Protein AF-A0A6V6Y1Y0-F1 (afdb_monomer)

pLDDT: mean 88.55, std 11.87, range [29.45, 98.31]

Radius of gyration: 67.45 Å; Cα contacts (8 Å, |Δi|>4): 577; chains: 1; bounding box: 130×58×201 Å

Sequence (564 aa):
MKSIEALTDVQWQYICSKIPAYLAKDFFNKHPKDFQRLEKGFRAKSLSDRQVENILVRHRRDPFIRIFLIRFIEIEIEHITTTSGQQEEDYEIYIERLSDSIFSEKVDLFYQLIEEEPSKEYIQLMGAAIRREKHYTSQLKEMNKEKSREDREREDVIQSLENELLSGEQEEIKLRESFNELEARLKGYEEKGDQKDEVIVNLSSAVEELKEEWDHYKNKEGETVKRLEETLLYCEDLEEKFKKLRAHTLQLEESMGVLRKEYGQTVEDMQVLLESYRKDERSDQGANRLEVSLQWPHKEPVRPQEMEIFEEFFEYNLKSMGFKESDPTYDLFLQYIESVAFTGVPLLVKTFQGINLANCLANTLSGKSTAVSIHYSYEMSLIDFKSLLDNLSERVWCIHNVIGSAEELNLLTLLSHYRDKIIIVTYPAERTLFYVPPEVLNYAHYINFDGYDFMAKSQKLKEDPSALEEDIYEEDEKTVVAKKQSILLEIGKECGLSEEVVRSMITSLEDGDALDATLLFTLLPYTSKVLGISPYVESKRLDQYAGVNGKSLQKKSMLEWFGK

Solvent-accessible surface area (backbone atoms only — not comparable to full-atom values): 30888 Å² total; per-residue (Å²): 115,80,45,67,81,70,61,49,74,68,55,48,46,53,54,36,68,59,53,61,46,68,60,56,28,52,54,34,60,77,38,50,71,67,41,45,72,75,46,72,95,64,56,50,86,75,55,51,57,70,52,45,30,50,49,48,52,74,40,42,84,40,70,74,47,32,53,52,53,52,53,50,50,50,50,56,47,44,69,43,56,75,71,67,72,93,50,80,72,30,55,54,56,35,40,51,41,38,37,76,37,85,35,47,91,41,54,65,58,47,34,46,52,75,72,46,86,74,54,71,67,53,50,52,51,52,48,50,51,20,54,50,47,52,52,50,58,50,51,52,53,51,51,53,52,51,50,58,47,54,52,50,57,48,50,56,50,50,55,50,51,52,54,52,50,55,53,49,54,54,50,50,52,53,52,51,54,53,48,54,53,52,53,55,50,50,51,58,49,51,58,54,46,54,53,49,53,52,51,51,53,53,52,53,51,53,53,51,54,53,48,55,51,48,54,50,50,54,52,52,50,55,54,49,52,53,52,50,55,55,49,50,57,52,50,54,55,49,51,54,51,50,53,54,49,50,56,52,51,51,54,50,51,52,52,50,50,52,49,49,48,54,51,47,51,52,47,48,56,49,40,59,55,40,54,75,71,47,90,63,83,85,86,82,89,88,89,88,89,86,90,87,83,94,78,82,64,88,50,62,20,39,38,58,73,55,54,71,58,49,50,54,47,41,48,50,38,42,43,59,53,60,56,51,84,85,42,96,54,42,70,52,51,55,56,44,48,62,57,46,53,46,68,12,46,26,33,36,22,47,42,40,40,30,52,44,51,33,18,41,52,12,15,36,43,66,50,27,77,55,38,53,78,44,75,57,49,89,87,58,48,74,66,58,50,49,56,53,55,73,72,57,83,74,55,30,40,33,36,33,52,47,63,91,53,88,47,41,64,63,53,36,53,58,52,44,30,46,10,58,30,36,37,31,40,23,35,92,49,53,64,59,56,56,79,44,69,69,69,52,32,68,41,24,40,58,45,54,61,88,93,38,74,59,38,68,46,86,66,74,76,74,63,81,50,32,69,57,65,64,40,80,50,78,82,66,79,64,51,60,38,65,71,58,52,49,51,53,46,50,28,35,42,50,58,72,44,55,70,67,44,46,53,41,63,58,65,58,28,75,53,70,62,43,47,48,35,43,38,62,29,27,54,50,43,43,37,37,57,33,70,64,42,45,50,57,78,54,8,67,59,40,36,61,40,36,27,97,87,24,76,48,91,57,22,65,62,47,38,72,78,46,58,108

Foldseek 3Di:
DVLVVVDDLVRQLLLLLLDDLVLLLVLCQVVVVLNCVQPPPDRSVPDDSVRSSCSLSVCCVPPSSVVVSVVVLVVLLCQLPVDQDDDPVSVVSNLLSCLVGSCLQPVVVSCSVVVHDDDPVVSVVSNVSSVVNVVVVVVVVVVVVVVVVVVVVVVVVVVVVVVVVVVVVVVVVVVVVVVVVVVVVVVVVVVVVVVVVVVVVVVVVVVVVVVVVVVVVVVVVVVVVVVVVVVVVVVVVVVVVVVVVVVVVVVVVVVVVVVCVVVVVVVVVVVVVCVVVPPDDDDDDDDDDDDDDDDAAADFFKDFPDVVQLLVQLVLQVVQLPDDPPDLCRVLVSVLCVLAQRQLFEAEEADLLLQSVLQSNCLSAPQDNGFAEAEDDLVDDPVNVLVVVVPDPRQGYEYEDLQPSVCVQVVLVRSSNRSHHRHYYHDHFLQSCLPPPLCSLLSYAYWYDPVDPSSVHHDGGPDGGDHGDMDGDDPDPQQADVVLLVLQQQLLVLLPHDSSSSVSLPSHHNDLSSSVSSCLTGRQCNSCGNVVDQSVVRHPSCCCQLNPVHDRPCSVVCCVVRVD

Secondary structure (DSSP, 8-state):
--GGGG--HHHHHHHHHHS-HHHHHHHHHH-HHHHHHHSTT--GGG--HHHHHHHHHHTTTSHHHHHHHHHHHHHHHHHHHTT--SSHHHHHHHHHHHHHSTTTT-HHHHHHHTT----HHHHHHHHHHHHHHHHHHHHHHHHHHHHHHHHHHHHHHHHHHHHHHHHHHHHHHHHHHHHHHHHHHHHHHHHHHHHHHHHHHHHHHHHHHHHHHHHHHHHHHHHHHHHHHHHHHHHHHHHHHHHHHHHHHHHHHHHHHHHHHHHHHHHHHHHHHHHTT--S---------------------EEES-HHHHHHHHHHHHHHHT--TTSTTHHHHHHHHHHHHTSSPPEEEEHHHHHHHHHHHHHHHBS-SSPEEEE--TTS-HHHHHHHHHT---SEEEEES-TTSS-HHHHHHHHTT-TTSEEEEEES-HHHHTTS-GGGGGTSEEE--TT-GGGSSPPPP-SPP-B--EEE-------B-HHHHHHHHHHHHHTT--HHHHHHT-S-BSSHHHHHHHIIIIIHHIIIIIS---HHHH-HHHHHHHSTT---SSHHHHHHHH--

Organism: NCBI:txid2582829

Structure (mmCIF, N/CA/C/O backbone):
data_AF-A0A6V6Y1Y0-F1
#
_entry.id   AF-A0A6V6Y1Y0-F1
#
loop_
_atom_site.group_PDB
_atom_site.id
_atom_site.type_symbol
_atom_site.label_atom_id
_atom_site.label_alt_id
_atom_site.label_comp_id
_atom_site.label_asym_id
_atom_site.label_entity_id
_atom_site.label_seq_id
_atom_site.pdbx_PDB_ins_code
_atom_site.Cartn_x
_atom_site.Cartn_y
_atom_site.Cartn_z
_atom_site.occupancy
_atom_site.B_iso_or_equiv
_atom_site.auth_seq_id
_atom_site.auth_comp_id
_atom_site.auth_asym_id
_atom_site.auth_atom_id
_atom_site.pdbx_PDB_model_num
ATOM 1 N N . MET A 1 1 ? 56.248 11.133 -105.799 1.00 58.44 1 MET A N 1
ATOM 2 C CA . MET A 1 1 ? 57.060 9.904 -105.652 1.00 58.44 1 MET A CA 1
ATOM 3 C C . MET A 1 1 ? 57.198 9.248 -107.019 1.00 58.44 1 MET A C 1
ATOM 5 O O . MET A 1 1 ? 56.171 8.907 -107.602 1.00 58.44 1 MET A O 1
ATOM 9 N N . LYS A 1 2 ? 58.414 9.134 -107.573 1.00 55.91 2 LYS A N 1
ATOM 10 C CA . LYS A 1 2 ? 58.633 8.491 -108.887 1.00 55.91 2 LYS A CA 1
ATOM 11 C C . LYS A 1 2 ? 58.380 6.980 -108.803 1.00 55.91 2 LYS A C 1
ATOM 13 O O . LYS A 1 2 ? 57.934 6.384 -109.779 1.00 55.91 2 LYS A O 1
ATOM 18 N N . SER A 1 3 ? 58.567 6.387 -107.623 1.00 65.62 3 SER A N 1
ATOM 19 C CA . SER A 1 3 ? 58.382 4.949 -107.389 1.00 65.62 3 SER A CA 1
ATOM 20 C C . SER A 1 3 ? 56.932 4.437 -107.494 1.00 65.62 3 SER A C 1
ATOM 22 O O . SER A 1 3 ? 56.707 3.308 -107.931 1.00 65.62 3 SER A O 1
ATOM 24 N N . ILE A 1 4 ? 55.916 5.269 -107.207 1.00 76.00 4 ILE A N 1
ATOM 25 C CA . ILE A 1 4 ? 54.497 4.859 -107.322 1.00 76.00 4 ILE A CA 1
ATOM 26 C C . ILE A 1 4 ? 54.137 4.464 -108.767 1.00 76.00 4 ILE A C 1
ATOM 28 O O . ILE A 1 4 ? 53.293 3.595 -108.993 1.00 76.00 4 ILE A O 1
ATOM 32 N N . GLU A 1 5 ? 54.779 5.080 -109.765 1.00 75.62 5 GLU A N 1
ATOM 33 C CA . GLU A 1 5 ? 54.527 4.785 -111.181 1.00 75.62 5 GLU A CA 1
ATOM 34 C C . GLU A 1 5 ? 55.107 3.431 -111.624 1.00 75.62 5 GLU A C 1
ATOM 36 O O . GLU A 1 5 ? 54.673 2.890 -112.640 1.00 75.62 5 GLU A O 1
ATOM 41 N N . ALA A 1 6 ? 56.028 2.861 -110.839 1.00 79.81 6 ALA A N 1
ATOM 42 C CA . ALA A 1 6 ? 56.700 1.588 -111.099 1.00 79.81 6 ALA A CA 1
ATOM 43 C C . ALA A 1 6 ? 56.065 0.385 -110.368 1.00 79.81 6 ALA A C 1
ATOM 45 O O . ALA A 1 6 ? 56.569 -0.734 -110.472 1.00 79.81 6 ALA A O 1
ATOM 46 N N . LEU A 1 7 ? 54.964 0.586 -109.633 1.00 86.25 7 LEU A N 1
ATOM 47 C CA . LEU A 1 7 ? 54.280 -0.488 -108.912 1.00 86.25 7 LEU A CA 1
ATOM 48 C C . LEU A 1 7 ? 53.653 -1.524 -109.857 1.00 86.25 7 LEU A C 1
ATOM 50 O O . LEU A 1 7 ? 52.914 -1.191 -110.789 1.00 86.25 7 LEU A O 1
ATOM 54 N N . THR A 1 8 ? 53.890 -2.802 -109.560 1.00 88.25 8 THR A N 1
ATOM 55 C CA . THR A 1 8 ? 53.300 -3.935 -110.288 1.00 88.25 8 THR A CA 1
ATOM 56 C C . THR A 1 8 ? 51.808 -4.095 -109.986 1.00 88.25 8 THR A C 1
ATOM 58 O O . THR A 1 8 ? 51.307 -3.657 -108.949 1.00 88.25 8 THR A O 1
ATOM 61 N N . ASP A 1 9 ? 51.080 -4.794 -110.860 1.00 86.38 9 ASP A N 1
ATOM 62 C CA . ASP A 1 9 ? 49.653 -5.072 -110.647 1.00 86.38 9 ASP A CA 1
ATOM 63 C C . ASP A 1 9 ? 49.389 -5.865 -109.351 1.00 86.38 9 ASP A C 1
ATOM 65 O O . ASP A 1 9 ? 48.387 -5.625 -108.679 1.00 86.38 9 ASP A O 1
ATOM 69 N N . VAL A 1 10 ? 50.318 -6.743 -108.953 1.00 88.88 10 VAL A N 1
ATOM 70 C CA . VAL A 1 10 ? 50.244 -7.505 -107.694 1.00 88.88 10 VAL A CA 1
ATOM 71 C C . VAL A 1 10 ? 50.390 -6.588 -106.476 1.00 88.88 10 VAL A C 1
ATOM 73 O O . VAL A 1 10 ? 49.662 -6.740 -105.496 1.00 88.88 10 VAL A O 1
ATOM 76 N N . GLN A 1 11 ? 51.294 -5.608 -106.533 1.00 90.06 11 GLN A N 1
ATOM 77 C CA . GLN A 1 11 ? 51.477 -4.630 -105.455 1.00 90.06 11 GLN A CA 1
ATOM 78 C C . GLN A 1 11 ? 50.269 -3.699 -105.334 1.00 90.06 11 GLN A C 1
ATOM 80 O O . GLN A 1 11 ? 49.808 -3.434 -104.226 1.00 90.06 11 GLN A O 1
ATOM 85 N N . TRP A 1 12 ? 49.691 -3.273 -106.460 1.00 90.19 12 TRP A N 1
ATOM 86 C CA . TRP A 1 12 ? 48.445 -2.506 -106.451 1.00 90.19 12 TRP A CA 1
ATOM 87 C C . TRP A 1 12 ? 47.284 -3.283 -105.843 1.00 90.19 12 TRP A C 1
ATOM 89 O O . TRP A 1 12 ? 46.520 -2.715 -105.063 1.00 90.19 12 TRP A O 1
ATOM 99 N N . GLN A 1 13 ? 47.159 -4.570 -106.171 1.00 90.75 13 GLN A N 1
ATOM 100 C CA . GLN A 1 13 ? 46.143 -5.429 -105.575 1.00 90.75 13 GLN A CA 1
ATOM 101 C C . GLN A 1 13 ? 46.326 -5.539 -104.057 1.00 90.75 13 GLN A C 1
ATOM 103 O O . GLN A 1 13 ? 45.361 -5.360 -103.318 1.00 90.75 13 GLN A O 1
ATOM 108 N N . TYR A 1 14 ? 47.560 -5.748 -103.590 1.00 92.31 14 TYR A N 1
ATOM 109 C CA . TYR A 1 14 ? 47.872 -5.777 -102.162 1.00 92.31 14 TYR A CA 1
ATOM 110 C C . TYR A 1 14 ? 47.470 -4.473 -101.459 1.00 92.31 14 TYR A C 1
ATOM 112 O O . TYR A 1 14 ? 46.695 -4.520 -100.506 1.00 92.31 14 TYR A O 1
ATOM 120 N N . ILE A 1 15 ? 47.915 -3.313 -101.958 1.00 91.31 15 ILE A N 1
ATOM 121 C CA . ILE A 1 15 ? 47.596 -2.012 -101.345 1.00 91.31 15 ILE A CA 1
ATOM 122 C C . ILE A 1 15 ? 46.081 -1.808 -101.293 1.00 91.31 15 ILE A C 1
ATOM 124 O O . ILE A 1 15 ? 45.542 -1.500 -100.235 1.00 91.31 15 ILE A O 1
ATOM 128 N N . CYS A 1 16 ? 45.378 -2.034 -102.408 1.00 91.81 16 CYS A N 1
ATOM 129 C CA . CYS A 1 16 ? 43.927 -1.852 -102.458 1.00 91.81 16 CYS A CA 1
ATOM 130 C C . CYS A 1 16 ? 43.185 -2.763 -101.471 1.00 91.81 16 CYS A C 1
ATOM 132 O O . CYS A 1 16 ? 42.189 -2.329 -100.900 1.00 91.81 16 CYS A O 1
ATOM 134 N N . SER A 1 17 ? 43.675 -3.987 -101.237 1.00 91.12 17 SER A N 1
ATOM 135 C CA . SER A 1 17 ? 43.078 -4.922 -100.271 1.00 91.12 17 SER A CA 1
ATOM 136 C C . SER A 1 17 ? 43.264 -4.503 -98.808 1.00 91.12 17 SER A C 1
ATOM 138 O O . SER A 1 17 ? 42.499 -4.923 -97.942 1.00 91.12 17 SER A O 1
ATOM 140 N N . LYS A 1 18 ? 44.271 -3.668 -98.517 1.00 92.75 18 LYS A N 1
ATOM 141 C CA . LYS A 1 18 ? 44.557 -3.175 -97.163 1.00 92.75 18 LYS A CA 1
ATOM 142 C C . LYS A 1 18 ? 43.856 -1.855 -96.841 1.00 92.75 18 LYS A C 1
ATOM 144 O O . LYS A 1 18 ? 43.837 -1.468 -95.678 1.00 92.75 18 LYS A O 1
ATOM 149 N N . ILE A 1 19 ? 43.256 -1.178 -97.825 1.00 92.75 19 ILE A N 1
ATOM 150 C CA . ILE A 1 19 ? 42.514 0.069 -97.598 1.00 92.75 19 ILE A CA 1
ATOM 151 C C . ILE A 1 19 ? 41.205 -0.240 -96.858 1.00 92.75 19 ILE A C 1
ATOM 153 O O . ILE A 1 19 ? 40.356 -0.956 -97.397 1.00 92.75 19 ILE A O 1
ATOM 157 N N . PRO A 1 20 ? 40.963 0.354 -95.674 1.00 91.56 20 PRO A N 1
ATOM 158 C CA . PRO A 1 20 ? 39.677 0.237 -95.007 1.00 91.56 20 PRO A CA 1
ATOM 159 C C . PRO A 1 20 ? 38.541 0.750 -95.896 1.00 91.56 20 PRO A C 1
ATOM 161 O O . PRO A 1 20 ? 38.521 1.911 -96.318 1.00 91.56 20 PRO A O 1
ATOM 164 N N . ALA A 1 21 ? 37.548 -0.100 -96.156 1.00 91.44 21 ALA A N 1
ATOM 165 C CA . ALA A 1 21 ? 36.493 0.204 -97.118 1.00 91.44 21 ALA A CA 1
ATOM 166 C C . ALA A 1 21 ? 35.699 1.477 -96.776 1.00 91.44 21 ALA A C 1
ATOM 168 O O . ALA A 1 21 ? 35.205 2.153 -97.679 1.00 91.44 21 ALA A O 1
ATOM 169 N N . TYR A 1 22 ? 35.587 1.836 -95.492 1.00 92.44 22 TYR A N 1
ATOM 170 C CA . TYR A 1 22 ? 34.905 3.060 -95.069 1.00 92.44 22 TYR A CA 1
ATOM 171 C C . TYR A 1 22 ? 35.596 4.335 -95.585 1.00 92.44 22 TYR A C 1
ATOM 173 O O . TYR A 1 22 ? 34.892 5.275 -95.952 1.00 92.44 22 TYR A O 1
ATOM 181 N N . LEU A 1 23 ? 36.932 4.359 -95.689 1.00 92.75 23 LEU A N 1
ATOM 182 C CA . LEU A 1 23 ? 37.685 5.516 -96.192 1.00 92.75 23 LEU A CA 1
ATOM 183 C C . LEU A 1 23 ? 37.409 5.752 -97.677 1.00 92.75 23 LEU A C 1
ATOM 185 O O . LEU A 1 23 ? 37.105 6.870 -98.093 1.00 92.75 23 LEU A O 1
ATOM 189 N N . ALA A 1 24 ? 37.438 4.685 -98.475 1.00 91.75 24 ALA A N 1
ATOM 190 C CA . ALA A 1 24 ? 37.116 4.765 -99.896 1.00 91.75 24 ALA A CA 1
ATOM 191 C C . ALA A 1 24 ? 35.634 5.110 -100.127 1.00 91.75 24 ALA A C 1
ATOM 193 O O . ALA A 1 24 ? 35.321 5.949 -100.971 1.00 91.75 24 ALA A O 1
ATOM 194 N N . LYS A 1 25 ? 34.709 4.539 -99.337 1.00 93.12 25 LYS A N 1
ATOM 195 C CA . LYS A 1 25 ? 33.279 4.902 -99.382 1.00 93.12 25 LYS A CA 1
ATOM 196 C C . LYS A 1 25 ? 33.065 6.382 -99.065 1.00 93.12 25 LYS A C 1
ATOM 198 O O . LYS A 1 25 ? 32.264 7.030 -99.737 1.00 93.12 25 LYS A O 1
ATOM 203 N N . ASP A 1 26 ? 33.750 6.921 -98.059 1.00 93.50 26 ASP A N 1
ATOM 204 C CA . ASP A 1 26 ? 33.677 8.342 -97.710 1.00 93.50 26 ASP A CA 1
ATOM 205 C C . ASP A 1 26 ? 34.205 9.231 -98.847 1.00 93.50 26 ASP A C 1
ATOM 207 O O . ASP A 1 26 ? 33.528 10.173 -99.264 1.00 93.50 26 ASP A O 1
ATOM 211 N N . PHE A 1 27 ? 35.344 8.867 -99.445 1.00 93.88 27 PHE A N 1
ATOM 212 C CA . PHE A 1 27 ? 35.895 9.569 -100.605 1.00 93.88 27 PHE A CA 1
ATOM 213 C C . PHE A 1 27 ? 34.935 9.564 -101.809 1.00 93.88 27 PHE A C 1
ATOM 215 O O . PHE A 1 27 ? 34.640 10.616 -102.377 1.00 93.88 27 PHE A O 1
ATOM 222 N N . PHE A 1 28 ? 34.360 8.411 -102.162 1.00 94.19 28 PHE A N 1
ATOM 223 C CA . PHE A 1 28 ? 33.380 8.309 -103.250 1.00 94.19 28 PHE A CA 1
ATOM 224 C C . PHE A 1 28 ? 32.105 9.124 -102.979 1.00 94.19 28 PHE A C 1
ATOM 226 O O . PHE A 1 28 ? 31.536 9.703 -103.904 1.00 94.19 28 PHE A O 1
ATOM 233 N N . ASN A 1 29 ? 31.659 9.205 -101.720 1.00 91.19 29 ASN A N 1
ATOM 234 C CA . ASN A 1 29 ? 30.507 10.030 -101.339 1.00 91.19 29 ASN A CA 1
ATOM 235 C C . ASN A 1 29 ? 30.786 11.531 -101.466 1.00 91.19 29 ASN A C 1
ATOM 237 O O . ASN A 1 29 ? 29.879 12.278 -101.829 1.00 91.19 29 ASN A O 1
ATOM 241 N N . LYS A 1 30 ? 32.016 11.974 -101.179 1.00 92.81 30 LYS A N 1
ATOM 242 C CA . LYS A 1 30 ? 32.436 13.377 -101.343 1.00 92.81 30 LYS A CA 1
ATOM 243 C C . LYS A 1 30 ? 32.524 13.791 -102.816 1.00 92.81 30 LYS A C 1
ATOM 245 O O . LYS A 1 30 ? 32.341 14.965 -103.129 1.00 92.81 30 LYS A O 1
ATOM 250 N N . HIS A 1 31 ? 32.715 12.829 -103.720 1.00 90.88 31 HIS A N 1
ATOM 251 C CA . HIS A 1 31 ? 32.866 13.052 -105.161 1.00 90.88 31 HIS A CA 1
ATOM 252 C C . HIS A 1 31 ? 31.879 12.206 -105.997 1.00 90.88 31 HIS A C 1
ATOM 254 O O . HIS A 1 31 ? 32.280 11.356 -106.797 1.00 90.88 31 HIS A O 1
ATOM 260 N N . PRO A 1 32 ? 30.558 12.431 -105.859 1.00 89.19 32 PRO A N 1
ATOM 261 C CA . PRO A 1 32 ? 29.546 11.544 -106.430 1.00 89.19 32 PRO A CA 1
ATOM 262 C C . PRO A 1 32 ? 29.506 11.576 -107.962 1.00 89.19 32 PRO A C 1
ATOM 264 O O . PRO A 1 32 ? 29.178 10.567 -108.579 1.00 89.19 32 PRO A O 1
ATOM 267 N N . LYS A 1 33 ? 29.836 12.711 -108.594 1.00 89.12 33 LYS A N 1
ATOM 268 C CA . LYS A 1 33 ? 29.849 12.839 -110.063 1.00 89.12 33 LYS A CA 1
ATOM 269 C C . LYS A 1 33 ? 30.960 11.994 -110.689 1.00 89.12 33 LYS A C 1
ATOM 271 O O . LYS A 1 33 ? 30.705 11.276 -111.653 1.00 89.12 33 LYS A O 1
ATOM 276 N N . ASP A 1 34 ? 32.154 12.046 -110.106 1.00 90.69 34 ASP A N 1
ATOM 277 C CA . ASP A 1 34 ? 33.311 11.275 -110.561 1.00 90.69 34 ASP A CA 1
ATOM 278 C C . ASP A 1 34 ? 33.124 9.780 -110.283 1.00 90.69 34 ASP A C 1
ATOM 280 O O . ASP A 1 34 ? 33.404 8.950 -111.146 1.00 90.69 34 ASP A O 1
ATOM 284 N N . PHE A 1 35 ? 32.532 9.427 -109.137 1.00 91.50 35 PHE A N 1
ATOM 285 C CA . PHE A 1 35 ? 32.183 8.040 -108.831 1.00 91.50 35 PHE A CA 1
ATOM 286 C C . PHE A 1 35 ? 31.109 7.467 -109.781 1.00 91.50 35 PHE A C 1
ATOM 288 O O . PHE A 1 35 ? 31.295 6.378 -110.321 1.00 91.50 35 PHE A O 1
ATOM 295 N N . GLN A 1 36 ? 30.020 8.200 -110.061 1.00 89.75 36 GLN A N 1
ATOM 296 C CA . GLN A 1 36 ? 28.967 7.751 -110.996 1.00 89.75 36 GLN A CA 1
ATOM 297 C C . GLN A 1 36 ? 29.460 7.610 -112.443 1.00 89.75 36 GLN A C 1
ATOM 299 O O . GLN A 1 36 ? 28.872 6.860 -113.225 1.00 89.75 36 GLN A O 1
ATOM 304 N N . ARG A 1 37 ? 30.536 8.316 -112.819 1.00 90.06 37 ARG A N 1
ATOM 305 C CA . ARG A 1 37 ? 31.206 8.120 -114.112 1.00 90.06 37 ARG A CA 1
ATOM 306 C C . ARG A 1 37 ? 31.835 6.727 -114.212 1.00 90.06 37 ARG A C 1
ATOM 308 O O . ARG A 1 37 ? 31.807 6.148 -115.295 1.00 90.06 37 ARG A O 1
ATOM 315 N N . LEU A 1 38 ? 32.382 6.214 -113.110 1.00 87.00 38 LEU A N 1
ATOM 316 C CA . LEU A 1 38 ? 33.075 4.926 -113.052 1.00 87.00 38 LEU A CA 1
ATOM 317 C C . LEU A 1 38 ? 32.121 3.746 -112.859 1.00 87.00 38 LEU A C 1
ATOM 319 O O . LEU A 1 38 ? 32.221 2.760 -113.584 1.00 87.00 38 LEU A O 1
ATOM 323 N N . GLU A 1 39 ? 31.184 3.852 -111.916 1.00 86.56 39 GLU A N 1
ATOM 324 C CA . GLU A 1 39 ? 30.264 2.770 -111.547 1.00 86.56 39 GLU A CA 1
ATOM 325 C C . GLU A 1 39 ? 28.813 3.263 -111.573 1.00 86.56 39 GLU A C 1
ATOM 327 O O . GLU A 1 39 ? 28.269 3.773 -110.589 1.00 86.56 39 GLU A O 1
ATOM 332 N N . LYS A 1 40 ? 28.166 3.116 -112.735 1.00 83.06 40 LYS A N 1
ATOM 333 C CA . LYS A 1 40 ? 26.775 3.540 -112.937 1.00 83.06 40 LYS A CA 1
ATOM 334 C C . LYS A 1 40 ? 25.810 2.645 -112.162 1.00 83.06 40 LYS A C 1
ATOM 336 O O . LYS A 1 40 ? 25.892 1.423 -112.230 1.00 83.06 40 LYS A O 1
ATOM 341 N N . GLY A 1 41 ? 24.837 3.263 -111.494 1.00 80.12 41 GLY A N 1
ATOM 342 C CA . GLY A 1 41 ? 23.732 2.551 -110.837 1.00 80.12 41 GLY A CA 1
ATOM 343 C C . GLY A 1 41 ? 24.019 2.082 -109.407 1.00 80.12 41 GLY A C 1
ATOM 344 O O . GLY A 1 41 ? 23.103 1.604 -108.743 1.00 80.12 41 GLY A O 1
ATOM 345 N N . PHE A 1 42 ? 25.235 2.283 -108.890 1.00 85.19 42 PHE A N 1
ATOM 346 C CA . PHE A 1 42 ? 25.582 1.999 -107.495 1.00 85.19 42 PHE A CA 1
ATOM 347 C C . PHE A 1 42 ? 25.660 3.280 -106.661 1.00 85.19 42 PHE A C 1
ATOM 349 O O . PHE A 1 42 ? 26.057 4.338 -107.146 1.00 85.19 42 PHE A O 1
ATOM 356 N N . ARG A 1 43 ? 25.310 3.198 -105.371 1.00 85.44 43 ARG A N 1
ATOM 357 C CA . ARG A 1 43 ? 25.590 4.262 -104.391 1.00 85.44 43 ARG A CA 1
ATOM 358 C C . ARG A 1 43 ? 26.842 3.891 -103.602 1.00 85.44 43 ARG A C 1
ATOM 360 O O . ARG A 1 43 ? 26.937 2.763 -103.124 1.00 85.44 43 ARG A O 1
ATOM 367 N N . ALA A 1 44 ? 27.751 4.838 -103.378 1.00 85.94 44 ALA A N 1
ATOM 368 C CA . ALA A 1 44 ? 29.006 4.582 -102.665 1.00 85.94 44 ALA A CA 1
ATOM 369 C C . ALA A 1 44 ? 28.807 3.930 -101.278 1.00 85.94 44 ALA A C 1
ATOM 371 O O . ALA A 1 44 ? 29.487 2.962 -100.956 1.00 85.94 44 ALA A O 1
ATOM 372 N N . LYS A 1 45 ? 27.811 4.365 -100.487 1.00 86.38 45 LYS A N 1
ATOM 373 C CA . LYS A 1 45 ? 27.490 3.750 -99.176 1.00 86.38 45 LYS A CA 1
ATOM 374 C C . LYS A 1 45 ? 26.988 2.301 -99.247 1.00 86.38 45 LYS A C 1
ATOM 376 O O . LYS A 1 45 ? 27.076 1.597 -98.251 1.00 86.38 45 LYS A O 1
ATOM 381 N N . SER A 1 46 ? 26.443 1.870 -100.386 1.00 87.69 46 SER A N 1
ATOM 382 C CA . SER A 1 46 ? 25.867 0.524 -100.555 1.00 87.69 46 SER A CA 1
ATOM 383 C C . SER A 1 46 ? 26.879 -0.536 -100.993 1.00 87.69 46 SER A C 1
ATOM 385 O O . SER A 1 46 ? 26.522 -1.703 -101.112 1.00 87.69 46 SER A O 1
ATOM 387 N N . LEU A 1 47 ? 28.130 -0.146 -101.248 1.00 89.81 47 LEU A N 1
ATOM 388 C CA . LEU A 1 47 ? 29.176 -1.079 -101.649 1.00 89.81 47 LEU A CA 1
ATOM 389 C C . LEU A 1 47 ? 29.576 -1.971 -100.465 1.00 89.81 47 LEU A C 1
ATOM 391 O O . LEU A 1 47 ? 29.795 -1.485 -99.355 1.00 89.81 47 LEU A O 1
ATOM 395 N N . SER A 1 48 ? 29.720 -3.271 -100.700 1.00 91.25 48 SER A N 1
ATOM 396 C CA . SER A 1 48 ? 30.449 -4.174 -99.800 1.00 91.25 48 SER A CA 1
ATOM 397 C C . SER A 1 48 ? 31.954 -3.907 -99.869 1.00 91.25 48 SER A C 1
ATOM 399 O O . SER A 1 48 ? 32.448 -3.329 -100.838 1.00 91.25 48 SER A O 1
ATOM 401 N N . ASP A 1 49 ? 32.701 -4.351 -98.863 1.00 90.44 49 ASP A N 1
ATOM 402 C CA . ASP A 1 49 ? 34.145 -4.097 -98.779 1.00 90.44 49 ASP A CA 1
ATOM 403 C C . ASP A 1 49 ? 34.900 -4.719 -99.964 1.00 90.44 49 ASP A C 1
ATOM 405 O O . ASP A 1 49 ? 35.739 -4.069 -100.582 1.00 90.44 49 ASP A O 1
ATOM 409 N N . ARG A 1 50 ? 34.469 -5.907 -100.408 1.00 90.69 50 ARG A N 1
ATOM 410 C CA . ARG A 1 50 ? 34.983 -6.557 -101.621 1.00 90.69 50 ARG A CA 1
ATOM 411 C C . ARG A 1 50 ? 34.667 -5.779 -102.904 1.00 90.69 50 ARG A C 1
ATOM 413 O O . ARG A 1 50 ? 35.465 -5.771 -103.837 1.00 90.69 50 ARG A O 1
ATOM 420 N N . GLN A 1 51 ? 33.498 -5.138 -102.994 1.00 90.06 51 GLN A N 1
ATOM 421 C CA . GLN A 1 51 ? 33.172 -4.288 -104.146 1.00 90.06 51 GLN A CA 1
ATOM 422 C C . GLN A 1 51 ? 34.041 -3.032 -104.170 1.00 90.06 51 GLN A C 1
ATOM 424 O O . GLN A 1 51 ? 34.489 -2.639 -105.242 1.00 90.06 51 GLN A O 1
ATOM 429 N N . VAL A 1 52 ? 34.305 -2.432 -103.006 1.00 91.25 52 VAL A N 1
ATOM 430 C CA . VAL A 1 52 ? 35.218 -1.290 -102.885 1.00 91.25 52 VAL A CA 1
ATOM 431 C C . VAL A 1 52 ? 36.621 -1.669 -103.348 1.00 91.25 52 VAL A C 1
ATOM 433 O O . VAL A 1 52 ? 37.156 -0.998 -104.225 1.00 91.25 52 VAL A O 1
ATOM 436 N N . GLU A 1 53 ? 37.176 -2.767 -102.834 1.00 92.31 53 GLU A N 1
ATOM 437 C CA . GLU A 1 53 ? 38.489 -3.275 -103.248 1.00 92.31 53 GLU A CA 1
ATOM 438 C C . GLU A 1 53 ? 38.556 -3.477 -104.771 1.00 92.31 53 GLU A C 1
ATOM 440 O O . GLU A 1 53 ? 39.445 -2.946 -105.438 1.00 92.31 53 GLU A O 1
ATOM 445 N N . ASN A 1 54 ? 37.563 -4.163 -105.349 1.00 90.69 54 ASN A N 1
ATOM 446 C CA . ASN A 1 54 ? 37.501 -4.406 -106.791 1.00 90.69 54 ASN A CA 1
ATOM 447 C C . ASN A 1 54 ? 37.458 -3.110 -107.612 1.00 90.69 54 ASN A C 1
ATOM 449 O O . ASN A 1 54 ? 38.097 -3.033 -108.661 1.00 90.69 54 ASN A O 1
ATOM 453 N N . ILE A 1 55 ? 36.710 -2.099 -107.159 1.00 91.81 55 ILE A N 1
ATOM 454 C CA . ILE A 1 55 ? 36.620 -0.792 -107.827 1.00 91.81 55 ILE A CA 1
ATOM 455 C C . ILE A 1 55 ? 37.980 -0.096 -107.802 1.00 91.81 55 ILE A C 1
ATOM 457 O O . ILE A 1 55 ? 38.432 0.383 -108.845 1.00 91.81 55 ILE A O 1
ATOM 461 N N . LEU A 1 56 ? 38.646 -0.083 -106.643 1.00 93.38 56 LEU A N 1
ATOM 462 C CA . LEU A 1 56 ? 39.970 0.518 -106.483 1.00 93.38 56 LEU A CA 1
ATOM 463 C C . LEU A 1 56 ? 40.997 -0.156 -107.401 1.00 93.38 56 LEU A C 1
ATOM 465 O O . LEU A 1 56 ? 41.696 0.535 -108.138 1.00 93.38 56 LEU A O 1
ATOM 469 N N . VAL A 1 57 ? 41.028 -1.493 -107.444 1.00 91.50 57 VAL A N 1
ATOM 470 C CA . VAL A 1 57 ? 41.951 -2.248 -108.308 1.00 91.50 57 VAL A CA 1
ATOM 471 C C . VAL A 1 57 ? 41.640 -2.028 -109.789 1.00 91.50 57 VAL A C 1
ATOM 473 O O . VAL A 1 57 ? 42.545 -1.747 -110.582 1.00 91.50 57 VAL A O 1
ATOM 476 N N . ARG A 1 58 ? 40.367 -2.150 -110.189 1.00 90.81 58 ARG A N 1
ATOM 477 C CA . ARG A 1 58 ? 39.938 -2.079 -111.596 1.00 90.81 58 ARG A CA 1
ATOM 478 C C . ARG A 1 58 ? 40.184 -0.702 -112.199 1.00 90.81 58 ARG A C 1
ATOM 480 O O . ARG A 1 58 ? 40.685 -0.610 -113.317 1.00 90.81 58 ARG A O 1
ATOM 487 N N . HIS A 1 59 ? 39.856 0.349 -111.454 1.00 91.94 59 HIS A N 1
ATOM 488 C CA . HIS A 1 59 ? 39.913 1.733 -111.923 1.00 91.94 59 HIS A CA 1
ATOM 489 C C . HIS A 1 59 ? 41.153 2.485 -111.421 1.00 91.94 59 HIS A C 1
ATOM 491 O O . HIS A 1 59 ? 41.210 3.700 -111.550 1.00 91.94 59 HIS A O 1
ATOM 497 N N . ARG A 1 60 ? 42.185 1.789 -110.917 1.00 88.69 60 ARG A N 1
ATOM 498 C CA . ARG A 1 60 ? 43.425 2.385 -110.362 1.00 88.69 60 ARG A CA 1
ATOM 499 C C . ARG A 1 60 ? 44.135 3.399 -111.267 1.00 88.69 60 ARG A C 1
ATOM 501 O O . ARG A 1 60 ? 44.853 4.265 -110.781 1.00 88.69 60 ARG A O 1
ATOM 508 N N . ARG A 1 61 ? 43.968 3.273 -112.590 1.00 87.81 61 ARG A N 1
ATOM 509 C CA . ARG A 1 61 ? 44.564 4.178 -113.589 1.00 87.81 61 ARG A CA 1
ATOM 510 C C . ARG A 1 61 ? 43.690 5.397 -113.899 1.00 87.81 61 ARG A C 1
ATOM 512 O O . ARG A 1 61 ? 44.180 6.323 -114.539 1.00 87.81 61 ARG A O 1
ATOM 519 N N . ASP A 1 62 ? 42.426 5.411 -113.471 1.00 91.94 62 ASP A N 1
ATOM 520 C CA . ASP A 1 62 ? 41.566 6.585 -113.617 1.00 91.94 62 ASP A CA 1
ATOM 521 C C . ASP A 1 62 ? 42.065 7.708 -112.693 1.00 91.94 62 ASP A C 1
ATOM 523 O O . ASP A 1 62 ? 42.341 7.435 -111.521 1.00 91.94 62 ASP A O 1
ATOM 527 N N . PRO A 1 63 ? 42.169 8.966 -113.166 1.00 89.88 63 PRO A N 1
ATOM 528 C CA . PRO A 1 63 ? 42.685 10.073 -112.362 1.00 89.88 63 PRO A CA 1
ATOM 529 C C . PRO A 1 63 ? 41.989 10.243 -111.006 1.00 89.88 63 PRO A C 1
ATOM 531 O O . PRO A 1 63 ? 42.648 10.578 -110.026 1.00 89.88 63 PRO A O 1
ATOM 534 N N . PHE A 1 64 ? 40.681 9.976 -110.932 1.00 92.44 64 PHE A N 1
ATOM 535 C CA . PHE A 1 64 ? 39.903 10.114 -109.702 1.00 92.44 64 PHE A CA 1
ATOM 536 C C . PHE A 1 64 ? 40.343 9.114 -108.625 1.00 92.44 64 PHE A C 1
ATOM 538 O O . PHE A 1 64 ? 40.604 9.493 -107.484 1.00 92.44 64 PHE A O 1
ATOM 545 N N . ILE A 1 65 ? 40.477 7.839 -108.999 1.00 92.62 65 ILE A N 1
ATOM 546 C CA . ILE A 1 65 ? 40.923 6.776 -108.090 1.00 92.62 65 ILE A CA 1
ATOM 547 C C . ILE A 1 65 ? 42.418 6.901 -107.809 1.00 92.62 65 ILE A C 1
ATOM 549 O O . ILE A 1 65 ? 42.854 6.712 -106.676 1.00 92.62 65 ILE A O 1
ATOM 553 N N . ARG A 1 66 ? 43.209 7.275 -108.818 1.00 90.69 66 ARG A N 1
ATOM 554 C CA . ARG A 1 66 ? 44.660 7.415 -108.693 1.00 90.69 66 ARG A CA 1
ATOM 555 C C . ARG A 1 66 ? 45.046 8.462 -107.648 1.00 90.69 66 ARG A C 1
ATOM 557 O O . ARG A 1 66 ? 45.934 8.194 -106.848 1.00 90.69 66 ARG A O 1
ATOM 564 N N . ILE A 1 67 ? 44.367 9.612 -107.611 1.00 91.38 67 ILE A N 1
ATOM 565 C CA . ILE A 1 67 ? 44.615 10.655 -106.599 1.00 91.38 67 ILE A CA 1
ATOM 566 C C . ILE A 1 67 ? 44.332 10.133 -105.185 1.00 91.38 67 ILE A C 1
ATOM 568 O O . ILE A 1 67 ? 45.123 10.374 -104.278 1.00 91.38 67 ILE A O 1
ATOM 572 N N . PHE A 1 68 ? 43.231 9.402 -104.995 1.00 93.94 68 PHE A N 1
ATOM 573 C CA . PHE A 1 68 ? 42.899 8.802 -103.701 1.00 93.94 68 PHE A CA 1
ATOM 574 C C . PHE A 1 68 ? 43.954 7.796 -103.246 1.00 93.94 68 PHE A C 1
ATOM 576 O O . PHE A 1 68 ? 44.412 7.868 -102.110 1.00 93.94 68 PHE A O 1
ATOM 583 N N . LEU A 1 69 ? 44.361 6.891 -104.139 1.00 92.44 69 LEU A N 1
ATOM 584 C CA . LEU A 1 69 ? 45.356 5.869 -103.831 1.00 92.44 69 LEU A CA 1
ATOM 585 C C . LEU A 1 69 ? 46.719 6.481 -103.493 1.00 92.44 69 LEU A C 1
ATOM 587 O O . LEU A 1 69 ? 47.326 6.075 -102.509 1.00 92.44 69 LEU A O 1
ATOM 591 N N . ILE A 1 70 ? 47.176 7.474 -104.265 1.00 90.69 70 ILE A N 1
ATOM 592 C CA . ILE A 1 70 ? 48.429 8.190 -103.983 1.00 90.69 70 ILE A CA 1
ATOM 593 C C . ILE A 1 70 ? 48.355 8.844 -102.608 1.00 90.69 70 ILE A C 1
ATOM 595 O O . ILE A 1 70 ? 49.220 8.603 -101.776 1.00 90.69 70 ILE A O 1
ATOM 599 N N . ARG A 1 71 ? 47.286 9.600 -102.341 1.00 91.38 71 ARG A N 1
ATOM 600 C CA . ARG A 1 71 ? 47.125 10.300 -101.066 1.00 91.38 71 ARG A CA 1
ATOM 601 C C . ARG A 1 71 ? 47.052 9.341 -99.878 1.00 91.38 71 ARG A C 1
ATOM 603 O O . ARG A 1 71 ? 47.592 9.642 -98.824 1.00 91.38 71 ARG A O 1
ATOM 610 N N . PHE A 1 72 ? 46.376 8.204 -100.032 1.00 92.69 72 PHE A N 1
ATOM 611 C CA . PHE A 1 72 ? 46.316 7.180 -98.991 1.00 92.69 72 PHE A CA 1
ATOM 612 C C . PHE A 1 72 ? 47.708 6.614 -98.690 1.00 92.69 72 PHE A C 1
ATOM 614 O O . PHE A 1 72 ? 48.102 6.559 -97.533 1.00 92.69 72 PHE A O 1
ATOM 621 N N . ILE A 1 73 ? 48.471 6.259 -99.728 1.00 91.12 73 ILE A N 1
ATOM 622 C CA . ILE A 1 73 ? 49.845 5.763 -99.578 1.00 91.12 73 ILE A CA 1
ATOM 623 C C . ILE A 1 73 ? 50.741 6.820 -98.923 1.00 91.12 73 ILE A C 1
ATOM 625 O O . ILE A 1 73 ? 51.511 6.483 -98.033 1.00 91.12 73 ILE A O 1
ATOM 629 N N . GLU A 1 74 ? 50.637 8.085 -99.336 1.00 89.81 74 GLU A N 1
ATOM 630 C CA . GLU A 1 74 ? 51.407 9.189 -98.749 1.00 89.81 74 GLU A CA 1
ATOM 631 C C . GLU A 1 74 ? 51.127 9.334 -97.249 1.00 89.81 74 GLU A C 1
ATOM 633 O O . GLU A 1 74 ? 52.072 9.435 -96.477 1.00 89.81 74 GLU A O 1
ATOM 638 N N . ILE A 1 75 ? 49.858 9.261 -96.832 1.00 89.31 75 ILE A N 1
ATOM 639 C CA . ILE A 1 75 ? 49.467 9.317 -95.414 1.00 89.31 75 ILE A CA 1
ATOM 640 C C . ILE A 1 75 ? 50.021 8.117 -94.634 1.00 89.31 75 ILE A C 1
ATOM 642 O O . ILE A 1 75 ? 50.532 8.286 -93.529 1.00 89.31 75 ILE A O 1
ATOM 646 N N . GLU A 1 76 ? 49.936 6.907 -95.191 1.00 90.38 76 GLU A N 1
ATOM 647 C CA . GLU A 1 76 ? 50.462 5.696 -94.546 1.00 90.38 76 GLU A CA 1
ATOM 648 C C . GLU A 1 76 ? 51.985 5.750 -94.389 1.00 90.38 76 GLU A C 1
ATOM 650 O O . GLU A 1 76 ? 52.520 5.363 -93.352 1.00 90.38 76 GLU A O 1
ATOM 655 N N . ILE A 1 77 ? 52.694 6.266 -95.393 1.00 88.75 77 ILE A N 1
ATOM 656 C CA . ILE A 1 77 ? 54.144 6.468 -95.324 1.00 88.75 77 ILE A CA 1
ATOM 657 C C . ILE A 1 77 ? 54.478 7.544 -94.297 1.00 88.75 77 ILE A C 1
ATOM 659 O O . ILE A 1 77 ? 55.323 7.305 -93.439 1.00 88.75 77 ILE A O 1
ATOM 663 N N . GLU A 1 78 ? 53.787 8.685 -94.340 1.00 88.06 78 GLU A N 1
ATOM 664 C CA . GLU A 1 78 ? 53.964 9.776 -93.383 1.00 88.06 78 GLU A CA 1
ATOM 665 C C . GLU A 1 78 ? 53.803 9.258 -91.948 1.00 88.06 78 GLU A C 1
ATOM 667 O O . GLU A 1 78 ? 54.688 9.481 -91.121 1.00 88.06 78 GLU A O 1
ATOM 672 N N . HIS A 1 79 ? 52.753 8.483 -91.660 1.00 86.06 79 HIS A N 1
ATOM 673 C CA . HIS A 1 79 ? 52.510 7.894 -90.339 1.00 86.06 79 HIS A CA 1
ATOM 674 C C . HIS A 1 79 ? 53.706 7.078 -89.824 1.00 86.06 79 HIS A C 1
ATOM 676 O O . HIS A 1 79 ? 54.088 7.190 -88.657 1.00 86.06 79 HIS A O 1
ATOM 682 N N . ILE A 1 80 ? 54.342 6.305 -90.703 1.00 86.94 80 ILE A N 1
ATOM 683 C CA . ILE A 1 80 ? 55.508 5.482 -90.367 1.00 86.94 80 ILE A CA 1
ATOM 684 C C . ILE A 1 80 ? 56.755 6.357 -90.174 1.00 86.94 80 ILE A C 1
ATOM 686 O O . ILE A 1 80 ? 57.496 6.155 -89.216 1.00 86.94 80 ILE A O 1
ATOM 690 N N . THR A 1 81 ? 56.974 7.355 -91.036 1.00 80.88 81 THR A N 1
ATOM 691 C CA . THR A 1 81 ? 58.232 8.124 -91.096 1.00 80.88 81 THR A CA 1
ATOM 692 C C . THR A 1 81 ? 58.301 9.353 -90.178 1.00 80.88 81 THR A C 1
ATOM 694 O O . THR A 1 81 ? 59.384 9.894 -89.974 1.00 80.88 81 THR A O 1
ATOM 697 N N . THR A 1 82 ? 57.181 9.826 -89.616 1.00 74.44 82 THR A N 1
ATOM 698 C CA . THR A 1 82 ? 57.064 11.182 -89.018 1.00 74.44 82 THR A CA 1
ATOM 699 C C . THR A 1 82 ? 57.882 11.463 -87.741 1.00 74.44 82 THR A C 1
ATOM 701 O O . THR A 1 82 ? 57.867 12.584 -87.255 1.00 74.44 82 THR A O 1
ATOM 704 N N . THR A 1 83 ? 58.685 10.546 -87.204 1.00 61.97 83 THR A N 1
ATOM 705 C CA . THR A 1 83 ? 59.573 10.859 -86.053 1.00 61.97 83 THR A CA 1
ATOM 706 C C . THR A 1 83 ? 60.768 9.904 -85.958 1.00 61.97 83 THR A C 1
ATOM 708 O O . THR A 1 83 ? 61.219 9.590 -84.869 1.00 61.97 83 THR A O 1
ATOM 711 N N . SER A 1 84 ? 61.286 9.404 -87.081 1.00 59.69 84 SER A N 1
ATOM 712 C CA . SER A 1 84 ? 62.458 8.511 -87.076 1.00 59.69 84 SER A CA 1
ATOM 713 C C . SER A 1 84 ? 63.751 9.336 -87.157 1.00 59.69 84 SER A C 1
ATOM 715 O O . SER A 1 84 ? 64.250 9.605 -88.249 1.00 59.69 84 SER A O 1
ATOM 717 N N . GLY A 1 85 ? 64.255 9.810 -86.014 1.00 54.34 85 GLY A N 1
ATOM 718 C CA . GLY A 1 85 ? 65.344 10.788 -85.912 1.00 54.34 85 GLY A CA 1
ATOM 719 C C . GLY A 1 85 ? 66.551 10.332 -85.081 1.00 54.34 85 GLY A C 1
ATOM 720 O O . GLY A 1 85 ? 66.839 10.932 -84.058 1.00 54.34 85 GLY A O 1
ATOM 721 N N . GLN A 1 86 ? 67.310 9.341 -85.563 1.00 53.44 86 GLN A N 1
ATOM 722 C CA . GLN A 1 86 ? 68.652 8.954 -85.080 1.00 53.44 86 GLN A CA 1
ATOM 723 C C . GLN A 1 86 ? 68.853 8.697 -83.558 1.00 53.44 86 GLN A C 1
ATOM 725 O O . GLN A 1 86 ? 69.886 9.088 -83.009 1.00 53.44 86 GLN A O 1
ATOM 730 N N . GLN A 1 87 ? 67.962 7.957 -82.887 1.00 55.53 87 GLN A N 1
ATOM 731 C CA . GLN A 1 87 ? 68.221 7.282 -81.595 1.00 55.53 87 GLN A CA 1
ATOM 732 C C . GLN A 1 87 ? 67.748 5.810 -81.595 1.00 55.53 87 GLN A C 1
ATOM 734 O O . GLN A 1 87 ? 66.943 5.413 -82.430 1.00 55.53 87 GLN A O 1
ATOM 739 N N . GLU A 1 88 ? 68.261 4.960 -80.691 1.00 54.41 88 GLU A N 1
ATOM 740 C CA . GLU A 1 88 ? 67.872 3.532 -80.606 1.00 54.41 88 GLU A CA 1
ATOM 741 C C . GLU A 1 88 ? 66.365 3.337 -80.329 1.00 54.41 88 GLU A C 1
ATOM 743 O O . GLU A 1 88 ? 65.758 2.437 -80.910 1.00 54.41 88 GLU A O 1
ATOM 748 N N . GLU A 1 89 ? 65.743 4.234 -79.553 1.00 56.56 89 GLU A N 1
ATOM 749 C CA . GLU A 1 89 ? 64.289 4.278 -79.299 1.00 56.56 89 GLU A CA 1
ATOM 750 C C . GLU A 1 89 ? 63.463 4.547 -80.578 1.00 56.56 89 GLU A C 1
ATOM 752 O O . GLU A 1 89 ? 62.300 4.147 -80.669 1.00 56.56 89 GLU A O 1
ATOM 757 N N . ASP A 1 90 ? 64.064 5.133 -81.623 1.00 67.44 90 ASP A N 1
ATOM 758 C CA . ASP A 1 90 ? 63.367 5.386 -82.889 1.00 67.44 90 ASP A CA 1
ATOM 759 C C . ASP A 1 90 ? 63.128 4.112 -83.692 1.00 67.44 90 ASP A C 1
ATOM 761 O O . ASP A 1 90 ? 62.157 4.045 -84.445 1.00 67.44 90 ASP A O 1
ATOM 765 N N . TYR A 1 91 ? 63.991 3.098 -83.557 1.00 74.56 91 TYR A N 1
ATOM 766 C CA . TYR A 1 91 ? 63.822 1.841 -84.285 1.00 74.56 91 TYR A CA 1
ATOM 767 C C . TYR A 1 91 ? 62.661 1.019 -83.727 1.00 74.56 91 TYR A C 1
ATOM 769 O O . TYR A 1 91 ? 61.955 0.381 -84.505 1.00 74.56 91 TYR A O 1
ATOM 777 N N . GLU A 1 92 ? 62.428 1.057 -82.414 1.00 77.75 92 GLU A N 1
ATOM 778 C CA . GLU A 1 92 ? 61.296 0.372 -81.779 1.00 77.75 92 GLU A CA 1
ATOM 779 C C . GLU A 1 92 ? 59.966 1.008 -82.190 1.00 77.75 92 GLU A C 1
ATOM 781 O O . GLU A 1 92 ? 59.095 0.311 -82.707 1.00 77.75 92 GLU A O 1
ATOM 786 N N . ILE A 1 93 ? 59.851 2.338 -82.087 1.00 81.12 93 ILE A N 1
ATOM 787 C CA . ILE A 1 93 ? 58.663 3.093 -82.529 1.00 81.12 93 ILE A CA 1
ATOM 788 C C . ILE A 1 93 ? 58.421 2.892 -84.031 1.00 81.12 93 ILE A C 1
ATOM 790 O O . ILE A 1 93 ? 57.283 2.786 -84.496 1.00 81.12 93 ILE A O 1
ATOM 794 N N . TYR A 1 94 ? 59.493 2.834 -84.819 1.00 84.38 94 TYR A N 1
ATOM 795 C CA . TYR A 1 94 ? 59.411 2.583 -86.250 1.00 84.38 94 TYR A CA 1
ATOM 796 C C . TYR A 1 94 ? 58.927 1.161 -86.566 1.00 84.38 94 TYR A C 1
ATOM 798 O O . TYR A 1 94 ? 58.049 0.998 -87.413 1.00 84.38 94 TYR A O 1
ATOM 806 N N . ILE A 1 95 ? 59.436 0.140 -85.865 1.00 87.69 95 ILE A N 1
ATOM 807 C CA . ILE A 1 95 ? 58.956 -1.245 -85.978 1.00 87.69 95 ILE A CA 1
ATOM 808 C C . ILE A 1 95 ? 57.489 -1.334 -85.556 1.00 87.69 95 ILE A C 1
ATOM 810 O O . ILE A 1 95 ? 56.711 -1.958 -86.274 1.00 87.69 95 ILE A O 1
ATOM 814 N N . GLU A 1 96 ? 57.096 -0.690 -84.457 1.00 85.38 96 GLU A N 1
ATOM 815 C CA . GLU A 1 96 ? 55.716 -0.640 -83.966 1.00 85.38 96 GLU A CA 1
ATOM 816 C C . GLU A 1 96 ? 54.776 -0.066 -85.037 1.00 85.38 96 GLU A C 1
ATOM 818 O O . GLU A 1 96 ? 53.853 -0.746 -85.494 1.00 85.38 96 GLU A O 1
ATOM 823 N N . ARG A 1 97 ? 55.060 1.140 -85.539 1.00 87.56 97 ARG A N 1
ATOM 824 C CA . ARG A 1 97 ? 54.236 1.804 -86.564 1.00 87.56 97 ARG A CA 1
ATOM 825 C C . ARG A 1 97 ? 54.198 1.036 -87.876 1.00 87.56 97 ARG A C 1
ATOM 827 O O . ARG A 1 97 ? 53.141 0.917 -88.495 1.00 87.56 97 ARG A O 1
ATOM 834 N N . LEU A 1 98 ? 55.338 0.503 -88.312 1.00 88.44 98 LEU A N 1
ATOM 835 C CA . LEU A 1 98 ? 55.413 -0.314 -89.518 1.00 88.44 98 LEU A CA 1
ATOM 836 C C . LEU A 1 98 ? 54.652 -1.634 -89.327 1.00 88.44 98 LEU A C 1
ATOM 838 O O . LEU A 1 98 ? 54.025 -2.111 -90.277 1.00 88.44 98 LEU A O 1
ATOM 842 N N . SER A 1 99 ? 54.636 -2.188 -88.111 1.00 88.94 99 SER A N 1
ATOM 843 C CA . SER A 1 99 ? 53.846 -3.367 -87.765 1.00 88.94 99 SER A CA 1
ATOM 844 C C . SER A 1 99 ? 52.344 -3.101 -87.840 1.00 88.94 99 SER A C 1
ATOM 846 O O . SER A 1 99 ? 51.626 -3.922 -88.407 1.00 88.94 99 SER A O 1
ATOM 848 N N . ASP A 1 100 ? 51.872 -1.932 -87.419 1.00 85.94 100 ASP A N 1
ATOM 849 C CA . ASP A 1 100 ? 50.455 -1.561 -87.513 1.00 85.94 100 ASP A CA 1
ATOM 850 C C . ASP A 1 100 ? 50.043 -1.018 -88.894 1.00 85.94 100 ASP A C 1
ATOM 852 O O . ASP A 1 100 ? 48.854 -0.871 -89.181 1.00 85.94 100 ASP A O 1
ATOM 856 N N . SER A 1 101 ? 51.003 -0.780 -89.790 1.00 89.25 101 SER A N 1
ATOM 857 C CA . SER A 1 101 ? 50.740 -0.263 -91.135 1.00 89.25 101 SER A CA 1
ATOM 858 C C . SER A 1 101 ? 50.239 -1.310 -92.138 1.00 89.25 101 SER A C 1
ATOM 860 O O . SER A 1 101 ? 50.413 -2.534 -91.982 1.00 89.25 101 SER A O 1
ATOM 862 N N . ILE A 1 102 ? 49.744 -0.814 -93.280 1.00 89.56 102 ILE A N 1
ATOM 863 C CA . ILE A 1 102 ? 49.416 -1.649 -94.443 1.00 89.56 102 ILE A CA 1
ATOM 864 C C . ILE A 1 102 ? 50.622 -2.406 -95.013 1.00 89.56 102 ILE A C 1
ATOM 866 O O . ILE A 1 102 ? 50.425 -3.356 -95.763 1.00 89.56 102 ILE A O 1
ATOM 870 N N . PHE A 1 103 ? 51.861 -2.016 -94.706 1.00 90.69 103 PHE A N 1
ATOM 871 C CA . PHE A 1 103 ? 53.073 -2.621 -95.273 1.00 90.69 103 PHE A CA 1
ATOM 872 C C . PHE A 1 103 ? 53.648 -3.752 -94.420 1.00 90.69 103 PHE A C 1
ATOM 874 O O . PHE A 1 103 ? 54.612 -4.399 -94.815 1.00 90.69 103 PHE A O 1
ATOM 881 N N . SER A 1 104 ? 53.036 -4.044 -93.277 1.00 88.19 104 SER A N 1
ATOM 882 C CA . SER A 1 104 ? 53.517 -5.039 -92.314 1.00 88.19 104 SER A CA 1
ATOM 883 C C . SER A 1 104 ? 53.732 -6.459 -92.871 1.00 88.19 104 SER A C 1
ATOM 885 O O . SER A 1 104 ? 54.555 -7.205 -92.343 1.00 88.19 104 SER A O 1
ATOM 887 N N . GLU A 1 105 ? 53.035 -6.850 -93.946 1.00 87.50 105 GLU A N 1
ATOM 888 C CA . GLU A 1 105 ? 53.242 -8.136 -94.646 1.00 87.50 105 GLU A CA 1
ATOM 889 C C . GLU A 1 105 ? 54.134 -8.012 -95.900 1.00 87.50 105 GLU A C 1
ATOM 891 O O . GLU A 1 105 ? 54.549 -9.025 -96.470 1.00 87.50 105 GLU A O 1
ATOM 896 N N . LYS A 1 106 ? 54.427 -6.781 -96.335 1.00 88.62 106 LYS A N 1
ATOM 897 C CA . LYS A 1 106 ? 55.170 -6.415 -97.553 1.00 88.62 106 LYS A CA 1
ATOM 898 C C . LYS A 1 106 ? 56.103 -5.232 -97.277 1.00 88.62 106 LYS A C 1
ATOM 900 O O . LYS A 1 106 ? 55.912 -4.130 -97.781 1.00 88.62 106 LYS A O 1
ATOM 905 N N . VAL A 1 107 ? 57.108 -5.469 -96.439 1.00 88.81 107 VAL A N 1
ATOM 906 C CA . VAL A 1 107 ? 58.086 -4.453 -96.007 1.00 88.81 107 VAL A CA 1
ATOM 907 C C . VAL A 1 107 ? 58.947 -3.959 -97.174 1.00 88.81 107 VAL A C 1
ATOM 909 O O . VAL A 1 107 ? 59.293 -2.786 -97.254 1.00 88.81 107 VAL A O 1
ATOM 912 N N . ASP A 1 108 ? 59.240 -4.845 -98.122 1.00 88.75 108 ASP A N 1
ATOM 913 C CA . ASP A 1 108 ? 59.904 -4.531 -99.386 1.00 88.75 108 ASP A CA 1
ATOM 914 C C . ASP A 1 108 ? 59.162 -3.454 -100.191 1.00 88.75 108 ASP A C 1
ATOM 916 O O . ASP A 1 108 ? 59.785 -2.553 -100.747 1.00 88.75 108 ASP A O 1
ATOM 920 N N . LEU A 1 109 ? 57.827 -3.511 -100.204 1.00 89.25 109 LEU A N 1
ATOM 921 C CA . LEU A 1 109 ? 56.987 -2.518 -100.871 1.00 89.25 109 LEU A CA 1
ATOM 922 C C . LEU A 1 109 ? 57.075 -1.138 -100.203 1.00 89.25 109 LEU A C 1
ATOM 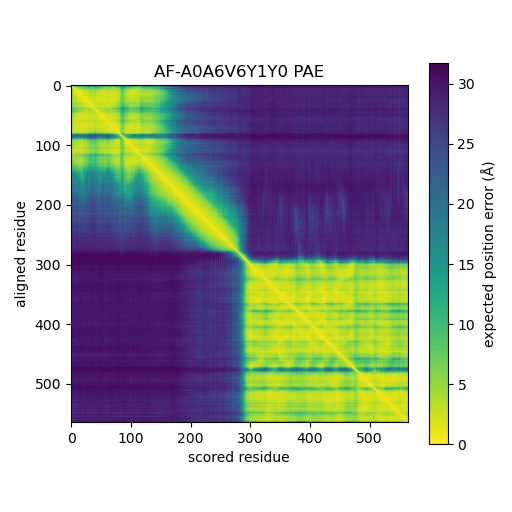924 O O . LEU A 1 109 ? 57.044 -0.131 -100.905 1.00 89.25 109 LEU A O 1
ATOM 928 N N . PHE A 1 110 ? 57.200 -1.082 -98.875 1.00 89.25 110 PHE A N 1
ATOM 929 C CA . PHE A 1 110 ? 57.395 0.181 -98.161 1.00 89.25 110 PHE A CA 1
ATOM 930 C C . PHE A 1 110 ? 58.709 0.856 -98.576 1.00 89.25 110 PHE A C 1
ATOM 932 O O . PHE A 1 110 ? 58.682 2.000 -99.027 1.00 89.25 110 PHE A O 1
ATOM 939 N N . TYR A 1 111 ? 59.833 0.131 -98.517 1.00 88.25 111 TYR A N 1
ATOM 940 C CA . TYR A 1 111 ? 61.144 0.675 -98.898 1.00 88.25 111 TYR A CA 1
ATOM 941 C C . TYR A 1 111 ? 61.205 1.070 -100.374 1.00 88.25 111 TYR A C 1
ATOM 943 O O . TYR A 1 111 ? 61.698 2.147 -100.708 1.00 88.25 111 TYR A O 1
ATOM 951 N N . GLN A 1 112 ? 60.583 0.268 -101.247 1.00 88.31 112 GLN A N 1
ATOM 952 C CA . GLN A 1 112 ? 60.412 0.634 -102.649 1.00 88.31 112 GLN A CA 1
ATOM 953 C C . GLN A 1 112 ? 59.709 1.990 -102.788 1.00 88.31 112 GLN A C 1
ATOM 955 O O . GLN A 1 112 ? 60.129 2.813 -103.601 1.00 88.31 112 GLN A O 1
ATOM 960 N N . LEU A 1 113 ? 58.638 2.237 -102.032 1.00 87.75 113 LEU A N 1
ATOM 961 C CA . LEU A 1 113 ? 57.846 3.460 -102.150 1.00 87.75 113 LEU A CA 1
ATOM 962 C C . LEU A 1 113 ? 58.587 4.704 -101.661 1.00 87.75 113 LEU A C 1
ATOM 964 O O . LEU A 1 113 ? 58.463 5.743 -102.308 1.00 87.75 113 LEU A O 1
ATOM 968 N N . ILE A 1 114 ? 59.376 4.598 -100.591 1.00 87.00 114 ILE A N 1
ATOM 969 C CA . ILE A 1 114 ? 60.208 5.705 -100.089 1.00 87.00 114 ILE A CA 1
ATOM 970 C C . ILE A 1 114 ? 61.523 5.889 -100.862 1.00 87.00 114 ILE A C 1
ATOM 972 O O . ILE A 1 114 ? 62.303 6.772 -100.524 1.00 87.00 114 ILE A O 1
ATOM 976 N N . GLU A 1 115 ? 61.733 5.115 -101.933 1.00 84.75 115 GLU A N 1
ATOM 977 C CA . GLU A 1 115 ? 62.924 5.175 -102.793 1.00 84.75 115 GLU A CA 1
ATOM 978 C C . GLU A 1 115 ? 64.225 4.811 -102.044 1.00 84.75 115 GLU A C 1
ATOM 980 O O . GLU A 1 115 ? 65.306 5.295 -102.376 1.00 84.75 115 GLU A O 1
ATOM 985 N N . GLU A 1 116 ? 64.125 3.906 -101.063 1.00 83.88 116 GLU A N 1
ATOM 986 C CA . GLU A 1 116 ? 65.263 3.314 -100.355 1.00 83.88 116 GLU A CA 1
ATOM 987 C C . GLU A 1 116 ? 65.522 1.875 -100.830 1.00 83.88 116 GLU A C 1
ATOM 989 O O . GLU A 1 116 ? 64.598 1.084 -101.027 1.00 83.88 116 GLU A O 1
ATOM 994 N N . GLU A 1 117 ? 66.799 1.507 -100.974 1.00 84.56 117 GLU A N 1
ATOM 995 C CA . GLU A 1 117 ? 67.230 0.172 -101.415 1.00 84.56 117 GLU A CA 1
ATOM 996 C C . GLU A 1 117 ? 68.017 -0.559 -100.310 1.00 84.56 117 GLU A C 1
ATOM 998 O O . GLU A 1 117 ? 69.238 -0.725 -100.408 1.00 84.56 117 GLU A O 1
ATOM 1003 N N . PRO A 1 118 ? 67.357 -0.991 -99.220 1.00 83.88 118 PRO A N 1
ATOM 1004 C CA . PRO A 1 118 ? 68.022 -1.767 -98.185 1.00 83.88 118 PRO A CA 1
ATOM 1005 C C . PRO A 1 118 ? 68.394 -3.172 -98.676 1.00 83.88 118 PRO A C 1
ATOM 1007 O O . PRO A 1 118 ? 67.809 -3.717 -99.617 1.00 83.88 118 PRO A O 1
ATOM 1010 N N . SER A 1 119 ? 69.351 -3.805 -97.992 1.00 89.19 119 SER A N 1
ATOM 1011 C CA . SER A 1 119 ? 69.749 -5.177 -98.309 1.00 89.19 119 SER A CA 1
ATOM 1012 C C . SER A 1 119 ? 68.605 -6.172 -98.080 1.00 89.19 119 SER A C 1
ATOM 1014 O O . SER A 1 119 ? 67.709 -5.973 -97.252 1.00 89.19 119 SER A O 1
ATOM 1016 N N . LYS A 1 120 ? 68.650 -7.302 -98.789 1.00 87.31 120 LYS A N 1
ATOM 1017 C CA . LYS A 1 120 ? 67.660 -8.376 -98.631 1.00 87.31 120 LYS A CA 1
ATOM 1018 C C . LYS A 1 120 ? 67.649 -8.920 -97.200 1.00 87.31 120 LYS A C 1
ATOM 1020 O O . LYS A 1 120 ? 66.588 -9.256 -96.676 1.00 87.31 120 LYS A O 1
ATOM 1025 N N . GLU A 1 121 ? 68.818 -8.981 -96.572 1.00 87.38 121 GLU A N 1
ATOM 1026 C CA . GLU A 1 121 ? 69.009 -9.383 -95.180 1.00 87.38 121 GLU A CA 1
ATOM 1027 C C . GLU A 1 121 ? 68.301 -8.41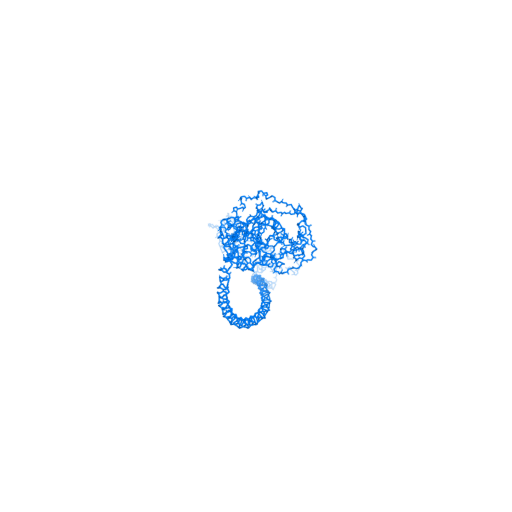4 -94.225 1.00 87.38 121 GLU A C 1
ATOM 1029 O O . GLU A 1 121 ? 67.627 -8.856 -93.295 1.00 87.38 121 GLU A O 1
ATOM 1034 N N . TYR A 1 122 ? 68.379 -7.105 -94.488 1.00 87.31 122 T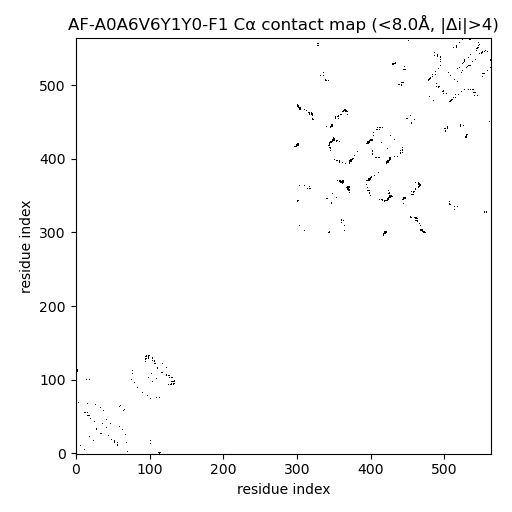YR A N 1
ATOM 1035 C CA . TYR A 1 122 ? 67.706 -6.087 -93.685 1.00 87.31 122 TYR A CA 1
ATOM 1036 C C . TYR A 1 122 ? 66.178 -6.188 -93.787 1.00 87.31 122 TYR A C 1
ATOM 1038 O O . TYR A 1 122 ? 65.497 -6.202 -92.764 1.00 87.31 122 TYR A O 1
ATOM 1046 N N . ILE A 1 123 ? 65.626 -6.365 -94.995 1.00 87.38 123 ILE A N 1
ATOM 1047 C CA . ILE A 1 123 ? 64.176 -6.568 -95.190 1.00 87.38 123 ILE A CA 1
ATOM 1048 C C . ILE A 1 123 ? 63.690 -7.824 -94.447 1.00 87.38 123 ILE A C 1
ATOM 1050 O O . ILE A 1 123 ? 62.622 -7.814 -93.831 1.00 87.38 123 ILE A O 1
ATOM 1054 N N . GLN A 1 124 ? 64.465 -8.914 -94.481 1.00 88.44 124 GLN A N 1
ATOM 1055 C CA . GLN A 1 124 ? 64.126 -10.145 -93.759 1.00 88.44 124 GLN A CA 1
ATOM 1056 C C . GLN A 1 124 ? 64.145 -9.952 -92.242 1.00 88.44 124 GLN A C 1
ATOM 1058 O O . GLN A 1 124 ? 63.222 -10.414 -91.564 1.00 88.44 124 GLN A O 1
ATOM 1063 N N . LEU A 1 125 ? 65.165 -9.262 -91.723 1.00 88.69 125 LEU A N 1
ATOM 1064 C CA . LEU A 1 125 ? 65.289 -8.935 -90.306 1.00 88.69 125 LEU A CA 1
ATOM 1065 C C . LEU A 1 125 ? 64.129 -8.047 -89.842 1.00 88.69 125 LEU A C 1
ATOM 1067 O O . LEU A 1 125 ? 63.458 -8.384 -88.869 1.00 88.69 125 LEU A O 1
ATOM 1071 N N . MET A 1 126 ? 63.832 -6.979 -90.584 1.00 86.56 126 MET A N 1
ATOM 1072 C CA . MET A 1 126 ? 62.730 -6.059 -90.293 1.00 86.56 126 MET A CA 1
ATOM 1073 C C . MET A 1 126 ? 61.375 -6.778 -90.336 1.00 86.56 126 MET A C 1
ATOM 1075 O O . MET A 1 126 ? 60.563 -6.661 -89.421 1.00 86.56 126 MET A O 1
ATOM 1079 N N . GLY A 1 127 ? 61.154 -7.627 -91.344 1.00 87.25 127 GLY A N 1
ATOM 1080 C CA . GLY A 1 127 ? 59.955 -8.460 -91.421 1.00 87.25 127 GLY A CA 1
ATOM 1081 C C . GLY A 1 127 ? 59.820 -9.447 -90.254 1.00 87.25 127 GLY A C 1
ATOM 1082 O O . GLY A 1 127 ? 58.703 -9.749 -89.834 1.00 87.25 127 GLY A O 1
ATOM 1083 N N . ALA A 1 128 ? 60.928 -9.965 -89.715 1.00 88.44 128 ALA A N 1
ATOM 1084 C CA . ALA A 1 128 ? 60.907 -10.802 -88.516 1.00 88.44 128 ALA A CA 1
ATOM 1085 C C . ALA A 1 128 ? 60.606 -9.988 -87.247 1.00 88.44 128 ALA A C 1
ATOM 1087 O O . ALA A 1 128 ? 59.803 -10.441 -86.429 1.00 88.44 128 ALA A O 1
ATOM 1088 N N . ALA A 1 129 ? 61.184 -8.790 -87.118 1.00 89.06 129 ALA A N 1
ATOM 1089 C CA . ALA A 1 129 ? 60.930 -7.872 -86.012 1.00 89.06 129 ALA A CA 1
ATOM 1090 C C . ALA A 1 129 ? 59.452 -7.452 -85.949 1.00 89.06 129 ALA A C 1
ATOM 1092 O O . ALA A 1 129 ? 58.815 -7.624 -84.917 1.00 89.06 129 ALA A O 1
ATOM 1093 N N . ILE A 1 130 ? 58.862 -7.054 -87.079 1.00 90.31 130 ILE A N 1
ATOM 1094 C CA . ILE A 1 130 ? 57.436 -6.700 -87.190 1.00 90.31 130 ILE A CA 1
ATOM 1095 C C . ILE A 1 130 ? 56.514 -7.854 -86.786 1.00 90.31 130 ILE A C 1
ATOM 1097 O O . ILE A 1 130 ? 55.532 -7.653 -86.073 1.00 90.31 130 ILE A O 1
ATOM 1101 N N . ARG A 1 131 ? 56.800 -9.084 -87.239 1.00 89.31 131 ARG A N 1
ATOM 1102 C CA . ARG A 1 131 ? 55.987 -10.254 -86.861 1.00 89.31 131 ARG A CA 1
ATOM 1103 C C . ARG A 1 131 ? 56.052 -10.524 -85.363 1.00 89.31 131 ARG A C 1
ATOM 1105 O O . ARG A 1 131 ? 55.036 -10.886 -84.773 1.00 89.31 131 ARG A O 1
ATOM 1112 N N . ARG A 1 132 ? 57.238 -10.371 -84.770 1.00 89.25 132 ARG A N 1
ATOM 1113 C CA . ARG A 1 132 ? 57.432 -10.510 -83.327 1.00 89.25 132 ARG A CA 1
ATOM 1114 C C . ARG A 1 132 ? 56.660 -9.433 -82.569 1.00 89.25 132 ARG A C 1
ATOM 1116 O O . ARG A 1 132 ? 55.978 -9.787 -81.614 1.00 89.25 132 ARG A O 1
ATOM 1123 N N . GLU A 1 133 ? 56.716 -8.186 -83.031 1.00 89.56 133 GLU A N 1
ATOM 1124 C CA . GLU A 1 133 ? 56.000 -7.068 -82.415 1.00 89.56 133 GLU A CA 1
ATOM 1125 C C . GLU A 1 133 ? 54.491 -7.308 -82.431 1.00 89.56 133 GLU A C 1
ATOM 1127 O O . GLU A 1 133 ? 53.883 -7.429 -81.373 1.00 89.56 133 GLU A O 1
ATOM 1132 N N . LYS A 1 134 ? 53.902 -7.590 -83.603 1.00 86.94 134 LYS A N 1
ATOM 1133 C CA . LYS A 1 134 ? 52.472 -7.936 -83.714 1.00 86.94 134 LYS A CA 1
ATOM 1134 C C . LYS A 1 134 ? 52.034 -9.040 -82.757 1.00 86.94 134 LYS A C 1
ATOM 1136 O O . LYS A 1 134 ? 50.944 -8.979 -82.180 1.00 86.94 134 LYS A O 1
ATOM 1141 N N . HIS A 1 135 ? 52.847 -10.088 -82.643 1.00 88.31 135 HIS A N 1
ATOM 1142 C CA . HIS A 1 135 ? 52.560 -11.207 -81.757 1.00 88.31 135 HIS A CA 1
ATOM 1143 C C . HIS A 1 135 ? 52.595 -10.770 -80.288 1.00 88.31 135 HIS A C 1
ATOM 1145 O O . HIS A 1 135 ? 51.676 -11.089 -79.537 1.00 88.31 135 HIS A O 1
ATOM 1151 N N . TYR A 1 136 ? 53.605 -9.994 -79.894 1.00 88.81 136 TYR A N 1
ATOM 1152 C CA . TYR A 1 136 ? 53.741 -9.456 -78.543 1.00 88.81 136 TYR A CA 1
ATOM 1153 C C . TYR A 1 136 ? 52.592 -8.506 -78.174 1.00 88.81 136 TYR A C 1
ATOM 1155 O O . TYR A 1 136 ? 51.940 -8.707 -77.149 1.00 88.81 136 TYR A O 1
ATOM 1163 N N . THR A 1 137 ? 52.250 -7.543 -79.036 1.00 87.38 137 THR A N 1
ATOM 1164 C CA . THR A 1 137 ? 51.126 -6.620 -78.812 1.00 87.38 137 THR A CA 1
ATOM 1165 C C . THR A 1 137 ? 49.792 -7.364 -78.686 1.00 87.38 137 THR A C 1
ATOM 1167 O O . THR A 1 137 ? 48.934 -6.989 -77.885 1.00 87.38 137 THR A O 1
ATOM 1170 N N . SER A 1 138 ? 49.601 -8.438 -79.461 1.00 87.81 138 SER A N 1
ATOM 1171 C CA . SER A 1 138 ? 48.396 -9.276 -79.380 1.00 87.81 138 SER A CA 1
ATOM 1172 C C . SER A 1 138 ? 48.317 -10.022 -78.045 1.00 87.81 138 SER A C 1
ATOM 1174 O O . SER A 1 138 ? 47.280 -9.971 -77.385 1.00 87.81 138 SER A O 1
ATOM 1176 N N . GLN A 1 139 ? 49.422 -10.632 -77.603 1.00 90.50 139 GLN A N 1
ATOM 1177 C CA . GLN A 1 139 ? 49.497 -11.297 -76.298 1.00 90.50 139 GLN A CA 1
ATOM 1178 C C . GLN A 1 139 ? 49.266 -10.326 -75.137 1.00 90.50 139 GLN A C 1
ATOM 1180 O O . GLN A 1 139 ? 48.515 -10.639 -74.218 1.00 90.50 139 GLN A O 1
ATOM 1185 N N . LEU A 1 140 ? 49.843 -9.122 -75.194 1.00 89.06 140 LEU A N 1
ATOM 1186 C CA . LEU A 1 140 ? 49.612 -8.079 -74.191 1.00 89.06 140 LEU A CA 1
ATOM 1187 C C . LEU A 1 140 ? 48.134 -7.684 -74.093 1.00 89.06 140 LEU A C 1
ATOM 1189 O O . LEU A 1 140 ? 47.611 -7.516 -72.991 1.00 89.06 140 LEU A O 1
ATOM 1193 N N . LYS A 1 141 ? 47.441 -7.547 -75.231 1.00 89.75 141 LYS A N 1
ATOM 1194 C CA . LYS A 1 141 ? 46.001 -7.244 -75.257 1.00 89.75 141 LYS A CA 1
ATOM 1195 C C . LYS A 1 141 ? 45.178 -8.362 -74.616 1.00 89.75 141 LYS A C 1
ATOM 1197 O O . LYS A 1 141 ? 44.255 -8.065 -73.859 1.00 89.75 141 LYS A O 1
ATOM 1202 N N . GLU A 1 142 ? 45.512 -9.622 -74.886 1.00 91.69 142 GLU A N 1
ATOM 1203 C CA . GLU A 1 142 ? 44.850 -10.775 -74.263 1.00 91.69 142 GLU A CA 1
ATOM 1204 C C . GLU A 1 142 ? 45.111 -10.836 -72.754 1.00 91.69 142 GLU A C 1
ATOM 1206 O O . GLU A 1 142 ? 44.158 -10.921 -71.981 1.00 91.69 142 GLU A O 1
ATOM 1211 N N . MET A 1 143 ? 46.367 -10.687 -72.323 1.00 91.69 143 MET A N 1
ATOM 1212 C CA . MET A 1 143 ? 46.734 -10.656 -70.904 1.00 91.69 143 MET A CA 1
ATOM 1213 C C . MET A 1 143 ? 46.033 -9.527 -70.145 1.00 91.69 143 MET A C 1
ATOM 1215 O O . MET A 1 143 ? 45.511 -9.748 -69.057 1.00 91.69 143 MET A O 1
ATOM 1219 N N . ASN A 1 144 ? 45.978 -8.319 -70.714 1.00 91.62 144 ASN A N 1
ATOM 1220 C CA . ASN A 1 144 ? 45.292 -7.189 -70.085 1.00 91.62 144 ASN A CA 1
ATOM 1221 C C . ASN A 1 144 ? 43.780 -7.408 -69.991 1.00 91.62 144 ASN A C 1
ATOM 1223 O O . ASN A 1 144 ? 43.155 -6.981 -69.018 1.00 91.62 144 ASN A O 1
ATOM 1227 N N . LYS A 1 145 ? 43.184 -8.074 -70.986 1.00 92.50 145 LYS A N 1
ATOM 1228 C CA . LYS A 1 145 ? 41.764 -8.428 -70.963 1.00 92.50 145 LYS A CA 1
ATOM 1229 C C . LYS A 1 145 ? 41.467 -9.462 -69.878 1.00 92.50 145 LYS A C 1
ATOM 1231 O O . LYS A 1 145 ? 40.481 -9.289 -69.167 1.00 92.50 145 LYS A O 1
ATOM 1236 N N . GLU A 1 146 ? 42.314 -10.481 -69.737 1.00 93.31 146 GLU A N 1
ATOM 1237 C CA . GLU A 1 146 ? 42.170 -11.498 -68.691 1.00 93.31 146 GLU A CA 1
ATOM 1238 C C . GLU A 1 146 ? 42.370 -10.888 -67.303 1.00 93.31 146 GLU A C 1
ATOM 1240 O O . GLU A 1 146 ? 41.510 -11.029 -66.442 1.00 93.31 146 GLU A O 1
ATOM 1245 N N . LYS A 1 147 ? 43.416 -10.076 -67.120 1.00 93.62 147 LYS A N 1
ATOM 1246 C CA . LYS A 1 147 ? 43.651 -9.352 -65.866 1.00 93.62 147 LYS A CA 1
ATOM 1247 C C . LYS A 1 147 ? 42.470 -8.453 -65.487 1.00 93.62 147 LYS A C 1
ATOM 1249 O O . LYS A 1 147 ? 42.015 -8.484 -64.354 1.00 93.62 147 LYS A O 1
ATOM 1254 N N . SER A 1 148 ? 41.916 -7.711 -66.448 1.00 92.19 148 SER A N 1
ATOM 1255 C CA . SER A 1 148 ? 40.734 -6.865 -66.208 1.00 92.19 148 SER A CA 1
ATOM 1256 C C . SER A 1 148 ? 39.489 -7.671 -65.829 1.00 92.19 148 SER A C 1
ATOM 1258 O O . SER A 1 148 ? 38.578 -7.134 -65.203 1.00 92.19 148 SER A O 1
ATOM 1260 N N . ARG A 1 149 ? 39.404 -8.934 -66.259 1.00 94.00 149 ARG A N 1
ATOM 1261 C CA . ARG A 1 149 ? 38.327 -9.844 -65.874 1.00 94.00 149 ARG A CA 1
ATOM 1262 C C . ARG A 1 149 ? 38.548 -10.371 -64.458 1.00 94.00 149 ARG A C 1
ATOM 1264 O O . ARG A 1 149 ? 37.624 -10.282 -63.660 1.00 94.00 149 ARG A O 1
ATOM 1271 N N . GLU A 1 150 ? 39.753 -10.845 -64.147 1.00 94.25 150 GLU A N 1
ATOM 1272 C CA . GLU A 1 150 ? 40.119 -11.298 -62.800 1.00 94.25 150 GLU A CA 1
ATOM 1273 C C . GLU A 1 150 ? 39.932 -10.192 -61.754 1.00 94.25 150 GLU A C 1
ATOM 1275 O O . GLU A 1 150 ? 39.396 -10.452 -60.682 1.00 94.25 150 GLU A O 1
ATOM 1280 N N . ASP A 1 151 ? 40.327 -8.954 -62.067 1.00 93.94 151 ASP A N 1
ATOM 1281 C CA . ASP A 1 151 ? 40.173 -7.814 -61.158 1.00 93.94 151 ASP A CA 1
ATOM 1282 C C . ASP A 1 151 ? 38.688 -7.536 -60.860 1.00 93.94 151 ASP A C 1
ATOM 1284 O O . ASP A 1 151 ? 38.334 -7.301 -59.709 1.00 93.94 151 ASP A O 1
ATOM 1288 N N . ARG A 1 152 ? 37.795 -7.656 -61.855 1.00 94.31 152 ARG A N 1
ATOM 1289 C CA . ARG A 1 152 ? 36.340 -7.532 -61.635 1.00 94.31 152 ARG A CA 1
ATOM 1290 C C . ARG A 1 152 ? 35.782 -8.668 -60.788 1.00 94.31 152 ARG A C 1
ATOM 1292 O O . ARG A 1 152 ? 35.011 -8.411 -59.875 1.00 94.31 152 ARG A O 1
ATOM 1299 N N . GLU A 1 153 ? 36.181 -9.905 -61.076 1.00 95.06 153 GLU A N 1
ATOM 1300 C CA . GLU A 1 153 ? 35.740 -11.069 -60.298 1.00 95.06 153 GLU A CA 1
ATOM 1301 C C . GLU A 1 153 ? 36.201 -10.957 -58.832 1.00 95.06 153 GLU A C 1
ATOM 1303 O O . GLU A 1 153 ? 35.451 -11.304 -57.921 1.00 95.06 153 GLU A O 1
ATOM 1308 N N . ARG A 1 154 ? 37.401 -10.416 -58.579 1.00 95.56 154 ARG A N 1
ATOM 1309 C CA . ARG A 1 154 ? 37.882 -10.125 -57.218 1.00 95.56 154 ARG A CA 1
ATOM 1310 C C . ARG A 1 154 ? 37.091 -9.011 -56.544 1.00 95.56 154 ARG A C 1
ATOM 1312 O O . ARG A 1 154 ? 36.754 -9.171 -55.376 1.00 95.56 154 ARG A O 1
ATOM 1319 N N . GLU A 1 155 ? 36.798 -7.923 -57.251 1.00 95.62 155 GLU A N 1
ATOM 1320 C CA . GLU A 1 155 ? 35.998 -6.811 -56.723 1.00 95.62 155 GLU A CA 1
ATOM 1321 C C . GLU A 1 155 ? 34.602 -7.291 -56.296 1.00 95.62 155 GLU A C 1
ATOM 1323 O O . GLU A 1 155 ? 34.155 -6.996 -55.190 1.00 95.62 155 GLU A O 1
ATOM 1328 N N . ASP A 1 156 ? 33.955 -8.119 -57.124 1.00 95.94 156 ASP A N 1
ATOM 1329 C CA . ASP A 1 156 ? 32.644 -8.701 -56.820 1.00 95.94 156 ASP A CA 1
ATOM 1330 C C . ASP A 1 156 ? 32.696 -9.588 -55.559 1.00 95.94 156 ASP A C 1
ATOM 1332 O O . ASP A 1 156 ? 31.803 -9.529 -54.708 1.00 95.94 156 ASP A O 1
ATOM 1336 N N . VAL A 1 157 ? 33.759 -10.389 -55.399 1.00 96.62 157 VAL A N 1
ATOM 1337 C CA . VAL A 1 157 ? 33.968 -11.219 -54.199 1.00 96.62 157 VAL A CA 1
ATOM 1338 C C . VAL A 1 157 ? 34.222 -10.360 -52.961 1.00 96.62 157 VAL A C 1
ATOM 1340 O O . VAL A 1 157 ? 33.642 -10.639 -51.913 1.00 96.62 157 VAL A O 1
ATOM 1343 N N . ILE A 1 158 ? 35.051 -9.318 -53.064 1.00 96.25 158 ILE A N 1
ATOM 1344 C CA . ILE A 1 158 ? 35.317 -8.386 -51.957 1.00 96.25 158 ILE A CA 1
ATOM 1345 C C . ILE A 1 158 ? 34.011 -7.732 -51.512 1.00 96.25 158 ILE A C 1
ATOM 1347 O O . ILE A 1 158 ? 33.685 -7.779 -50.330 1.00 96.25 158 ILE A O 1
ATOM 1351 N N . GLN A 1 159 ? 33.217 -7.221 -52.453 1.00 96.06 159 GLN A N 1
ATOM 1352 C CA . GLN A 1 159 ? 31.944 -6.582 -52.139 1.00 96.06 159 GLN A CA 1
ATOM 1353 C C . GLN A 1 159 ? 30.962 -7.550 -51.462 1.00 96.06 159 GLN A C 1
ATOM 1355 O O . GLN A 1 159 ? 30.230 -7.155 -50.552 1.00 96.06 159 GLN A O 1
ATOM 1360 N N . SER A 1 160 ? 30.941 -8.819 -51.884 1.00 96.69 160 SER A N 1
ATOM 1361 C CA . SER A 1 160 ? 30.135 -9.859 -51.235 1.00 96.69 160 SER A CA 1
ATOM 1362 C C . SER A 1 160 ? 30.592 -10.110 -49.797 1.00 96.69 160 SER A C 1
ATOM 1364 O O . SER A 1 160 ? 29.760 -10.135 -48.892 1.00 96.69 160 SER A O 1
ATOM 1366 N N . LEU A 1 161 ? 31.902 -10.249 -49.573 1.00 96.25 161 LEU A N 1
ATOM 1367 C CA . LEU A 1 161 ? 32.474 -10.482 -48.245 1.00 96.25 161 LEU A CA 1
ATOM 1368 C C . LEU A 1 161 ? 32.263 -9.291 -47.303 1.00 96.25 161 LEU A C 1
ATOM 1370 O O . LEU A 1 161 ? 31.969 -9.493 -46.129 1.00 96.25 161 LEU A O 1
ATOM 1374 N N . GLU A 1 162 ? 32.366 -8.058 -47.799 1.00 95.81 162 GLU A N 1
ATOM 1375 C CA . GLU A 1 162 ? 32.080 -6.852 -47.014 1.00 95.81 162 GLU A CA 1
ATOM 1376 C C . GLU A 1 162 ? 30.618 -6.804 -46.559 1.00 95.81 162 GLU A C 1
ATOM 1378 O O . GLU A 1 162 ? 30.337 -6.491 -45.402 1.00 95.81 162 GLU A O 1
ATOM 1383 N N . ASN A 1 163 ? 29.682 -7.163 -47.443 1.00 95.75 163 ASN A N 1
ATOM 1384 C CA . ASN A 1 163 ? 28.262 -7.224 -47.099 1.00 95.75 163 ASN A CA 1
ATOM 1385 C C . ASN A 1 163 ? 27.968 -8.322 -46.063 1.00 95.75 163 ASN A C 1
ATOM 1387 O O . ASN A 1 163 ? 27.185 -8.097 -45.139 1.00 95.75 163 ASN A O 1
ATOM 1391 N N . GLU A 1 164 ? 28.595 -9.495 -46.195 1.00 96.69 164 GLU A N 1
ATOM 1392 C CA . GLU A 1 164 ? 28.487 -10.574 -45.206 1.00 96.69 164 GLU A CA 1
ATOM 1393 C C . GLU A 1 164 ? 29.064 -10.157 -43.848 1.00 96.69 164 GLU A C 1
ATOM 1395 O O . GLU A 1 164 ? 28.430 -10.393 -42.819 1.00 96.69 164 GLU A O 1
ATOM 1400 N N . LEU A 1 165 ? 30.216 -9.477 -43.839 1.00 96.44 165 LEU A N 1
ATOM 1401 C CA . LEU A 1 165 ? 30.840 -8.958 -42.622 1.00 96.44 165 LEU A CA 1
ATOM 1402 C C . LEU A 1 165 ? 29.930 -7.945 -41.916 1.00 96.44 165 LEU A C 1
ATOM 1404 O O . LEU A 1 165 ? 29.658 -8.096 -40.728 1.00 96.44 165 LEU A O 1
ATOM 1408 N N . LEU A 1 166 ? 29.389 -6.972 -42.656 1.00 96.38 166 LEU A N 1
ATOM 1409 C CA . LEU A 1 166 ? 28.435 -5.982 -42.140 1.00 96.38 166 LEU A CA 1
ATOM 1410 C C . LEU A 1 166 ? 27.182 -6.637 -41.545 1.00 96.38 166 LEU A C 1
ATOM 1412 O O . LEU A 1 166 ? 26.700 -6.220 -40.490 1.00 96.38 166 LEU A O 1
ATOM 1416 N N . SER A 1 167 ? 26.641 -7.662 -42.209 1.00 96.00 167 SER A N 1
ATOM 1417 C CA . SER A 1 167 ? 25.495 -8.414 -41.690 1.00 96.00 167 SER A CA 1
ATOM 1418 C C . SER A 1 167 ? 25.852 -9.160 -40.401 1.00 96.00 167 SER A C 1
ATOM 1420 O O . SER A 1 167 ? 25.073 -9.134 -39.448 1.00 96.00 167 SER A O 1
ATOM 1422 N N . GLY A 1 168 ? 27.032 -9.783 -40.349 1.00 96.75 168 GLY A N 1
ATOM 1423 C CA . GLY A 1 168 ? 27.532 -10.477 -39.162 1.00 96.75 168 GLY A CA 1
ATOM 1424 C C . GLY A 1 168 ? 27.724 -9.543 -37.965 1.00 96.75 168 GLY A C 1
ATOM 1425 O O . GLY A 1 168 ? 27.266 -9.854 -36.868 1.00 96.75 168 GLY A O 1
ATOM 1426 N N . GLU A 1 169 ? 28.310 -8.361 -38.175 1.00 96.19 169 GLU A N 1
ATOM 1427 C CA . GLU A 1 169 ? 28.482 -7.344 -37.126 1.00 96.19 169 GLU A CA 1
ATOM 1428 C C . GLU A 1 169 ? 27.132 -6.869 -36.559 1.00 96.19 169 GLU A C 1
ATOM 1430 O O . GLU A 1 169 ? 26.973 -6.706 -35.348 1.00 96.19 169 GLU A O 1
ATOM 1435 N N . GLN A 1 170 ? 26.119 -6.687 -37.415 1.00 95.94 170 GLN A N 1
ATOM 1436 C CA . GLN A 1 170 ? 24.772 -6.322 -36.964 1.00 95.94 170 GLN A CA 1
ATOM 1437 C C . GLN A 1 170 ? 24.101 -7.430 -36.147 1.00 95.94 170 GLN A C 1
ATOM 1439 O O . GLN A 1 170 ? 23.374 -7.136 -35.194 1.00 95.94 170 GLN A O 1
ATOM 1444 N N . GLU A 1 171 ? 24.301 -8.695 -36.517 1.00 96.81 171 GLU A N 1
ATOM 1445 C CA . GLU A 1 171 ? 23.807 -9.832 -35.738 1.00 96.81 171 GLU A CA 1
ATOM 1446 C C . GLU A 1 171 ? 24.512 -9.938 -34.385 1.00 96.81 171 GLU A C 1
ATOM 1448 O O . GLU A 1 171 ? 23.838 -10.144 -33.375 1.00 96.81 171 GLU A O 1
ATOM 1453 N N . GLU A 1 172 ? 25.828 -9.716 -34.333 1.00 97.19 172 GLU A N 1
ATOM 1454 C CA . GLU A 1 172 ? 26.599 -9.703 -33.087 1.00 97.19 172 GLU A CA 1
ATOM 1455 C C . GLU A 1 172 ? 26.094 -8.624 -32.119 1.00 97.19 172 GLU A C 1
ATOM 1457 O O . GLU A 1 172 ? 25.867 -8.909 -30.939 1.00 97.19 172 GLU A O 1
ATOM 1462 N N . ILE A 1 173 ? 25.844 -7.404 -32.613 1.00 97.25 173 ILE A N 1
ATOM 1463 C CA . ILE A 1 173 ? 25.286 -6.308 -31.805 1.00 97.25 173 ILE A CA 1
ATOM 1464 C C . ILE A 1 173 ? 23.933 -6.714 -31.207 1.00 97.25 173 ILE A C 1
ATOM 1466 O O . ILE A 1 173 ? 23.741 -6.591 -29.996 1.00 97.25 173 ILE A O 1
ATOM 1470 N N . LYS A 1 174 ? 23.022 -7.267 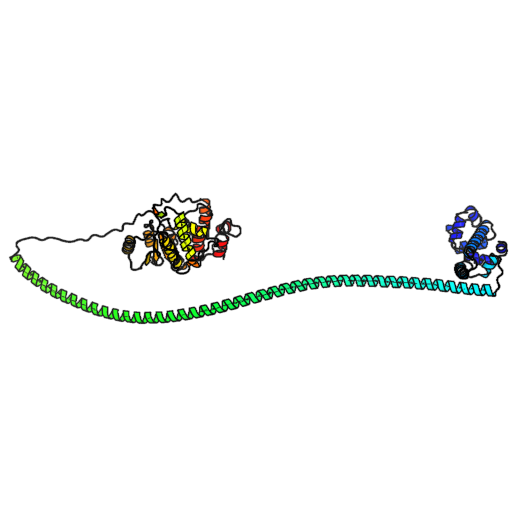-32.021 1.00 96.44 174 LYS A N 1
ATOM 1471 C CA . LYS A 1 174 ? 21.701 -7.729 -31.551 1.00 96.44 174 LYS A CA 1
ATOM 1472 C C . LYS A 1 174 ? 21.818 -8.837 -30.506 1.00 96.44 174 LYS A C 1
ATOM 1474 O O . LYS A 1 174 ? 21.091 -8.830 -29.512 1.00 96.44 174 LYS A O 1
ATOM 1479 N N . LEU A 1 175 ? 22.730 -9.789 -30.713 1.00 97.31 175 LEU A N 1
ATOM 1480 C CA . LEU A 1 175 ? 22.968 -10.874 -29.762 1.00 97.31 175 LEU A CA 1
ATOM 1481 C C . LEU A 1 175 ? 23.481 -10.334 -28.427 1.00 97.31 175 LEU A C 1
ATOM 1483 O O . LEU A 1 175 ? 23.041 -10.781 -27.369 1.00 97.31 175 LEU A O 1
ATOM 1487 N N . ARG A 1 176 ? 24.377 -9.346 -28.470 1.00 97.50 176 ARG A N 1
ATOM 1488 C CA . ARG A 1 176 ? 24.944 -8.716 -27.278 1.00 97.50 176 ARG A CA 1
ATOM 1489 C C . ARG A 1 176 ? 23.906 -7.917 -26.493 1.00 97.50 176 ARG A C 1
ATOM 1491 O O . ARG A 1 176 ? 23.879 -8.000 -25.268 1.00 97.50 176 ARG A O 1
ATOM 1498 N N . GLU A 1 177 ? 23.034 -7.183 -27.178 1.00 96.56 177 GLU A N 1
ATOM 1499 C CA . GLU A 1 177 ? 21.905 -6.488 -26.548 1.00 96.56 177 GLU A CA 1
ATOM 1500 C C . GLU A 1 177 ? 20.954 -7.477 -25.865 1.00 96.56 177 GLU A C 1
ATOM 1502 O O . GLU A 1 177 ? 20.631 -7.308 -24.688 1.00 96.56 177 GLU A O 1
ATOM 1507 N N . SER A 1 178 ? 20.584 -8.561 -26.559 1.00 97.19 178 SER A N 1
ATOM 1508 C CA . SER A 1 178 ? 19.744 -9.616 -25.984 1.00 97.19 178 SER A CA 1
ATOM 1509 C C . SER A 1 178 ? 20.407 -10.310 -24.790 1.00 97.19 178 SER A C 1
ATOM 1511 O O . SER A 1 178 ? 19.718 -10.644 -23.826 1.00 97.19 178 SER A O 1
ATOM 1513 N N . PHE A 1 179 ? 21.723 -10.530 -24.832 1.00 97.19 179 PHE A N 1
ATOM 1514 C CA . PHE A 1 179 ? 22.473 -11.113 -23.721 1.00 97.19 179 PHE A CA 1
ATOM 1515 C C . PHE A 1 179 ? 22.427 -10.212 -22.483 1.00 97.19 179 PHE A C 1
ATOM 1517 O O . PHE A 1 179 ? 22.081 -10.681 -21.401 1.00 97.19 179 PHE A O 1
ATOM 1524 N N . ASN A 1 180 ? 22.688 -8.913 -22.652 1.00 97.06 180 ASN A N 1
ATOM 1525 C CA . ASN A 1 180 ? 22.645 -7.945 -21.555 1.00 97.06 180 ASN A CA 1
ATOM 1526 C C . ASN A 1 180 ? 21.240 -7.847 -20.931 1.00 97.06 180 ASN A C 1
ATOM 1528 O O . ASN A 1 180 ? 21.104 -7.721 -19.714 1.00 97.06 180 ASN A O 1
ATOM 1532 N N . GLU A 1 181 ? 20.181 -7.926 -21.745 1.00 97.12 181 GLU A N 1
ATOM 1533 C CA . GLU A 1 181 ? 18.802 -7.935 -21.246 1.00 97.12 181 GLU A CA 1
ATOM 1534 C C . GLU A 1 181 ? 18.502 -9.194 -20.417 1.00 97.12 181 GLU A C 1
ATOM 1536 O O . GLU A 1 181 ? 17.891 -9.114 -19.346 1.00 97.12 181 GLU A O 1
ATOM 1541 N N . LEU A 1 182 ? 18.952 -10.363 -20.883 1.00 96.75 182 LEU A N 1
ATOM 1542 C CA . LEU A 1 182 ? 18.805 -11.617 -20.145 1.00 96.75 182 LEU A CA 1
ATOM 1543 C C . LEU A 1 182 ? 19.593 -11.604 -18.831 1.00 96.75 182 LEU A C 1
ATOM 1545 O O . LEU A 1 182 ? 19.066 -12.055 -17.815 1.00 96.75 182 LEU A O 1
ATOM 1549 N N . GLU A 1 183 ? 20.804 -11.049 -18.825 1.00 97.75 183 GLU A N 1
ATOM 1550 C CA . GLU A 1 183 ? 21.631 -10.902 -17.623 1.00 97.75 183 GLU A CA 1
ATOM 1551 C C . GLU A 1 183 ? 20.961 -9.983 -16.587 1.00 97.75 183 GLU A C 1
ATOM 1553 O O . GLU A 1 183 ? 20.847 -10.340 -15.413 1.00 97.75 183 GLU A O 1
ATOM 1558 N N . ALA A 1 184 ? 20.403 -8.848 -17.025 1.00 96.12 184 ALA A N 1
ATOM 1559 C CA . ALA A 1 184 ? 19.642 -7.953 -16.155 1.00 96.12 184 ALA A CA 1
ATOM 1560 C C . ALA A 1 184 ? 18.384 -8.628 -15.577 1.00 96.12 184 ALA A C 1
ATOM 1562 O O . ALA A 1 184 ? 18.071 -8.465 -14.394 1.00 96.12 184 ALA A O 1
ATOM 1563 N N . ARG A 1 185 ? 17.668 -9.422 -16.387 1.00 97.44 185 ARG A N 1
ATOM 1564 C CA . ARG A 1 185 ? 16.510 -10.201 -15.918 1.00 97.44 185 ARG A CA 1
ATOM 1565 C C . ARG A 1 185 ? 16.906 -11.267 -14.904 1.00 97.44 185 ARG A C 1
ATOM 1567 O O . ARG A 1 185 ? 16.177 -11.447 -13.932 1.00 97.44 185 ARG A O 1
ATOM 1574 N N . LEU A 1 186 ? 18.020 -11.965 -15.125 1.00 97.25 186 LEU A N 1
ATOM 1575 C CA . LEU A 1 186 ? 18.523 -12.996 -14.218 1.00 97.25 186 LEU A CA 1
ATOM 1576 C C . LEU A 1 186 ? 18.860 -12.398 -12.850 1.00 97.25 186 LEU A C 1
ATOM 1578 O O . LEU A 1 186 ? 18.332 -12.869 -11.846 1.00 97.25 186 LEU A O 1
ATOM 1582 N N . LYS A 1 187 ? 19.592 -11.281 -12.829 1.00 96.75 187 LYS A N 1
ATOM 1583 C CA . LYS A 1 187 ? 19.881 -10.536 -11.599 1.00 96.75 187 LYS A CA 1
ATOM 1584 C C . LYS A 1 187 ? 18.605 -10.111 -10.860 1.00 96.75 187 LYS A C 1
ATOM 1586 O O . LYS A 1 187 ? 18.493 -10.278 -9.651 1.00 96.75 187 LYS A O 1
ATOM 1591 N N . GLY A 1 188 ? 17.594 -9.635 -11.591 1.00 96.56 188 GLY A N 1
ATOM 1592 C CA . GLY A 1 188 ? 16.298 -9.287 -11.001 1.00 96.56 188 GLY A CA 1
ATOM 1593 C C . GLY A 1 188 ? 15.520 -10.484 -10.429 1.00 96.56 188 GLY A C 1
ATOM 1594 O O . GLY A 1 188 ? 14.677 -10.298 -9.551 1.00 96.56 188 GLY A O 1
ATOM 1595 N N . TYR A 1 189 ? 15.758 -11.709 -10.910 1.00 95.69 189 TYR A N 1
ATOM 1596 C CA . TYR A 1 189 ? 15.197 -12.921 -10.303 1.00 95.69 189 TYR A CA 1
ATOM 1597 C C . TYR A 1 189 ? 15.968 -13.357 -9.057 1.00 95.69 189 TYR A C 1
ATOM 1599 O O . TYR A 1 189 ? 15.323 -13.798 -8.110 1.00 95.69 189 TYR A O 1
ATOM 1607 N N . GLU A 1 190 ? 17.293 -13.207 -9.044 1.00 96.12 190 GLU A N 1
ATOM 1608 C CA . GLU A 1 190 ? 18.137 -13.483 -7.873 1.00 96.12 190 GLU A CA 1
ATOM 1609 C C . GLU A 1 190 ? 17.763 -12.566 -6.703 1.00 96.12 190 GLU A C 1
ATOM 1611 O O . GLU A 1 190 ? 17.414 -13.062 -5.637 1.00 96.12 190 GLU A O 1
ATOM 1616 N N . GLU A 1 191 ? 17.659 -11.252 -6.932 1.00 96.06 191 GLU A N 1
ATOM 1617 C CA . GLU A 1 191 ? 17.247 -10.283 -5.901 1.00 96.06 191 GLU A CA 1
ATOM 1618 C C . GLU A 1 191 ? 15.847 -10.592 -5.333 1.00 96.06 191 GLU A C 1
ATOM 1620 O O . GLU A 1 191 ? 15.595 -10.459 -4.136 1.00 96.06 191 GLU A O 1
ATOM 1625 N N . LYS A 1 192 ? 14.913 -11.047 -6.182 1.00 95.56 192 LYS A N 1
ATOM 1626 C CA . LYS A 1 192 ? 13.585 -11.505 -5.735 1.00 95.56 192 LYS A CA 1
ATOM 1627 C C . LYS A 1 192 ? 13.638 -12.830 -4.976 1.00 95.56 192 LYS A C 1
ATOM 1629 O O . LYS A 1 192 ? 12.727 -13.095 -4.192 1.00 95.56 192 LYS A O 1
ATOM 1634 N N . GLY A 1 193 ? 14.618 -13.682 -5.265 1.00 96.12 193 GLY A N 1
ATOM 1635 C CA . GLY A 1 193 ? 14.894 -14.906 -4.519 1.00 96.12 193 GLY A CA 1
ATOM 1636 C C . GLY A 1 193 ? 15.345 -14.569 -3.104 1.00 96.12 193 GLY A C 1
ATOM 1637 O O . GLY A 1 193 ? 14.678 -14.970 -2.155 1.00 96.12 193 GLY A O 1
ATOM 1638 N N . ASP A 1 194 ? 16.358 -13.714 -2.983 1.00 95.62 194 ASP A N 1
ATOM 1639 C CA . ASP A 1 194 ? 16.906 -13.273 -1.697 1.00 95.62 194 ASP A CA 1
ATOM 1640 C C . ASP A 1 194 ? 15.836 -12.611 -0.813 1.00 95.62 194 ASP A C 1
ATOM 1642 O O . ASP A 1 194 ? 15.696 -12.944 0.363 1.00 95.62 194 ASP A O 1
ATOM 1646 N N . GLN A 1 195 ? 15.003 -11.737 -1.394 1.00 95.06 195 GLN A N 1
ATOM 1647 C CA . GLN A 1 195 ? 13.877 -11.122 -0.677 1.00 95.06 195 GLN A CA 1
ATOM 1648 C C . GLN A 1 195 ? 12.872 -12.157 -0.161 1.00 95.06 195 GLN A C 1
ATOM 1650 O O . GLN A 1 195 ? 12.324 -12.011 0.931 1.00 95.06 195 GLN A O 1
ATOM 1655 N N . LYS A 1 196 ? 12.586 -13.203 -0.946 1.00 95.69 196 LYS A N 1
ATOM 1656 C CA . LYS A 1 196 ? 11.677 -14.270 -0.512 1.00 95.69 196 LYS A CA 1
ATOM 1657 C C . LYS A 1 196 ? 12.294 -15.105 0.598 1.00 95.69 196 LYS A C 1
ATOM 1659 O O . LYS A 1 196 ? 11.572 -15.457 1.526 1.00 95.69 196 LYS A O 1
ATOM 1664 N N . ASP A 1 197 ? 13.585 -15.394 0.521 1.00 96.31 197 ASP A N 1
ATOM 1665 C CA . ASP A 1 197 ? 14.290 -16.151 1.551 1.00 96.31 197 ASP A CA 1
ATOM 1666 C C . ASP A 1 197 ? 14.328 -15.378 2.877 1.00 96.31 197 ASP A C 1
ATOM 1668 O O . ASP A 1 197 ? 14.052 -15.956 3.929 1.00 96.31 197 ASP A O 1
ATOM 1672 N N . GLU A 1 198 ? 14.532 -14.058 2.841 1.00 96.19 198 GLU A N 1
ATOM 1673 C CA . GLU A 1 198 ? 14.427 -13.195 4.025 1.00 96.19 198 GLU A CA 1
ATOM 1674 C C . GLU A 1 198 ? 13.018 -13.239 4.643 1.00 96.19 198 GLU A C 1
ATOM 1676 O O . GLU A 1 198 ? 12.859 -13.430 5.853 1.00 96.19 198 GLU A O 1
ATOM 1681 N N . VAL A 1 199 ? 11.972 -13.145 3.814 1.00 96.00 199 VAL A N 1
ATOM 1682 C CA . VAL A 1 199 ? 10.579 -13.269 4.276 1.00 96.00 199 VAL A CA 1
ATOM 1683 C C . VAL A 1 199 ? 10.311 -14.649 4.881 1.00 96.00 199 VAL A C 1
ATOM 1685 O O . VAL A 1 199 ? 9.640 -14.739 5.909 1.00 96.00 199 VAL A O 1
ATOM 1688 N N . ILE A 1 200 ? 10.841 -15.725 4.292 1.00 97.12 200 ILE A N 1
ATOM 1689 C CA . ILE A 1 200 ? 10.702 -17.089 4.822 1.00 97.12 200 ILE A CA 1
ATOM 1690 C C . ILE A 1 200 ? 11.351 -17.204 6.204 1.00 97.12 200 ILE A C 1
ATOM 1692 O O . ILE A 1 200 ? 10.749 -17.797 7.103 1.00 97.12 200 ILE A O 1
ATOM 1696 N N . VAL A 1 201 ? 12.539 -16.628 6.401 1.00 97.44 201 VAL A N 1
ATOM 1697 C CA . VAL A 1 201 ? 13.224 -16.621 7.704 1.00 97.44 201 VAL A CA 1
ATOM 1698 C C . VAL A 1 201 ? 12.391 -15.874 8.748 1.00 97.44 201 VAL A C 1
ATOM 1700 O O . VAL A 1 201 ? 12.132 -16.418 9.823 1.00 97.44 201 VAL A O 1
ATOM 1703 N N . ASN A 1 202 ? 11.893 -14.683 8.412 1.00 95.94 202 ASN A N 1
ATOM 1704 C CA . ASN A 1 202 ? 11.078 -13.875 9.324 1.00 95.94 202 ASN A CA 1
ATOM 1705 C C . ASN A 1 202 ? 9.763 -14.575 9.700 1.00 95.94 202 ASN A C 1
ATOM 1707 O O . ASN A 1 202 ? 9.408 -14.642 10.877 1.00 95.94 202 ASN A O 1
ATOM 1711 N N . LEU A 1 203 ? 9.062 -15.155 8.719 1.00 95.62 203 LEU A N 1
ATOM 1712 C CA . LEU A 1 203 ? 7.843 -15.927 8.971 1.00 95.62 203 LEU A CA 1
ATOM 1713 C C . LEU A 1 203 ? 8.119 -17.172 9.817 1.00 95.62 203 LEU A C 1
ATOM 1715 O O . LEU A 1 203 ? 7.311 -17.510 10.677 1.00 95.62 203 LEU A O 1
ATOM 1719 N N . SER A 1 204 ? 9.253 -17.841 9.606 1.00 96.69 204 SER A N 1
ATOM 1720 C CA . SER A 1 204 ? 9.636 -19.009 10.405 1.00 96.69 204 SER A CA 1
ATOM 1721 C C . SER A 1 204 ? 9.884 -18.636 11.869 1.00 96.69 204 SER A C 1
ATOM 1723 O O . SER A 1 204 ? 9.443 -19.367 12.751 1.00 96.69 204 SER A O 1
ATOM 1725 N N . SER A 1 205 ? 10.515 -17.484 12.130 1.00 96.44 205 SER A N 1
ATOM 1726 C CA . SER A 1 205 ? 10.691 -16.953 13.491 1.00 96.44 205 SER A CA 1
ATOM 1727 C C . SER A 1 205 ? 9.347 -16.646 14.152 1.00 96.44 205 SER A C 1
ATOM 1729 O O . SER A 1 205 ? 9.081 -17.117 15.252 1.00 96.44 205 SER A O 1
ATOM 1731 N N . ALA A 1 206 ? 8.459 -15.934 13.450 1.00 95.44 206 ALA A N 1
ATOM 1732 C CA . ALA A 1 206 ? 7.137 -15.585 13.971 1.00 95.44 206 ALA A CA 1
ATOM 1733 C C . ALA A 1 206 ? 6.272 -16.824 14.265 1.00 95.44 206 ALA A C 1
ATOM 1735 O O . ALA A 1 206 ? 5.529 -16.858 15.242 1.00 95.44 206 ALA A O 1
ATOM 1736 N N . VAL A 1 207 ? 6.370 -17.867 13.432 1.00 96.81 207 VAL A N 1
ATOM 1737 C CA . VAL A 1 207 ? 5.686 -19.144 13.679 1.00 96.81 207 VAL A CA 1
ATOM 1738 C C . VAL A 1 207 ? 6.196 -19.808 14.956 1.00 96.81 207 VAL A C 1
ATOM 1740 O O . VAL A 1 207 ? 5.397 -20.406 15.673 1.00 96.81 207 VAL A O 1
ATOM 1743 N N . GLU A 1 208 ? 7.493 -19.726 15.247 1.00 97.12 208 GLU A N 1
ATOM 1744 C CA . GLU A 1 208 ? 8.050 -20.310 16.466 1.00 97.12 208 GLU A CA 1
ATOM 1745 C C . GLU A 1 208 ? 7.623 -19.527 17.715 1.00 97.12 208 GLU A C 1
ATOM 1747 O O . GLU A 1 208 ? 7.135 -20.135 18.665 1.00 97.12 208 GLU A O 1
ATOM 1752 N N . GLU A 1 209 ? 7.658 -18.192 17.668 1.00 96.50 209 GLU A N 1
ATOM 1753 C CA . GLU A 1 209 ? 7.144 -17.328 18.744 1.00 96.50 209 GLU A CA 1
ATOM 1754 C C . GLU A 1 209 ? 5.663 -17.612 19.048 1.00 96.50 209 GLU A C 1
ATOM 1756 O O . GLU A 1 209 ? 5.275 -17.797 20.202 1.00 96.50 209 GLU A O 1
ATOM 1761 N N . LEU A 1 210 ? 4.828 -17.737 18.011 1.00 95.81 210 LEU A N 1
ATOM 1762 C CA . LEU A 1 210 ? 3.407 -18.052 18.181 1.00 95.81 210 LEU A CA 1
ATOM 1763 C C . LEU A 1 210 ? 3.168 -19.450 18.765 1.00 95.81 210 LEU A C 1
ATOM 1765 O O . LEU A 1 210 ? 2.190 -19.648 19.488 1.00 95.81 210 LEU A O 1
ATOM 1769 N N . LYS A 1 211 ? 4.029 -20.433 18.469 1.00 97.31 211 LYS A N 1
ATOM 1770 C CA . LYS A 1 211 ? 3.943 -21.755 19.109 1.00 97.31 211 LYS A CA 1
ATOM 1771 C C . LYS A 1 211 ? 4.282 -21.672 20.591 1.00 97.31 211 LYS A C 1
ATOM 1773 O O . LYS A 1 211 ? 3.568 -22.274 21.391 1.00 97.31 211 LYS A O 1
ATOM 1778 N N . GLU A 1 212 ? 5.323 -20.925 20.954 1.00 97.00 212 GLU A N 1
ATOM 1779 C CA . GLU A 1 212 ? 5.698 -20.717 22.356 1.00 97.00 212 GLU A CA 1
ATOM 1780 C C . GLU A 1 212 ? 4.570 -20.026 23.137 1.00 97.00 212 GLU A C 1
ATOM 1782 O O . GLU A 1 212 ? 4.209 -20.466 24.233 1.00 97.00 212 GLU A O 1
ATOM 1787 N N . GLU A 1 213 ? 3.945 -18.997 22.555 1.00 96.38 213 GLU A N 1
ATOM 1788 C CA . GLU A 1 213 ? 2.769 -18.351 23.145 1.00 96.38 213 GLU A CA 1
ATOM 1789 C C . GLU A 1 213 ? 1.591 -19.321 23.285 1.00 96.38 213 GLU A C 1
ATOM 1791 O O . GLU A 1 213 ? 0.940 -19.365 24.333 1.00 96.38 213 GLU A O 1
ATOM 1796 N N . TRP A 1 214 ? 1.312 -20.125 22.257 1.00 95.50 214 TRP A N 1
ATOM 1797 C CA . TRP A 1 214 ? 0.227 -21.103 22.301 1.00 95.50 214 TRP A CA 1
ATOM 1798 C C . TRP A 1 214 ? 0.434 -22.142 23.406 1.00 95.50 214 TRP A C 1
ATOM 1800 O O . TRP A 1 214 ? -0.493 -22.416 24.173 1.00 95.50 214 TRP A O 1
ATOM 1810 N N . ASP A 1 215 ? 1.650 -22.674 23.544 1.00 97.00 215 ASP A N 1
ATOM 1811 C CA . ASP A 1 215 ? 1.995 -23.604 24.619 1.00 97.00 215 ASP A CA 1
ATOM 1812 C C . ASP A 1 215 ? 1.860 -22.942 25.999 1.00 97.00 215 ASP A C 1
ATOM 1814 O O . ASP A 1 215 ? 1.345 -23.559 26.940 1.00 97.00 215 ASP A O 1
ATOM 1818 N N . HIS A 1 216 ? 2.242 -21.667 26.129 1.00 95.38 216 HIS A N 1
ATOM 1819 C CA . HIS A 1 216 ? 2.032 -20.898 27.355 1.00 95.38 216 HIS A CA 1
ATOM 1820 C C . HIS A 1 216 ? 0.542 -20.782 27.717 1.00 95.38 216 HIS A C 1
ATOM 1822 O O . HIS A 1 216 ? 0.151 -21.102 28.846 1.00 95.38 216 HIS A O 1
ATOM 1828 N N . TYR A 1 217 ? -0.306 -20.369 26.770 1.00 94.50 217 TYR A N 1
ATOM 1829 C CA . TYR A 1 217 ? -1.745 -20.221 27.004 1.00 94.50 217 TYR A CA 1
ATOM 1830 C C . TYR A 1 217 ? -2.423 -21.548 27.324 1.00 94.50 217 TYR A C 1
ATOM 1832 O O . TYR A 1 217 ? -3.224 -21.612 28.256 1.00 94.50 217 TYR A O 1
ATOM 1840 N N . LYS A 1 218 ? -2.059 -22.615 26.616 1.00 96.75 218 LYS A N 1
ATOM 1841 C CA . LYS A 1 218 ? -2.581 -23.961 26.856 1.00 96.75 218 LYS A CA 1
ATOM 1842 C C . LYS A 1 218 ? -2.253 -24.465 28.262 1.00 96.75 218 LYS A C 1
ATOM 1844 O O . LYS A 1 218 ? -3.106 -25.048 28.932 1.00 96.75 218 LYS A O 1
ATOM 1849 N N . ASN A 1 219 ? -1.034 -24.216 28.740 1.00 96.12 219 ASN A N 1
ATOM 1850 C CA . ASN A 1 219 ? -0.649 -24.567 30.108 1.00 96.12 219 ASN A CA 1
ATOM 1851 C C . ASN A 1 219 ? -1.443 -23.755 31.140 1.00 96.12 219 ASN A C 1
ATOM 1853 O O . ASN A 1 219 ? -1.967 -24.319 32.103 1.00 96.12 219 ASN A O 1
ATOM 1857 N N . LYS A 1 220 ? -1.594 -22.445 30.913 1.00 94.94 220 LYS A N 1
ATOM 1858 C CA . LYS A 1 220 ? -2.369 -21.555 31.787 1.00 94.94 220 LYS A CA 1
ATOM 1859 C C . LYS A 1 220 ? -3.853 -21.930 31.841 1.00 94.94 220 LYS A C 1
ATOM 1861 O O . LYS A 1 220 ? -4.453 -21.890 32.915 1.00 94.94 220 LYS A O 1
ATOM 1866 N N . GLU A 1 221 ? -4.446 -22.319 30.716 1.00 95.00 221 GLU A N 1
ATOM 1867 C CA . GLU A 1 221 ? -5.809 -22.853 30.655 1.00 95.00 221 GLU A CA 1
ATOM 1868 C C . GLU A 1 221 ? -5.932 -24.108 31.528 1.00 95.00 221 GLU A C 1
ATOM 1870 O O . GLU A 1 221 ? -6.795 -24.161 32.403 1.00 95.00 221 GLU A O 1
ATOM 1875 N N . GLY A 1 222 ? -5.006 -25.063 31.386 1.00 95.25 222 GLY A N 1
ATOM 1876 C CA . GLY A 1 222 ? -4.977 -26.275 32.208 1.00 95.25 222 GLY A CA 1
ATOM 1877 C C . GLY A 1 222 ? -4.864 -25.999 33.713 1.00 95.25 222 GLY A C 1
ATOM 1878 O O . GLY A 1 222 ? -5.539 -26.646 34.514 1.00 95.25 222 GLY A O 1
ATOM 1879 N N . GLU A 1 223 ? -4.055 -25.019 34.124 1.00 95.94 223 GLU A N 1
ATOM 1880 C CA . GLU A 1 223 ? -3.991 -24.584 35.527 1.00 95.94 223 GLU A CA 1
ATOM 1881 C C . GLU A 1 223 ? -5.293 -23.940 36.009 1.00 95.94 223 GLU A C 1
ATOM 1883 O O . GLU A 1 223 ? -5.710 -24.154 37.149 1.00 95.94 223 GLU A O 1
ATOM 1888 N N . THR A 1 224 ? -5.931 -23.140 35.156 1.00 93.94 224 THR A N 1
ATOM 1889 C CA . THR A 1 224 ? -7.171 -22.435 35.495 1.00 93.94 224 THR A CA 1
ATOM 1890 C C . THR A 1 224 ? -8.321 -23.422 35.666 1.00 93.94 224 THR A C 1
ATOM 1892 O O . THR A 1 224 ? -9.063 -23.321 36.640 1.00 93.94 224 THR A O 1
ATOM 1895 N N . VAL A 1 225 ? -8.417 -24.423 34.785 1.00 96.25 225 VAL A N 1
ATOM 1896 C CA . VAL A 1 225 ? -9.391 -25.519 34.896 1.00 96.25 225 VAL A CA 1
ATOM 1897 C C . VAL A 1 225 ? -9.217 -26.265 36.218 1.00 96.25 225 VAL A C 1
ATOM 1899 O O . VAL A 1 225 ? -10.192 -26.421 36.946 1.00 96.25 225 VAL A O 1
ATOM 1902 N N . LYS A 1 226 ? -7.984 -26.629 36.599 1.00 96.19 226 LYS A N 1
ATOM 1903 C CA . LYS A 1 226 ? -7.728 -27.289 37.894 1.00 96.19 226 LYS A CA 1
ATOM 1904 C C . LYS A 1 226 ? -8.191 -26.452 39.089 1.00 96.19 226 LYS A C 1
ATOM 1906 O O . LYS A 1 226 ? -8.837 -26.977 39.988 1.00 96.19 226 LYS A O 1
ATOM 1911 N N . ARG A 1 227 ? -7.907 -25.143 39.099 1.00 95.75 227 ARG A N 1
ATOM 1912 C CA . ARG A 1 227 ? -8.368 -24.251 40.183 1.00 95.75 227 ARG A CA 1
ATOM 1913 C C . ARG A 1 227 ? -9.891 -24.137 40.230 1.00 95.75 227 ARG A C 1
ATOM 1915 O O . ARG A 1 227 ? -10.457 -24.046 41.318 1.00 95.75 227 ARG A O 1
ATOM 1922 N N . LEU A 1 228 ? -10.557 -24.126 39.074 1.00 94.38 228 LEU A N 1
ATOM 1923 C CA . LEU A 1 228 ? -12.019 -24.116 39.001 1.00 94.38 228 LEU A CA 1
ATOM 1924 C C . LEU A 1 228 ? -12.612 -25.414 39.555 1.00 94.38 228 LEU A C 1
ATOM 1926 O O . LEU A 1 228 ? -13.558 -25.343 40.332 1.00 94.38 228 LEU A O 1
ATOM 1930 N N . GLU A 1 229 ? -12.033 -26.571 39.227 1.00 96.25 229 GLU A N 1
ATOM 1931 C CA . GLU A 1 229 ? -12.442 -27.867 39.787 1.00 96.25 229 GLU A CA 1
ATOM 1932 C C . GLU A 1 229 ? -12.288 -27.900 41.317 1.00 96.25 229 GLU A C 1
ATOM 1934 O O . GLU A 1 229 ? -13.210 -28.306 42.025 1.00 96.25 229 GLU A O 1
ATOM 1939 N N . GLU A 1 230 ? -11.162 -27.410 41.848 1.00 95.94 230 GLU A N 1
ATOM 1940 C CA . GLU A 1 230 ? -10.936 -27.296 43.297 1.00 95.94 230 GLU A CA 1
ATOM 1941 C C . GLU A 1 230 ? -11.949 -26.356 43.972 1.00 95.94 230 GLU A C 1
ATOM 1943 O O . GLU A 1 230 ? -12.475 -26.659 45.046 1.00 95.94 230 GLU A O 1
ATOM 1948 N N . THR A 1 231 ? -12.250 -25.222 43.335 1.00 93.88 231 THR A N 1
ATOM 1949 C CA . THR A 1 231 ? -13.212 -24.238 43.853 1.00 93.88 231 THR A CA 1
ATOM 1950 C C . THR A 1 231 ? -14.636 -24.789 43.831 1.00 93.88 231 THR A C 1
ATOM 1952 O O . THR A 1 231 ? -15.374 -24.602 44.796 1.00 93.88 231 THR A O 1
ATOM 1955 N N . LEU A 1 232 ? -15.013 -25.508 42.771 1.00 95.69 232 LEU A N 1
ATOM 1956 C CA . LEU A 1 232 ? -16.316 -26.160 42.659 1.00 95.69 232 LEU A CA 1
ATOM 1957 C C . LEU A 1 232 ? -16.524 -27.163 43.799 1.00 95.69 232 LEU A C 1
ATOM 1959 O O . LEU A 1 232 ? -17.544 -27.105 44.481 1.00 95.69 232 LEU A O 1
ATOM 1963 N N . LEU A 1 233 ? -15.525 -28.009 44.065 1.00 96.12 233 LEU A N 1
ATOM 1964 C CA . LEU A 1 233 ? -15.573 -28.978 45.162 1.00 96.12 233 LEU A CA 1
ATOM 1965 C C . LEU A 1 233 ? -15.751 -28.288 46.528 1.00 96.12 233 LEU A C 1
ATOM 1967 O O . LEU A 1 233 ? -16.484 -28.764 47.395 1.00 96.12 233 LEU A O 1
ATOM 1971 N N . TYR A 1 234 ? -15.096 -27.140 46.723 1.00 95.38 234 TYR A N 1
ATOM 1972 C CA . TYR A 1 234 ? -15.252 -26.338 47.935 1.00 95.38 234 TYR A CA 1
ATOM 1973 C C . TYR A 1 234 ? -16.655 -25.716 48.058 1.00 95.38 234 TYR A C 1
ATOM 1975 O O . TYR A 1 234 ? -17.227 -25.695 49.151 1.00 95.38 234 TYR A O 1
ATOM 1983 N N . CYS A 1 235 ? -17.233 -25.238 46.953 1.00 92.06 235 CYS A N 1
ATOM 1984 C CA . CYS A 1 235 ? -18.606 -24.734 46.917 1.00 92.06 235 CYS A CA 1
ATOM 1985 C C . CYS A 1 235 ? -19.626 -25.827 47.261 1.00 92.06 235 CYS A C 1
ATOM 1987 O O . CYS A 1 235 ? -20.523 -25.569 48.061 1.00 92.06 235 CYS A O 1
ATOM 1989 N N . GLU A 1 236 ? -19.461 -27.046 46.739 1.00 95.25 236 GLU A N 1
ATOM 1990 C CA . GLU A 1 236 ? -20.330 -28.187 47.064 1.00 95.25 236 GLU A CA 1
ATOM 1991 C C . GLU A 1 236 ? -20.310 -28.517 48.571 1.00 95.25 236 GLU A C 1
ATOM 1993 O O . GLU A 1 236 ? -21.364 -28.697 49.190 1.00 95.25 236 GLU A O 1
ATOM 1998 N N . ASP A 1 237 ? -19.129 -28.517 49.205 1.00 95.94 237 ASP A N 1
ATOM 1999 C CA . ASP A 1 237 ? -19.000 -28.709 50.661 1.00 95.94 237 ASP A CA 1
ATOM 2000 C C . ASP A 1 237 ? -19.686 -27.582 51.460 1.00 95.94 237 ASP A C 1
ATOM 2002 O O . ASP A 1 237 ? -20.360 -27.827 52.471 1.00 95.94 237 ASP A O 1
ATOM 2006 N N . LEU A 1 238 ? -19.564 -26.331 51.003 1.00 93.19 238 LEU A N 1
ATOM 2007 C CA . LEU A 1 238 ? -20.256 -25.193 51.613 1.00 93.19 238 LEU A CA 1
ATOM 2008 C C . LEU A 1 238 ? -21.777 -25.288 51.469 1.00 93.19 238 LEU A C 1
ATOM 2010 O O . LEU A 1 238 ? -22.490 -25.020 52.440 1.00 93.19 238 LEU A O 1
ATOM 2014 N N . GLU A 1 239 ? -22.291 -25.686 50.306 1.00 94.94 239 GLU A N 1
ATOM 2015 C CA . GLU A 1 239 ? -23.725 -25.891 50.091 1.00 94.94 239 GLU A CA 1
ATOM 2016 C C . GLU A 1 239 ? -24.289 -26.952 51.041 1.00 94.94 239 GLU A C 1
ATOM 2018 O O . GLU A 1 239 ? -25.348 -26.750 51.651 1.00 94.94 239 GLU A O 1
ATOM 2023 N N . GLU A 1 240 ? -23.565 -28.056 51.249 1.00 95.31 240 GLU A N 1
ATOM 2024 C CA . GLU A 1 240 ? -23.986 -29.091 52.191 1.00 95.31 240 GLU A CA 1
ATOM 2025 C C . GLU A 1 240 ? -24.018 -28.564 53.637 1.00 95.31 240 GLU A C 1
ATOM 2027 O O . GLU A 1 240 ? -24.969 -28.828 54.388 1.00 95.31 240 GLU A O 1
ATOM 2032 N N . LYS A 1 241 ? -23.022 -27.759 54.030 1.00 94.69 241 LYS A N 1
ATOM 2033 C CA . LYS A 1 241 ? -23.001 -27.076 55.335 1.00 94.69 241 LYS A CA 1
ATOM 2034 C C . LYS A 1 241 ? -24.169 -26.102 55.490 1.00 94.69 241 LYS A C 1
ATOM 2036 O O . LYS A 1 241 ? -24.837 -26.128 56.526 1.00 94.69 241 LYS A O 1
ATOM 2041 N N . PHE A 1 242 ? -24.472 -25.295 54.474 1.00 92.19 242 PHE A N 1
ATOM 2042 C CA . PHE A 1 242 ? -25.619 -24.381 54.485 1.00 92.19 242 PHE A CA 1
ATOM 2043 C C . PHE A 1 242 ? -26.949 -25.123 54.607 1.00 92.19 242 PHE A C 1
ATOM 2045 O O . PHE A 1 242 ? -27.830 -24.691 55.353 1.00 92.19 242 PHE A O 1
ATOM 2052 N N . LYS A 1 243 ? -27.095 -26.264 53.927 1.00 95.25 243 LYS A N 1
ATOM 2053 C CA . LYS A 1 243 ? -28.291 -27.108 54.019 1.00 95.25 243 LYS A CA 1
ATOM 2054 C C . LYS A 1 243 ? -28.498 -27.641 55.438 1.00 95.25 243 LYS A C 1
ATOM 2056 O O . LYS A 1 243 ? -29.619 -27.589 55.948 1.00 95.25 243 LYS A O 1
ATOM 2061 N N . LYS A 1 244 ? -27.421 -28.087 56.099 1.00 95.12 244 LYS A N 1
ATOM 2062 C CA . LYS A 1 244 ? -27.442 -28.504 57.515 1.00 95.12 244 LYS A CA 1
ATOM 2063 C C . LYS A 1 244 ? -27.817 -27.341 58.436 1.00 95.12 244 LYS A C 1
ATOM 2065 O O . LYS A 1 244 ? -28.681 -27.512 59.295 1.00 95.12 244 LYS A O 1
ATOM 2070 N N . LEU A 1 245 ? -27.229 -26.159 58.229 1.00 93.56 245 LEU A N 1
ATOM 2071 C CA . LEU A 1 245 ? -27.561 -24.961 59.007 1.00 93.56 245 LEU A CA 1
ATOM 2072 C C . LEU A 1 245 ? -29.039 -24.580 58.859 1.00 93.56 245 LEU A C 1
ATOM 2074 O O . LEU A 1 245 ? -29.711 -24.396 59.868 1.00 93.56 245 LEU A O 1
ATOM 2078 N N . ARG A 1 246 ? -29.567 -24.529 57.627 1.00 93.94 246 ARG A N 1
ATOM 2079 C CA . ARG A 1 246 ? -30.985 -24.220 57.365 1.00 93.94 246 ARG A CA 1
ATOM 2080 C C . ARG A 1 246 ? -31.930 -25.166 58.096 1.00 93.94 246 ARG A C 1
ATOM 2082 O O . ARG A 1 246 ? -32.906 -24.705 58.677 1.00 93.94 246 ARG A O 1
ATOM 2089 N N . ALA A 1 247 ? -31.645 -26.469 58.081 1.00 93.56 247 ALA A N 1
ATOM 2090 C CA . ALA A 1 247 ? -32.461 -27.450 58.794 1.00 93.56 247 ALA A CA 1
ATOM 2091 C C . ALA A 1 247 ? -32.481 -27.179 60.309 1.00 93.56 247 ALA A C 1
ATOM 2093 O O . ALA A 1 247 ? -33.539 -27.236 60.935 1.00 93.56 247 ALA A O 1
ATOM 2094 N N . HIS A 1 248 ? -31.330 -26.821 60.886 1.00 93.62 248 HIS A N 1
ATOM 2095 C CA . HIS A 1 248 ? -31.235 -26.450 62.296 1.00 93.62 248 HIS A CA 1
ATOM 2096 C C . HIS A 1 248 ? -31.968 -25.132 62.603 1.00 93.62 248 HIS A C 1
ATOM 2098 O O . HIS A 1 248 ? -32.615 -25.016 63.644 1.00 93.62 248 HIS A O 1
ATOM 2104 N N . THR A 1 249 ? -31.892 -24.130 61.721 1.00 91.31 249 THR A N 1
ATOM 2105 C CA . THR A 1 249 ? -32.643 -22.875 61.874 1.00 91.31 249 THR A CA 1
ATOM 2106 C C . THR A 1 249 ? -34.148 -23.133 61.873 1.00 91.31 249 THR A C 1
ATOM 2108 O O . THR A 1 249 ? -34.840 -22.608 62.738 1.00 91.31 249 THR A O 1
ATOM 2111 N N . LEU A 1 250 ? -34.641 -24.008 60.990 1.00 93.19 250 LEU A N 1
ATOM 2112 C CA . LEU A 1 250 ? -36.059 -24.375 60.932 1.00 93.19 250 LEU A CA 1
ATOM 2113 C C . LEU A 1 250 ? -36.537 -25.027 62.244 1.00 93.19 250 LEU A C 1
ATOM 2115 O O . LEU A 1 250 ? -37.577 -24.655 62.781 1.00 93.19 250 LEU A O 1
ATOM 2119 N N . GLN A 1 251 ? -35.744 -25.944 62.814 1.00 93.56 251 GLN A N 1
ATOM 2120 C CA . GLN A 1 251 ? -36.039 -26.545 64.125 1.00 93.56 251 GLN A CA 1
ATOM 2121 C C . GLN A 1 251 ? -36.055 -25.513 65.262 1.00 93.56 251 GLN A C 1
ATOM 2123 O O . GLN A 1 251 ? -36.888 -25.590 66.172 1.00 93.56 251 GLN A O 1
ATOM 2128 N N . LEU A 1 252 ? -35.136 -24.542 65.236 1.00 90.38 252 LEU A N 1
ATOM 2129 C CA . LEU A 1 252 ? -35.123 -23.439 66.199 1.00 90.38 252 LEU A CA 1
ATOM 2130 C C . LEU A 1 252 ? -36.363 -22.548 66.054 1.00 90.38 252 LEU A C 1
ATOM 2132 O O . LEU A 1 252 ? -36.952 -22.155 67.056 1.00 90.38 252 LEU A O 1
ATOM 2136 N N . GLU A 1 253 ? -36.796 -22.250 64.831 1.00 91.62 253 GLU A N 1
ATOM 2137 C CA . GLU A 1 253 ? -38.012 -21.472 64.578 1.00 91.62 253 GLU A CA 1
ATOM 2138 C C . GLU A 1 253 ? -39.273 -22.194 65.062 1.00 91.62 253 GLU A C 1
ATOM 2140 O O . GLU A 1 253 ? -40.113 -21.572 65.715 1.00 91.62 253 GLU A O 1
ATOM 2145 N N . GLU A 1 254 ? -39.388 -23.504 64.824 1.00 91.69 254 GLU A N 1
ATOM 2146 C CA . GLU A 1 254 ? -40.496 -24.317 65.339 1.00 91.69 254 GLU A CA 1
ATOM 2147 C C . GLU A 1 254 ? -40.543 -24.299 66.872 1.00 91.69 254 GLU A C 1
ATOM 2149 O O . GLU A 1 254 ? -41.592 -24.033 67.464 1.00 91.69 254 GLU A O 1
ATOM 2154 N N . SER A 1 255 ? -39.400 -24.516 67.526 1.00 89.81 255 SER A N 1
ATOM 2155 C CA . SER A 1 255 ? -39.304 -24.495 68.991 1.00 89.81 255 SER A CA 1
ATOM 2156 C C . SER A 1 255 ? -39.569 -23.102 69.579 1.00 89.81 255 SER A C 1
ATOM 2158 O O . SER A 1 255 ? -40.305 -22.988 70.561 1.00 89.81 255 SER A O 1
ATOM 2160 N N . MET A 1 256 ? -39.088 -22.027 68.944 1.00 87.44 256 MET A N 1
ATOM 2161 C CA . MET A 1 256 ? -39.484 -20.657 69.293 1.00 87.44 256 MET A CA 1
ATOM 2162 C C . MET A 1 256 ? -40.983 -20.410 69.088 1.00 87.44 256 MET A C 1
ATOM 2164 O O . MET A 1 256 ? -41.578 -19.657 69.854 1.00 87.44 256 MET A O 1
ATOM 2168 N N . GLY A 1 257 ? -41.604 -21.010 68.071 1.00 89.75 257 GLY A N 1
ATOM 2169 C CA . GLY A 1 257 ? -43.042 -20.920 67.822 1.00 89.75 257 GLY A CA 1
ATOM 2170 C C . GLY A 1 257 ? -43.870 -21.555 68.940 1.00 89.75 257 GLY A C 1
ATOM 2171 O O . GLY A 1 257 ? -44.854 -20.962 69.386 1.00 89.75 257 GLY A O 1
ATOM 2172 N N . VAL A 1 258 ? -43.439 -22.718 69.439 1.00 89.56 258 VAL A N 1
ATOM 2173 C CA . VAL A 1 258 ? -44.032 -23.365 70.623 1.00 89.56 258 VAL A CA 1
ATOM 2174 C C . VAL A 1 258 ? -43.884 -22.466 71.849 1.00 89.56 258 VAL A C 1
ATOM 2176 O O . VAL A 1 258 ? -44.886 -22.127 72.475 1.00 89.56 258 VAL A O 1
ATOM 2179 N N . LEU A 1 259 ? -42.667 -21.989 72.127 1.00 86.25 259 LEU A N 1
ATOM 2180 C CA . LEU A 1 259 ? -42.396 -21.069 73.234 1.00 86.25 259 LEU A CA 1
ATOM 2181 C C . LEU A 1 259 ? -43.218 -19.781 73.135 1.00 86.25 259 LEU A C 1
ATOM 2183 O O . LEU A 1 259 ? -43.760 -19.333 74.136 1.00 86.25 259 LEU A O 1
ATOM 2187 N N . ARG A 1 260 ? -43.365 -19.186 71.945 1.00 87.75 260 ARG A N 1
ATOM 2188 C CA . ARG A 1 260 ? -44.217 -18.002 71.735 1.00 87.75 260 ARG A CA 1
ATOM 2189 C C . ARG A 1 260 ? -45.686 -18.291 72.000 1.00 87.75 260 ARG A C 1
ATOM 2191 O O . ARG A 1 260 ? -46.356 -17.406 72.515 1.00 87.75 260 ARG A O 1
ATOM 2198 N N . LYS A 1 261 ? -46.190 -19.481 71.655 1.00 86.31 261 LYS A N 1
ATOM 2199 C CA . LYS A 1 261 ? -47.555 -19.889 72.017 1.00 86.31 261 LYS A CA 1
ATOM 2200 C C . LYS A 1 261 ? -47.705 -20.001 73.525 1.00 86.31 261 LYS A C 1
ATOM 2202 O O . LYS A 1 261 ? -48.632 -19.415 74.056 1.00 86.31 261 LYS A O 1
ATOM 2207 N N . GLU A 1 262 ? -46.783 -20.676 74.206 1.00 87.12 262 GLU A N 1
ATOM 2208 C CA . GLU A 1 262 ? -46.799 -20.797 75.670 1.00 87.12 262 GLU A CA 1
ATOM 2209 C C . GLU A 1 262 ? -46.711 -19.425 76.354 1.00 87.12 262 GLU A C 1
ATOM 2211 O O . GLU A 1 262 ? -47.503 -19.115 77.244 1.00 87.12 262 GLU A O 1
ATOM 2216 N N . TYR A 1 263 ? -45.800 -18.562 75.898 1.00 82.19 263 TYR A N 1
ATOM 2217 C CA . TYR A 1 263 ? -45.664 -17.197 76.404 1.00 82.19 263 TYR A CA 1
ATOM 2218 C C . TYR A 1 263 ? -46.893 -16.348 76.079 1.00 82.19 263 TYR A C 1
ATOM 2220 O O . TYR A 1 263 ? -47.335 -15.586 76.926 1.00 82.19 263 TYR A O 1
ATOM 2228 N N . GLY A 1 264 ? -47.464 -16.494 74.882 1.00 82.19 264 GLY A N 1
ATOM 2229 C CA . GLY A 1 264 ? -48.703 -15.843 74.464 1.00 82.19 264 GLY A CA 1
ATOM 2230 C C . GLY A 1 264 ? -49.885 -16.265 75.328 1.00 82.19 264 GLY A C 1
ATOM 2231 O O . GLY A 1 264 ? -50.608 -15.397 75.788 1.00 82.19 264 GLY A O 1
ATOM 2232 N N . GLN A 1 265 ? -50.007 -17.557 75.639 1.00 82.31 265 GLN A N 1
ATOM 2233 C CA . GLN A 1 265 ? -50.998 -18.091 76.576 1.00 82.31 265 GLN A CA 1
ATOM 2234 C C . GLN A 1 265 ? -50.808 -17.492 77.974 1.00 82.31 265 GLN A C 1
ATOM 2236 O O . GLN A 1 265 ? -51.755 -17.030 78.589 1.00 82.31 265 GLN A O 1
ATOM 2241 N N . THR A 1 266 ? -49.561 -17.431 78.449 1.00 80.88 266 THR A N 1
ATOM 2242 C CA . THR A 1 266 ? -49.229 -16.856 79.762 1.00 80.88 266 THR A CA 1
ATOM 2243 C C . THR A 1 266 ? -49.510 -15.350 79.801 1.00 80.88 266 THR A C 1
ATOM 2245 O O . THR A 1 266 ? -49.957 -14.820 80.815 1.00 80.88 266 THR A O 1
ATOM 2248 N N . VAL A 1 267 ? -49.244 -14.642 78.701 1.00 77.81 267 VAL A N 1
ATOM 2249 C CA . VAL A 1 267 ? -49.578 -13.226 78.528 1.00 77.81 267 VAL A CA 1
ATOM 2250 C C . VAL A 1 267 ? -51.084 -13.039 78.434 1.00 77.81 267 VAL A C 1
ATOM 2252 O O . VAL A 1 267 ? -51.552 -12.098 79.046 1.00 77.81 267 VAL A O 1
ATOM 2255 N N . GLU A 1 268 ? -51.834 -13.910 77.756 1.00 79.19 268 GLU A N 1
ATOM 2256 C CA . GLU A 1 268 ? -53.303 -13.915 77.734 1.00 79.19 268 GLU A CA 1
ATOM 2257 C C . GLU A 1 268 ? -53.868 -14.153 79.134 1.00 79.19 268 GLU A C 1
ATOM 2259 O O . GLU A 1 268 ? -54.734 -13.409 79.572 1.00 79.19 268 GLU A O 1
ATOM 2264 N N . ASP A 1 269 ? -53.333 -15.114 79.884 1.00 80.00 269 ASP A N 1
ATOM 2265 C CA . ASP A 1 269 ? -53.724 -15.374 81.271 1.00 80.00 269 ASP A CA 1
ATOM 2266 C C . ASP A 1 269 ? -53.418 -14.158 82.162 1.00 80.00 269 ASP A C 1
ATOM 2268 O O . ASP A 1 269 ? -54.249 -13.732 82.968 1.00 80.00 269 ASP A O 1
ATOM 2272 N N . MET A 1 270 ? -52.244 -13.538 81.982 1.00 74.44 270 MET A N 1
ATOM 2273 C CA . MET A 1 270 ? -51.883 -12.279 82.637 1.00 74.44 270 MET A CA 1
ATOM 2274 C C . MET A 1 270 ? -52.675 -11.081 82.110 1.00 74.44 270 MET A C 1
ATOM 2276 O O . MET A 1 270 ? -52.821 -10.121 82.855 1.00 74.44 270 MET A O 1
ATOM 2280 N N . GLN A 1 271 ? -53.173 -11.102 80.873 1.00 67.94 271 GLN A N 1
ATOM 2281 C CA . GLN A 1 271 ? -54.023 -10.081 80.264 1.00 67.94 271 GLN A CA 1
ATOM 2282 C C . GLN A 1 271 ? -55.435 -10.210 80.788 1.00 67.94 271 GLN A C 1
ATOM 2284 O O . GLN A 1 271 ? -55.939 -9.208 81.231 1.00 67.94 271 GLN A O 1
ATOM 2289 N N . VAL A 1 272 ? -56.015 -11.401 80.924 1.00 73.25 272 VAL A N 1
ATOM 2290 C CA . VAL A 1 272 ? -57.273 -11.627 81.652 1.00 73.25 272 VAL A CA 1
ATOM 2291 C C . VAL A 1 272 ? -57.138 -11.152 83.102 1.00 73.25 272 VAL A C 1
ATOM 2293 O O . VAL A 1 272 ? -58.030 -10.483 83.633 1.00 73.25 272 VAL A O 1
ATOM 2296 N N . LEU A 1 273 ? -55.988 -11.422 83.733 1.00 69.56 273 LEU A N 1
ATOM 2297 C CA . LEU A 1 273 ? -55.651 -10.872 85.043 1.00 69.56 273 LEU A CA 1
ATOM 2298 C C . LEU A 1 273 ? -55.541 -9.337 84.984 1.00 69.56 273 LEU A C 1
ATOM 2300 O O . LEU A 1 273 ? -56.120 -8.656 85.819 1.00 69.56 273 LEU A O 1
ATOM 2304 N N . LEU A 1 274 ? -54.864 -8.765 83.989 1.00 56.09 274 LEU A N 1
ATOM 2305 C CA . LEU A 1 274 ? -54.679 -7.325 83.807 1.00 56.09 274 LEU A CA 1
ATOM 2306 C C . LEU A 1 274 ? -55.933 -6.603 83.314 1.00 56.09 274 LEU A C 1
ATOM 2308 O O . LEU A 1 274 ? -56.060 -5.450 83.657 1.00 56.09 274 LEU A O 1
ATOM 2312 N N . GLU A 1 275 ? -56.866 -7.211 82.588 1.00 53.91 275 GLU A N 1
ATOM 2313 C CA . GLU A 1 275 ? -58.171 -6.692 82.154 1.00 53.91 275 GLU A CA 1
ATOM 2314 C C . GLU A 1 275 ? -59.092 -6.591 83.367 1.00 53.91 275 GLU A C 1
ATOM 2316 O O . GLU A 1 275 ? -59.910 -5.674 83.457 1.00 53.91 275 GLU A O 1
ATOM 2321 N N . SER A 1 276 ? -58.901 -7.473 84.357 1.00 54.50 276 SER A N 1
ATOM 2322 C CA . SER A 1 276 ? -59.471 -7.271 85.687 1.00 54.50 276 SER A CA 1
ATOM 2323 C C . SER A 1 276 ? -58.889 -6.030 86.397 1.00 54.50 276 SER A C 1
ATOM 2325 O O . SER A 1 276 ? -59.561 -5.455 87.251 1.00 54.50 276 SER A O 1
ATOM 2327 N N . TYR A 1 277 ? -57.706 -5.552 85.979 1.00 44.22 277 TYR A N 1
ATOM 2328 C CA . TYR A 1 277 ? -57.024 -4.342 86.474 1.00 44.22 277 TYR A CA 1
ATOM 2329 C C . TYR A 1 277 ? -57.060 -3.116 85.523 1.00 44.22 277 TYR A C 1
ATOM 2331 O O . TYR A 1 277 ? -56.828 -2.002 85.981 1.00 44.22 277 TYR A O 1
ATOM 2339 N N 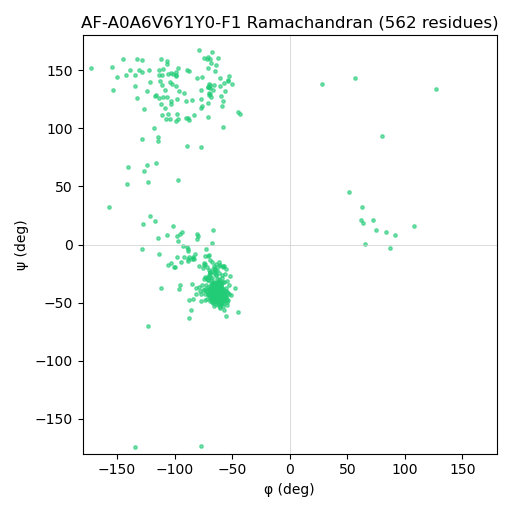. ARG A 1 278 ? -57.358 -3.270 84.225 1.00 43.97 278 ARG A N 1
ATOM 2340 C CA . ARG A 1 278 ? -57.207 -2.277 83.139 1.00 43.97 278 ARG A CA 1
ATOM 2341 C C . ARG A 1 278 ? -58.533 -2.031 82.426 1.00 43.97 278 ARG A C 1
ATOM 2343 O O . ARG A 1 278 ? -58.638 -1.999 81.205 1.00 43.97 278 ARG A O 1
ATOM 2350 N N . LYS A 1 279 ? -59.536 -1.696 83.232 1.00 44.41 279 LYS A N 1
ATOM 2351 C CA . LYS A 1 279 ? -60.633 -0.809 82.821 1.00 44.41 279 LYS A CA 1
ATOM 2352 C C . LYS A 1 279 ? -60.170 0.638 82.557 1.00 44.41 279 LYS A C 1
ATOM 2354 O O . LYS A 1 279 ? -61.021 1.504 82.399 1.00 44.41 279 LYS A O 1
ATOM 2359 N N . ASP A 1 280 ? -58.861 0.872 82.471 1.00 37.72 280 ASP A N 1
ATOM 2360 C CA . ASP A 1 280 ? -58.230 2.153 82.198 1.00 37.72 280 ASP A CA 1
ATOM 2361 C C . ASP A 1 280 ? -57.258 2.030 81.006 1.00 37.72 280 ASP A C 1
ATOM 2363 O O . ASP A 1 280 ? -56.257 1.316 81.053 1.00 37.72 280 ASP A O 1
ATOM 2367 N N . GLU A 1 281 ? -57.616 2.780 79.959 1.00 33.25 281 GLU A N 1
ATOM 2368 C CA . GLU A 1 281 ? -56.756 3.424 78.951 1.00 33.25 281 GLU A CA 1
ATOM 2369 C C . GLU A 1 281 ? -56.165 2.619 77.765 1.00 33.25 281 GLU A C 1
ATOM 2371 O O . GLU A 1 281 ? -55.086 2.040 77.804 1.00 33.25 281 GLU A O 1
ATOM 2376 N N . ARG A 1 282 ? -56.943 2.699 76.670 1.00 35.09 282 ARG A N 1
ATOM 2377 C CA . ARG A 1 282 ? -56.666 2.971 75.234 1.00 35.09 282 ARG A CA 1
ATOM 2378 C C . ARG A 1 282 ? -55.315 2.637 74.560 1.00 35.09 282 ARG A C 1
ATOM 2380 O O . ARG A 1 282 ? -54.229 2.987 75.001 1.00 35.09 282 ARG A O 1
ATOM 2387 N N . SER A 1 283 ? -55.510 2.105 73.348 1.00 33.25 283 SER A N 1
ATOM 2388 C CA . SER A 1 283 ? -54.626 1.879 72.196 1.00 33.25 283 SER A CA 1
ATOM 2389 C C . SER A 1 283 ? -54.024 3.146 71.567 1.00 33.25 283 SER A C 1
ATOM 2391 O O . SER A 1 283 ? -54.669 4.188 71.644 1.00 33.25 283 SER A O 1
ATOM 2393 N N . ASP A 1 284 ? -52.930 3.020 70.792 1.00 36.62 284 ASP A N 1
ATOM 2394 C CA . ASP A 1 284 ? -53.001 3.184 69.319 1.00 36.62 284 ASP A CA 1
ATOM 2395 C C . ASP A 1 284 ? -51.716 2.853 68.512 1.00 36.62 284 ASP A C 1
ATOM 2397 O O . ASP A 1 284 ? -50.614 3.055 69.008 1.00 36.62 284 ASP A O 1
ATOM 2401 N N . GLN A 1 285 ? -51.951 2.439 67.247 1.00 41.31 285 GLN A N 1
ATOM 2402 C CA . GLN A 1 285 ? -51.190 2.605 65.972 1.00 41.31 285 GLN A CA 1
ATOM 2403 C C . GLN A 1 285 ? -49.713 2.135 65.859 1.00 41.31 285 GLN A C 1
ATOM 2405 O O . GLN A 1 285 ? -48.925 2.273 66.777 1.00 41.31 285 GLN A O 1
ATOM 2410 N N . GLY A 1 286 ? -49.191 1.579 64.752 1.00 40.22 286 GLY A N 1
ATOM 2411 C CA . GLY A 1 286 ? -49.557 1.573 63.323 1.00 40.22 286 GLY A CA 1
ATOM 2412 C C . GLY A 1 286 ? -48.330 2.020 62.488 1.00 40.22 286 GLY A C 1
ATOM 2413 O O . GLY A 1 286 ? -47.691 2.996 62.866 1.00 40.22 286 GLY A O 1
ATOM 2414 N N . ALA A 1 287 ? -47.962 1.347 61.382 1.00 29.45 287 ALA A N 1
ATOM 2415 C CA . ALA A 1 287 ? -46.895 1.815 60.472 1.00 29.45 287 ALA A CA 1
ATOM 2416 C C . ALA A 1 287 ? -47.052 1.305 59.020 1.00 29.45 287 ALA A C 1
ATOM 2418 O O . ALA A 1 287 ? -47.239 0.112 58.801 1.00 29.45 287 ALA A O 1
ATOM 2419 N N . ASN A 1 288 ? -46.908 2.218 58.048 1.00 35.94 288 ASN A N 1
ATOM 2420 C CA . ASN A 1 288 ? -46.822 1.991 56.594 1.00 35.94 288 ASN A CA 1
ATOM 2421 C C . ASN A 1 288 ? -45.492 2.573 56.052 1.00 35.94 288 ASN A C 1
ATOM 2423 O O . ASN A 1 288 ? -45.002 3.568 56.587 1.00 35.94 288 ASN A O 1
ATOM 2427 N N . ARG A 1 289 ? -44.930 1.981 54.982 1.00 33.91 289 ARG A N 1
ATOM 2428 C CA . ARG A 1 289 ? -43.712 2.408 54.243 1.00 33.91 289 ARG A CA 1
ATOM 2429 C C . ARG A 1 289 ? -44.062 2.932 52.835 1.00 33.91 289 ARG A C 1
ATOM 2431 O O . ARG A 1 289 ? -45.033 2.470 52.248 1.00 33.91 289 ARG A O 1
ATOM 2438 N N . LEU A 1 290 ? -43.246 3.859 52.319 1.00 38.88 290 LEU A N 1
ATOM 2439 C CA . LEU A 1 290 ? -43.327 4.523 51.001 1.00 38.88 290 LEU A CA 1
ATOM 2440 C C . LEU A 1 290 ? -42.254 3.994 50.020 1.00 38.88 290 LEU A C 1
ATOM 2442 O O . LEU A 1 290 ? -41.139 3.697 50.447 1.00 38.88 290 LEU A O 1
ATOM 2446 N N . GLU A 1 291 ? -42.588 3.938 48.725 1.00 37.78 291 GLU A N 1
ATOM 2447 C CA . GLU A 1 291 ? -41.703 3.665 47.570 1.00 37.78 291 GLU A CA 1
ATOM 2448 C C . GLU A 1 291 ? -41.087 4.968 47.002 1.00 37.78 291 GLU A C 1
ATOM 2450 O O . GLU A 1 291 ? -41.707 6.030 47.082 1.00 37.78 291 GLU A O 1
ATOM 2455 N N . VAL A 1 292 ? -39.878 4.902 46.419 1.00 45.41 292 VAL A N 1
ATOM 2456 C CA . VAL A 1 292 ? -39.115 6.047 45.860 1.00 45.41 292 VAL A CA 1
ATOM 2457 C C . VAL A 1 292 ? -38.996 5.934 44.329 1.00 45.41 292 VAL A C 1
ATOM 2459 O O . VAL A 1 292 ? -38.789 4.845 43.804 1.00 45.41 292 VAL A O 1
ATOM 2462 N N . SER A 1 293 ? -39.107 7.070 43.625 1.00 45.88 293 SER A N 1
ATOM 2463 C CA . SER A 1 293 ? -39.036 7.230 42.157 1.00 45.88 293 SER A CA 1
ATOM 2464 C C . SER A 1 293 ? -37.647 7.707 41.676 1.00 45.88 293 SER A C 1
ATOM 2466 O O . SER A 1 293 ? -37.001 8.497 42.364 1.00 45.88 293 SER A O 1
ATOM 2468 N N . LEU A 1 294 ? -37.202 7.260 40.490 1.00 57.75 294 LEU A N 1
ATOM 2469 C CA . LEU A 1 294 ? -35.951 7.658 39.815 1.00 57.75 294 LEU A CA 1
ATOM 2470 C C . LEU A 1 294 ? -36.070 9.061 39.176 1.00 57.75 294 LEU A C 1
ATOM 2472 O O . LEU A 1 294 ? -36.875 9.264 38.271 1.00 57.75 294 LEU A O 1
ATOM 2476 N N . GLN A 1 295 ? -35.237 10.019 39.600 1.00 72.44 295 GLN A N 1
ATOM 2477 C CA . GLN A 1 295 ? -35.091 11.346 38.972 1.00 72.44 295 GLN A CA 1
ATOM 2478 C C . GLN A 1 295 ? -33.766 11.437 38.202 1.00 72.44 295 GLN A C 1
ATOM 2480 O O . GLN A 1 295 ? -32.714 11.177 38.785 1.00 72.44 295 GLN A O 1
ATOM 2485 N N . TRP A 1 296 ? -33.805 11.819 36.921 1.00 74.50 296 TRP A N 1
ATOM 2486 C CA . TRP A 1 296 ? -32.623 11.950 36.057 1.00 74.50 296 TRP A CA 1
ATOM 2487 C C . TRP A 1 296 ? -31.873 13.274 36.292 1.00 74.50 296 TRP A C 1
ATOM 2489 O O . TRP A 1 296 ? -32.518 14.298 36.529 1.00 74.50 296 TRP A O 1
ATOM 2499 N N . PRO A 1 297 ? -30.530 13.288 36.223 1.00 73.88 297 PRO A N 1
ATOM 2500 C CA . PRO A 1 297 ? -29.763 14.526 36.270 1.00 73.88 297 PRO A CA 1
ATOM 2501 C C . PRO A 1 297 ? -29.962 15.325 34.969 1.00 73.88 297 PRO A C 1
ATOM 2503 O O . PRO A 1 297 ? -29.981 14.766 33.879 1.00 73.88 297 PRO A O 1
ATOM 2506 N N . HIS A 1 298 ? -30.123 16.643 35.074 1.00 72.25 298 HIS A N 1
ATOM 2507 C CA . HIS A 1 298 ? -30.179 17.547 33.921 1.00 72.25 298 HIS A CA 1
ATOM 2508 C C . HIS A 1 298 ? -28.964 18.465 33.976 1.00 72.25 298 HIS A C 1
ATOM 2510 O O . HIS A 1 298 ? -29.006 19.509 34.623 1.00 72.25 298 HIS A O 1
ATOM 2516 N N . LYS A 1 299 ? -27.865 18.027 33.361 1.00 87.31 299 LYS A N 1
ATOM 2517 C CA . LYS A 1 299 ? -26.606 18.771 33.322 1.00 87.31 299 LYS A CA 1
ATOM 2518 C C . LYS A 1 299 ? -26.284 19.224 31.901 1.00 87.31 299 LYS A C 1
ATOM 2520 O O . LYS A 1 299 ? -26.679 18.564 30.941 1.00 87.31 299 LYS A O 1
ATOM 2525 N N . GLU A 1 300 ? -25.582 20.345 31.791 1.00 89.44 300 GLU A N 1
ATOM 2526 C CA . GLU A 1 300 ? -25.176 20.957 30.523 1.00 89.44 300 GLU A CA 1
ATOM 2527 C C . GLU A 1 300 ? -23.718 20.598 30.197 1.00 89.44 300 GLU A C 1
ATOM 2529 O O . GLU A 1 300 ? -22.930 20.377 31.124 1.00 89.44 300 GLU A O 1
ATOM 2534 N N . PRO A 1 301 ? -23.354 20.484 28.907 1.00 91.50 301 PRO A N 1
ATOM 2535 C CA . PRO A 1 301 ? -21.972 20.250 28.517 1.00 91.50 301 PRO A CA 1
ATOM 2536 C C . PRO A 1 301 ? -21.078 21.435 28.889 1.00 91.50 301 PRO A C 1
ATOM 2538 O O . PRO A 1 301 ? -21.514 22.583 28.928 1.00 91.50 301 PRO A O 1
ATOM 2541 N N . VAL A 1 302 ? -19.812 21.137 29.178 1.00 93.06 302 VAL A N 1
ATOM 2542 C CA . VAL A 1 302 ? -18.782 22.121 29.541 1.00 93.06 302 VAL A CA 1
ATOM 2543 C C . VAL A 1 302 ? -17.521 21.876 28.715 1.00 93.06 302 VAL A C 1
ATOM 2545 O O . VAL A 1 302 ? -17.245 20.728 28.343 1.00 93.06 302 VAL A O 1
ATOM 2548 N N . ARG A 1 303 ? -16.764 22.940 28.436 1.00 92.62 303 ARG A N 1
ATOM 2549 C CA . ARG A 1 303 ? -15.497 22.894 27.687 1.00 92.62 303 ARG A CA 1
ATOM 2550 C C . ARG A 1 303 ? -14.487 23.924 28.219 1.00 92.62 303 ARG A C 1
ATOM 2552 O O . ARG A 1 303 ? -14.922 24.898 28.834 1.00 92.62 303 ARG A O 1
ATOM 2559 N N . PRO A 1 304 ? -13.177 23.764 27.954 1.00 94.56 304 PRO A N 1
ATOM 2560 C CA . PRO A 1 304 ? -12.156 24.753 28.302 1.00 94.56 304 PRO A CA 1
ATOM 2561 C C . PRO A 1 304 ? -12.465 26.156 27.769 1.00 94.56 304 PRO A C 1
ATOM 2563 O O . PRO A 1 304 ? -12.926 26.304 26.637 1.00 94.56 304 PRO A O 1
ATOM 2566 N N . GLN A 1 305 ? -12.174 27.185 28.569 1.00 92.69 305 GLN A N 1
ATOM 2567 C CA . GLN A 1 305 ? -12.288 28.588 28.145 1.00 92.69 305 GLN A CA 1
ATOM 2568 C C . GLN A 1 305 ? -11.327 28.918 26.994 1.00 92.69 305 GLN A C 1
ATOM 2570 O O . GLN A 1 305 ? -11.698 29.600 26.040 1.00 92.69 305 GLN A O 1
ATOM 2575 N N . GLU A 1 306 ? -10.103 28.395 27.077 1.00 92.31 306 GLU A N 1
ATOM 2576 C CA . GLU A 1 306 ? -9.041 28.580 26.089 1.00 92.31 306 GLU A CA 1
ATOM 2577 C C . GLU A 1 306 ? -8.719 27.233 25.428 1.00 92.31 306 GLU A C 1
ATOM 2579 O O . GLU A 1 306 ? -7.907 26.452 25.928 1.00 92.31 306 GLU A O 1
ATOM 2584 N N . MET A 1 307 ? -9.383 26.945 24.304 1.00 92.44 307 MET A N 1
ATOM 2585 C CA . MET A 1 307 ? -9.186 25.690 23.560 1.00 92.44 307 MET A CA 1
ATOM 2586 C C . MET A 1 307 ? -7.756 25.530 23.031 1.00 92.44 307 MET A C 1
ATOM 2588 O O . MET A 1 307 ? -7.231 24.426 23.066 1.00 92.44 307 MET A O 1
ATOM 2592 N N . GLU A 1 308 ? -7.087 26.629 22.677 1.00 93.94 308 GLU A N 1
ATOM 2593 C CA . GLU A 1 308 ? -5.682 26.620 22.240 1.00 93.94 308 GLU A CA 1
ATOM 2594 C C . GLU A 1 308 ? -4.742 26.067 23.335 1.00 93.94 308 GLU A C 1
ATOM 2596 O O . GLU A 1 308 ? -3.798 25.334 23.048 1.00 93.94 308 GLU A O 1
ATOM 2601 N N . ILE A 1 309 ? -5.025 26.361 24.612 1.00 93.75 309 ILE A N 1
ATOM 2602 C CA . ILE A 1 309 ? -4.254 25.821 25.746 1.00 93.75 309 ILE A CA 1
ATOM 2603 C C . ILE A 1 309 ? -4.581 24.339 25.960 1.00 93.75 309 ILE A C 1
ATOM 2605 O O . ILE A 1 309 ? -3.695 23.536 26.270 1.00 93.75 309 ILE A O 1
ATOM 2609 N N . PHE A 1 310 ? -5.854 23.962 25.806 1.00 95.19 310 PHE A N 1
ATOM 2610 C CA . PHE A 1 310 ? -6.247 22.556 25.848 1.00 95.19 310 PHE A CA 1
ATOM 2611 C C . PHE A 1 310 ? -5.501 21.743 24.787 1.00 95.19 310 PHE A C 1
ATOM 2613 O O . PHE A 1 310 ? -4.924 20.711 25.130 1.00 95.19 310 PHE A O 1
ATOM 2620 N N . GLU A 1 311 ? -5.485 22.226 23.545 1.00 94.19 311 GLU A N 1
ATOM 2621 C CA . GLU A 1 311 ? -4.771 21.633 22.414 1.00 94.19 311 GLU A CA 1
ATOM 2622 C C . GLU A 1 311 ? -3.293 21.432 22.742 1.00 94.19 311 GLU A C 1
ATOM 2624 O O . GLU A 1 311 ? -2.801 20.307 22.675 1.00 94.19 311 GLU A O 1
ATOM 2629 N N . GLU A 1 312 ? -2.610 22.478 23.213 1.00 94.38 312 GLU A N 1
ATOM 2630 C CA . GLU A 1 312 ? -1.188 22.421 23.556 1.00 94.38 312 GLU A CA 1
ATOM 2631 C C . GLU A 1 312 ? -0.882 21.329 24.603 1.00 94.38 312 GLU A C 1
ATOM 2633 O O . GLU A 1 312 ? -0.007 20.476 24.413 1.00 94.38 312 GLU A O 1
ATOM 2638 N N . PHE A 1 313 ? -1.626 21.302 25.712 1.00 95.00 313 PHE A N 1
ATOM 2639 C CA . PHE A 1 313 ? -1.410 20.313 26.772 1.00 95.00 313 PHE A CA 1
ATOM 2640 C C . PHE A 1 313 ? -1.828 18.900 26.363 1.00 95.00 313 PHE A C 1
ATOM 2642 O O . PHE A 1 313 ? -1.183 17.915 26.739 1.00 95.00 313 PHE A O 1
ATOM 2649 N N . PHE A 1 314 ? -2.908 18.773 25.595 1.00 95.38 314 PHE A N 1
ATOM 2650 C CA . PHE A 1 314 ? -3.340 17.492 25.054 1.00 95.38 314 PHE A CA 1
ATOM 2651 C C . PHE A 1 314 ? -2.307 16.930 24.068 1.00 95.38 314 PHE A C 1
ATOM 2653 O O . PHE A 1 314 ? -1.950 15.752 24.155 1.00 95.38 314 PHE A O 1
ATOM 2660 N N . GLU A 1 315 ? -1.737 17.775 23.211 1.00 94.31 315 GLU A N 1
ATOM 2661 C CA . GLU A 1 315 ? -0.642 17.419 22.316 1.00 94.31 315 GLU A CA 1
ATOM 2662 C C . GLU A 1 315 ? 0.588 16.917 23.069 1.00 94.31 315 GLU A C 1
ATOM 2664 O O . GLU A 1 315 ? 1.141 15.880 22.691 1.00 94.31 315 GLU A O 1
ATOM 2669 N N . TYR A 1 316 ? 1.023 17.600 24.135 1.00 94.25 316 TYR A N 1
ATOM 2670 C CA . TYR A 1 316 ? 2.158 17.139 24.942 1.00 94.25 316 TYR A CA 1
ATOM 2671 C C . TYR A 1 316 ? 1.907 15.741 25.512 1.00 94.25 316 TYR A C 1
ATOM 2673 O O . TYR A 1 316 ? 2.762 14.856 25.394 1.00 94.25 316 TYR A O 1
ATOM 2681 N N . ASN A 1 317 ? 0.701 15.498 26.033 1.00 93.94 317 ASN A N 1
ATOM 2682 C CA . ASN A 1 317 ? 0.299 14.181 26.517 1.00 93.94 317 ASN A CA 1
ATOM 2683 C C . ASN A 1 317 ? 0.403 13.110 25.418 1.00 93.94 317 ASN A C 1
ATOM 2685 O O . ASN A 1 317 ? 1.028 12.066 25.637 1.00 93.94 317 ASN A O 1
ATOM 2689 N N . LEU A 1 318 ? -0.120 13.374 24.218 1.00 93.56 318 LEU A N 1
ATOM 2690 C CA . LEU A 1 318 ? -0.048 12.445 23.085 1.00 93.56 318 LEU A CA 1
ATOM 2691 C C . LEU A 1 318 ? 1.392 12.217 22.593 1.00 93.56 318 LEU A C 1
ATOM 2693 O O . LEU A 1 318 ? 1.795 11.070 22.366 1.00 93.56 318 LEU A O 1
ATOM 2697 N N . LYS A 1 319 ? 2.200 13.278 22.481 1.00 92.69 319 LYS A N 1
ATOM 2698 C CA . LYS A 1 319 ? 3.623 13.202 22.101 1.00 92.69 319 LYS A CA 1
ATOM 2699 C C . LYS A 1 319 ? 4.411 12.357 23.103 1.00 92.69 319 LYS A C 1
ATOM 2701 O O . LYS A 1 319 ? 5.227 11.529 22.696 1.00 92.69 319 LYS A O 1
ATOM 2706 N N . SER A 1 320 ? 4.109 12.468 24.400 1.00 91.06 320 SER A N 1
ATOM 2707 C CA . SER A 1 320 ? 4.753 11.670 25.455 1.00 91.06 320 SER A CA 1
ATOM 2708 C C . SER A 1 320 ? 4.497 10.159 25.323 1.00 91.06 320 SER A C 1
ATOM 2710 O O . SER A 1 320 ? 5.361 9.349 25.688 1.00 91.06 320 SER A O 1
ATOM 2712 N N . MET A 1 321 ? 3.347 9.784 24.749 1.00 90.69 321 MET A N 1
ATOM 2713 C CA . MET A 1 321 ? 2.976 8.400 24.430 1.00 90.69 321 MET A CA 1
ATOM 2714 C C . MET A 1 321 ? 3.535 7.920 23.084 1.00 90.69 321 MET A C 1
ATOM 2716 O O . MET A 1 321 ? 3.526 6.719 22.817 1.00 90.69 321 MET A O 1
ATOM 2720 N N . GLY A 1 322 ? 4.061 8.828 22.259 1.00 89.88 322 GLY A N 1
ATOM 2721 C CA . GLY A 1 322 ? 4.690 8.519 20.977 1.00 89.88 322 GLY A CA 1
ATOM 2722 C C . GLY A 1 322 ? 3.885 8.920 19.742 1.00 89.88 322 GLY A C 1
ATOM 2723 O O . GLY A 1 322 ? 4.220 8.444 18.656 1.00 89.88 322 GLY A O 1
ATOM 2724 N N . PHE A 1 323 ? 2.863 9.776 19.870 1.00 92.81 323 PHE A N 1
ATOM 2725 C CA . PHE A 1 323 ? 2.191 10.346 18.702 1.00 92.81 323 PHE A CA 1
ATOM 2726 C C . PHE A 1 323 ? 3.111 11.347 17.995 1.00 92.81 323 PHE A C 1
ATOM 2728 O O . PHE A 1 323 ? 3.693 12.224 18.634 1.00 92.81 323 PHE A O 1
ATOM 2735 N N . LYS A 1 324 ? 3.296 11.189 16.682 1.00 91.12 324 LYS A N 1
ATOM 2736 C CA . LYS A 1 324 ? 4.277 11.956 15.906 1.00 91.12 324 LYS A CA 1
ATOM 2737 C C . LYS A 1 324 ? 3.568 12.952 15.002 1.00 91.12 324 LYS A C 1
ATOM 2739 O O . LYS A 1 324 ? 2.722 12.543 14.219 1.00 91.12 324 LYS A O 1
ATOM 2744 N N . GLU A 1 325 ? 4.036 14.196 14.995 1.00 89.00 325 GLU A N 1
ATOM 2745 C CA . GLU A 1 325 ? 3.579 15.249 14.067 1.00 89.00 325 GLU A CA 1
ATOM 2746 C C . GLU A 1 325 ? 3.770 14.876 12.585 1.00 89.00 325 GLU A C 1
ATOM 2748 O O . GLU A 1 325 ? 3.137 15.434 11.700 1.00 89.00 325 GLU A O 1
ATOM 2753 N N . SER A 1 326 ? 4.645 13.908 12.287 1.00 88.75 326 SER A N 1
ATOM 2754 C CA . SER A 1 326 ? 4.830 13.390 10.928 1.00 88.75 326 SER A CA 1
ATOM 2755 C C . SER A 1 326 ? 3.682 12.500 10.434 1.00 88.75 326 SER A C 1
ATOM 2757 O O . SER A 1 326 ? 3.714 12.083 9.276 1.00 88.75 326 SER A O 1
ATOM 2759 N N . ASP A 1 327 ? 2.744 12.110 11.303 1.00 88.81 327 ASP A N 1
ATOM 2760 C CA . ASP A 1 327 ? 1.597 11.289 10.918 1.00 88.81 327 ASP A CA 1
ATOM 2761 C C . ASP A 1 327 ? 0.647 12.099 10.009 1.00 88.81 327 ASP A C 1
ATOM 2763 O O . ASP A 1 327 ? 0.230 13.191 10.395 1.00 88.81 327 ASP A O 1
ATOM 2767 N N . PRO A 1 328 ? 0.264 11.602 8.815 1.00 88.06 328 PRO A N 1
ATOM 2768 C CA . PRO A 1 328 ? -0.634 12.318 7.898 1.00 88.06 328 PRO A CA 1
ATOM 2769 C C . PRO A 1 328 ? -2.001 12.692 8.489 1.00 88.06 328 PRO A C 1
ATOM 2771 O O . PRO A 1 328 ? -2.712 13.528 7.930 1.00 88.06 328 PRO A O 1
ATOM 2774 N N . THR A 1 329 ? -2.385 12.030 9.579 1.00 91.75 329 THR A N 1
ATOM 2775 C CA . THR A 1 329 ? -3.670 12.194 10.260 1.00 91.75 329 THR A CA 1
ATOM 2776 C C . THR A 1 329 ? -3.544 12.956 11.583 1.00 91.75 329 THR A C 1
ATOM 2778 O O . THR A 1 329 ? -4.523 13.030 12.318 1.00 91.75 329 THR A O 1
ATOM 2781 N N . TYR A 1 330 ? -2.367 13.526 11.885 1.00 91.75 330 TYR A N 1
ATOM 2782 C CA . TYR A 1 330 ? -2.064 14.183 13.161 1.00 91.75 330 TYR A CA 1
ATOM 2783 C C . TYR A 1 330 ? -3.051 15.303 13.514 1.00 91.75 330 TYR A C 1
ATOM 2785 O O . TYR A 1 330 ? -3.788 15.181 14.490 1.00 91.75 330 TYR A O 1
ATOM 2793 N N . ASP A 1 331 ? -3.131 16.338 12.675 1.00 91.56 331 ASP A N 1
ATOM 2794 C CA . ASP A 1 331 ? -4.021 17.486 12.901 1.00 91.56 331 ASP A CA 1
ATOM 2795 C C . ASP A 1 331 ? -5.495 17.055 12.923 1.00 91.56 331 ASP A C 1
ATOM 2797 O O . ASP A 1 331 ? -6.288 17.501 13.749 1.00 91.56 331 ASP A O 1
ATOM 2801 N N . LEU A 1 332 ? -5.846 16.112 12.042 1.00 92.50 332 LEU A N 1
ATOM 2802 C CA . LEU A 1 332 ? -7.199 15.577 11.930 1.00 92.50 332 LEU A CA 1
ATOM 2803 C C . LEU A 1 332 ? -7.637 14.850 13.207 1.00 92.50 332 LEU A C 1
ATOM 2805 O O . LEU A 1 332 ? -8.801 14.926 13.591 1.00 92.50 332 LEU A O 1
ATOM 2809 N N . PHE A 1 333 ? -6.722 14.122 13.851 1.00 93.81 333 PHE A N 1
ATOM 2810 C CA . PHE A 1 333 ? -6.985 13.427 15.105 1.00 93.81 333 PHE A CA 1
ATOM 2811 C C . PHE A 1 333 ? -7.316 14.419 16.222 1.00 93.81 333 PHE A C 1
ATOM 2813 O O . PHE A 1 333 ? -8.306 14.221 16.923 1.00 93.81 333 PHE A O 1
ATOM 2820 N N . LEU A 1 334 ? -6.518 15.481 16.375 1.00 93.06 334 LEU A N 1
ATOM 2821 C CA . LEU A 1 334 ? -6.707 16.496 17.419 1.00 93.06 334 LEU A CA 1
ATOM 2822 C C . LEU A 1 334 ? -8.069 17.183 17.273 1.00 93.06 334 LEU A C 1
ATOM 2824 O O . LEU A 1 334 ? -8.918 17.066 18.162 1.00 93.06 334 LEU A O 1
ATOM 2828 N N . GLN A 1 335 ? -8.327 17.726 16.080 1.00 90.25 335 GLN A N 1
ATOM 2829 C CA . GLN A 1 335 ? -9.594 18.372 15.728 1.00 90.25 335 GLN A CA 1
ATOM 2830 C C . GLN A 1 335 ? -10.793 17.443 15.947 1.00 90.25 335 GLN A C 1
ATOM 2832 O O . GLN A 1 335 ? -11.853 17.852 16.426 1.00 90.25 335 GLN A O 1
ATOM 2837 N N . TYR A 1 336 ? -10.641 16.159 15.612 1.00 92.94 336 TYR A N 1
ATOM 2838 C CA . TYR A 1 336 ? -11.707 15.191 15.814 1.00 92.94 336 TYR A CA 1
ATOM 2839 C C . TYR A 1 336 ? -12.018 14.977 17.298 1.00 92.94 336 TYR A C 1
ATOM 2841 O O . TYR A 1 336 ? -13.193 15.012 17.668 1.00 92.94 336 TYR A O 1
ATOM 2849 N N . ILE A 1 337 ? -11.005 14.793 18.154 1.00 93.88 337 ILE A N 1
ATOM 2850 C CA . ILE A 1 337 ? -11.213 14.609 19.599 1.00 93.88 337 ILE A CA 1
ATOM 2851 C C . ILE A 1 337 ? -11.911 15.822 20.212 1.00 93.88 337 ILE A C 1
ATOM 2853 O O . ILE A 1 337 ? -12.863 15.646 20.973 1.00 93.88 337 ILE A O 1
ATOM 2857 N N . GLU A 1 338 ? -11.496 17.035 19.857 1.00 90.19 338 GLU A N 1
ATOM 2858 C CA . GLU A 1 338 ? -12.155 18.267 20.306 1.00 90.19 338 GLU A CA 1
ATOM 2859 C C . GLU A 1 338 ? -13.632 18.295 19.913 1.00 90.19 338 GLU A C 1
ATOM 2861 O O . GLU A 1 338 ? -14.494 18.608 20.738 1.00 90.19 338 GLU A O 1
ATOM 2866 N N . SER A 1 339 ? -13.939 17.887 18.677 1.00 88.62 339 SER A N 1
ATOM 2867 C CA . SER A 1 339 ? -15.306 17.894 18.151 1.00 88.62 339 SER A CA 1
ATOM 2868 C C . SER A 1 339 ? -16.251 16.907 18.846 1.00 88.62 339 SER A C 1
ATOM 2870 O O . SER A 1 339 ? -17.469 17.066 18.754 1.00 88.62 339 SER A O 1
ATOM 2872 N N . VAL A 1 340 ? -15.722 15.875 19.517 1.00 91.88 340 VAL A N 1
ATOM 2873 C CA . VAL A 1 340 ? -16.533 14.806 20.125 1.00 91.88 340 VAL A CA 1
ATOM 2874 C C . VAL A 1 340 ? -16.498 14.819 21.652 1.00 91.88 340 VAL A C 1
ATOM 2876 O O . VAL A 1 340 ? -17.533 14.583 22.276 1.00 91.88 340 VAL A O 1
ATOM 2879 N N . ALA A 1 341 ? -15.354 15.121 22.275 1.00 93.62 341 ALA A N 1
ATOM 2880 C CA . ALA A 1 341 ? -15.158 14.966 23.718 1.00 93.62 341 ALA A CA 1
ATOM 2881 C C . ALA A 1 341 ? -16.040 15.909 24.550 1.00 93.62 341 ALA A C 1
ATOM 2883 O O . ALA A 1 341 ? -16.522 15.526 25.615 1.00 93.62 341 ALA A O 1
ATOM 2884 N N . PHE A 1 342 ? -16.301 17.120 24.054 1.00 92.38 342 PHE A N 1
ATOM 2885 C CA . PHE A 1 342 ? -17.015 18.166 24.796 1.00 92.38 342 PHE A CA 1
ATOM 2886 C C . PHE A 1 342 ? -18.511 18.275 24.457 1.00 92.38 342 PHE A C 1
ATOM 2888 O O . PHE A 1 342 ? -19.197 19.167 24.945 1.00 92.38 342 PHE A O 1
ATOM 2895 N N . THR A 1 343 ? -19.051 17.345 23.664 1.00 89.12 343 THR A N 1
ATOM 2896 C CA . THR A 1 343 ? -20.475 17.328 23.256 1.00 89.12 343 THR A CA 1
ATOM 2897 C C . THR A 1 343 ? -21.433 16.892 24.378 1.00 89.12 343 THR A C 1
ATOM 2899 O O . THR A 1 343 ? -22.654 17.079 24.303 1.00 89.12 343 THR A O 1
ATOM 2902 N N . GLY A 1 344 ? -20.885 16.281 25.434 1.00 89.75 344 GLY A N 1
ATOM 2903 C CA . GLY A 1 344 ? -21.650 15.639 26.503 1.00 89.75 344 GLY A CA 1
ATOM 2904 C C . GLY A 1 344 ? -22.267 14.296 26.097 1.00 89.75 344 GLY A C 1
ATOM 2905 O O . GLY A 1 344 ? -23.119 13.779 26.818 1.00 89.75 344 GLY A O 1
ATOM 2906 N N . VAL A 1 345 ? -21.861 13.736 24.953 1.00 92.06 345 VAL A N 1
ATOM 2907 C CA . VAL A 1 345 ? -22.241 12.393 24.506 1.00 92.06 345 VAL A CA 1
ATOM 2908 C C . VAL A 1 345 ? -21.133 11.403 24.892 1.00 92.06 345 VAL A C 1
ATOM 2910 O O . VAL A 1 345 ? -19.960 11.672 24.626 1.00 92.06 345 VAL A O 1
ATOM 2913 N N . PRO A 1 346 ? -21.463 10.250 25.503 1.00 96.25 346 PRO A N 1
ATOM 2914 C CA . PRO A 1 346 ? -20.484 9.211 25.802 1.00 96.25 346 PRO A CA 1
ATOM 2915 C C . PRO A 1 346 ? -19.679 8.765 24.574 1.00 96.25 346 PRO A C 1
ATOM 2917 O O . PRO A 1 346 ? -20.222 8.594 23.486 1.00 96.25 346 PRO A O 1
ATOM 2920 N N . LEU A 1 347 ? -18.387 8.510 24.756 1.00 97.06 347 LEU A N 1
ATOM 2921 C CA . LEU A 1 347 ? -17.492 7.985 23.730 1.00 97.06 347 LEU A CA 1
ATOM 2922 C C . LEU A 1 347 ? -17.348 6.476 23.909 1.00 97.06 347 LEU A C 1
ATOM 2924 O O . LEU A 1 347 ? -16.965 6.001 24.976 1.00 97.06 347 LEU A O 1
ATOM 2928 N N . LEU A 1 348 ? -17.627 5.716 22.861 1.00 96.62 348 LEU A N 1
ATOM 2929 C CA . LEU A 1 348 ? -17.520 4.267 22.837 1.00 96.62 348 LEU A CA 1
ATOM 2930 C C . LEU A 1 348 ? -16.191 3.865 22.187 1.00 96.62 348 LEU A C 1
ATOM 2932 O O . LEU A 1 348 ? -16.040 3.962 20.970 1.00 96.62 348 LEU A O 1
ATOM 2936 N N . VAL A 1 349 ? -15.232 3.406 22.999 1.00 96.69 349 VAL A N 1
ATOM 2937 C CA . VAL A 1 349 ? -13.828 3.204 22.585 1.00 96.69 349 VAL A CA 1
ATOM 2938 C C . VAL A 1 349 ? -13.287 1.856 23.073 1.00 96.69 349 VAL A C 1
ATOM 2940 O O . VAL A 1 349 ? -13.618 1.387 24.158 1.00 96.69 349 VAL A O 1
ATOM 2943 N N . LYS A 1 350 ? -12.413 1.208 22.305 1.00 95.38 350 LYS A N 1
ATOM 2944 C CA . LYS A 1 350 ? -11.782 -0.062 22.699 1.00 95.38 350 LYS A CA 1
ATOM 2945 C C . LYS A 1 350 ? -10.959 0.081 23.986 1.00 95.38 350 LYS A C 1
ATOM 2947 O O . LYS A 1 350 ? -10.296 1.097 24.175 1.00 95.38 350 LYS A O 1
ATOM 2952 N N . THR A 1 351 ? -10.948 -0.933 24.858 1.00 94.31 351 THR A N 1
ATOM 2953 C CA . THR A 1 351 ? -10.463 -0.833 26.254 1.00 94.31 351 THR A CA 1
ATOM 2954 C C . THR A 1 351 ? -9.144 -0.083 26.452 1.00 94.31 351 THR A C 1
ATOM 2956 O O . THR A 1 351 ? -9.125 0.897 27.191 1.00 94.31 351 THR A O 1
ATOM 2959 N N . PHE A 1 352 ? -8.042 -0.497 25.818 1.00 93.25 352 PHE A N 1
ATOM 2960 C CA . PHE A 1 352 ? -6.746 0.164 26.039 1.00 93.25 352 PHE A CA 1
ATOM 2961 C C . PHE A 1 352 ? -6.708 1.592 25.490 1.00 93.25 352 PHE A C 1
ATOM 2963 O O . PHE A 1 352 ? -6.212 2.494 26.162 1.00 93.25 352 PHE A O 1
ATOM 2970 N N . GLN A 1 353 ? -7.294 1.804 24.313 1.00 94.94 353 GLN A N 1
ATOM 2971 C CA . GLN A 1 353 ? -7.344 3.114 23.670 1.00 94.94 353 GLN A CA 1
ATOM 2972 C C . GLN A 1 353 ? -8.205 4.086 24.487 1.00 94.94 353 GLN A C 1
ATOM 2974 O O . GLN A 1 353 ? -7.810 5.226 24.712 1.00 94.94 353 GLN A O 1
ATOM 2979 N N . GLY A 1 354 ? -9.343 3.610 25.000 1.00 95.69 354 GLY A N 1
ATOM 2980 C CA . GLY A 1 354 ? -10.243 4.375 25.855 1.00 95.69 354 GLY A CA 1
ATOM 2981 C C . GLY A 1 354 ? -9.608 4.752 27.191 1.00 95.69 354 GLY A C 1
ATOM 2982 O O . GLY A 1 354 ? -9.740 5.894 27.615 1.00 95.69 354 GLY A O 1
ATOM 2983 N N . ILE A 1 355 ? -8.862 3.841 27.828 1.00 95.81 355 ILE A N 1
ATOM 2984 C CA . ILE A 1 355 ? -8.117 4.145 29.063 1.00 95.81 355 ILE A CA 1
ATOM 2985 C C . ILE A 1 355 ? -7.048 5.214 28.804 1.00 95.81 355 ILE A C 1
ATOM 2987 O O . ILE A 1 355 ? -6.930 6.163 29.579 1.00 95.81 355 ILE A O 1
ATOM 2991 N N . ASN A 1 356 ? -6.278 5.083 27.720 1.00 95.69 356 ASN A N 1
ATOM 2992 C CA . ASN A 1 356 ? -5.240 6.056 27.379 1.00 95.69 356 ASN A CA 1
ATOM 2993 C C . ASN A 1 356 ? -5.842 7.436 27.083 1.00 95.69 356 ASN A C 1
ATOM 2995 O O . ASN A 1 356 ? -5.369 8.428 27.634 1.00 95.69 356 ASN A O 1
ATOM 2999 N N . LEU A 1 357 ? -6.918 7.495 26.289 1.00 96.44 357 LEU A N 1
ATOM 3000 C CA . LEU A 1 357 ? -7.636 8.738 26.004 1.00 96.44 357 LEU A CA 1
ATOM 3001 C C . LEU A 1 357 ? -8.200 9.365 27.287 1.00 96.44 357 LEU A C 1
ATOM 3003 O O . LEU A 1 357 ? -8.019 10.559 27.512 1.00 96.44 357 LEU A O 1
ATOM 3007 N N . ALA A 1 358 ? -8.815 8.562 28.161 1.00 96.75 358 ALA A N 1
ATOM 3008 C CA . ALA A 1 358 ? -9.344 9.031 29.438 1.00 96.75 358 ALA A CA 1
ATOM 3009 C C . ALA A 1 358 ? -8.247 9.650 30.308 1.00 96.75 358 ALA A C 1
ATOM 3011 O O . ALA A 1 358 ? -8.435 10.727 30.868 1.00 96.75 358 ALA A O 1
ATOM 3012 N N . ASN A 1 359 ? -7.087 8.998 30.394 1.00 95.81 359 ASN A N 1
ATOM 3013 C CA . ASN A 1 359 ? -5.959 9.512 31.160 1.00 95.81 359 ASN A CA 1
ATOM 3014 C C . ASN A 1 359 ? -5.394 10.799 30.555 1.00 95.81 359 ASN A C 1
ATOM 3016 O O . ASN A 1 359 ? -5.081 11.705 31.318 1.00 95.81 359 ASN A O 1
ATOM 3020 N N . CYS A 1 360 ? -5.305 10.911 29.225 1.00 95.50 360 CYS A N 1
ATOM 3021 C CA . CYS A 1 360 ? -4.870 12.149 28.569 1.00 95.50 360 CYS A CA 1
ATOM 3022 C C . CYS A 1 360 ? -5.815 13.303 28.893 1.00 95.50 360 CYS A C 1
ATOM 3024 O O . CYS A 1 360 ? -5.369 14.349 29.345 1.00 95.50 360 CYS A O 1
ATOM 3026 N N . LEU A 1 361 ? -7.124 13.091 28.743 1.00 96.50 361 LEU A N 1
ATOM 3027 C CA . LEU A 1 361 ? -8.122 14.121 29.029 1.00 96.50 361 LEU A CA 1
ATOM 3028 C C . LEU A 1 361 ? -8.149 14.486 30.519 1.00 96.50 361 LEU A C 1
ATOM 3030 O O . LEU A 1 361 ? -8.248 15.660 30.862 1.00 96.50 361 LEU A O 1
ATOM 3034 N N . ALA A 1 362 ? -8.007 13.511 31.422 1.00 95.88 362 ALA A N 1
ATOM 3035 C CA . ALA A 1 362 ? -7.926 13.775 32.859 1.00 95.88 362 ALA A CA 1
ATOM 3036 C C . ALA A 1 362 ? -6.655 14.553 33.237 1.00 95.88 362 ALA A C 1
ATOM 3038 O O . ALA A 1 362 ? -6.722 15.452 34.083 1.00 95.88 362 ALA A O 1
ATOM 3039 N N . ASN A 1 363 ? -5.528 14.223 32.599 1.00 95.75 363 ASN A N 1
ATOM 3040 C CA . ASN A 1 363 ? -4.247 14.890 32.802 1.00 95.75 363 ASN A CA 1
ATOM 3041 C C . ASN A 1 363 ? -4.291 16.325 32.283 1.00 95.75 363 ASN A C 1
ATOM 3043 O O . ASN A 1 363 ? -3.843 17.213 32.993 1.00 95.75 363 ASN A O 1
ATOM 3047 N N . THR A 1 364 ? -4.897 16.560 31.120 1.00 95.88 364 THR A N 1
ATOM 3048 C CA . THR A 1 364 ? -5.038 17.899 30.546 1.00 95.88 364 THR A CA 1
ATOM 3049 C C . THR A 1 364 ? -6.029 18.776 31.324 1.00 95.88 364 THR A C 1
ATOM 3051 O O . THR A 1 364 ? -5.747 19.948 31.556 1.00 95.88 364 THR A O 1
ATOM 3054 N N . LEU A 1 365 ? -7.188 18.239 31.730 1.00 95.19 365 LEU A N 1
ATOM 3055 C CA . LEU A 1 365 ? -8.305 19.049 32.244 1.00 95.19 365 LEU A CA 1
ATOM 3056 C C . LEU A 1 365 ? -8.352 19.159 33.771 1.00 95.19 365 LEU A C 1
ATOM 3058 O O . LEU A 1 365 ? -8.752 20.187 34.307 1.00 95.19 365 LEU A O 1
ATOM 3062 N N . SER A 1 366 ? -8.041 18.077 34.490 1.00 89.44 366 SER A N 1
ATOM 3063 C CA . SER A 1 366 ? -8.465 17.897 35.892 1.00 89.44 366 SER A CA 1
ATOM 3064 C C . SER A 1 366 ? -7.331 17.880 36.913 1.00 89.44 366 SER A C 1
ATOM 3066 O O . SER A 1 366 ? -7.572 17.568 38.081 1.00 89.44 366 SER A O 1
ATOM 3068 N N . GLY A 1 367 ? -6.090 18.129 36.498 1.00 84.75 367 GLY A N 1
ATOM 3069 C CA . GLY A 1 367 ? -4.904 18.037 37.352 1.00 84.75 367 GLY A CA 1
ATOM 3070 C C . GLY A 1 367 ? -4.640 16.619 37.865 1.00 84.75 367 GLY A C 1
ATOM 3071 O O . GLY A 1 367 ? -3.944 16.439 38.865 1.00 84.75 367 GLY A O 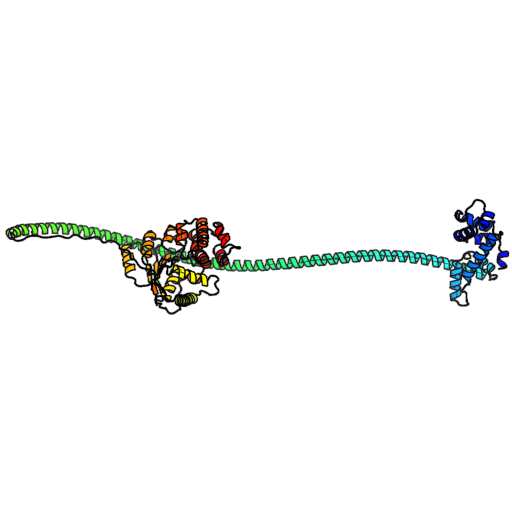1
ATOM 3072 N N . LYS A 1 368 ? -5.218 15.595 37.222 1.00 90.00 368 LYS A N 1
ATOM 3073 C CA . LYS A 1 368 ? -5.109 14.189 37.630 1.00 90.00 368 LYS A CA 1
ATOM 3074 C C . LYS A 1 368 ? -4.389 13.391 36.556 1.00 90.00 368 LYS A C 1
ATOM 3076 O O . LYS A 1 368 ? -4.816 13.362 35.417 1.00 90.00 368 LYS A O 1
ATOM 3081 N N . SER A 1 369 ? -3.356 12.643 36.931 1.00 88.25 369 SER A N 1
ATOM 3082 C CA . SER A 1 369 ? -2.607 11.799 35.985 1.00 88.25 369 SER A CA 1
ATOM 3083 C C . SER A 1 369 ? -3.406 10.619 35.417 1.00 88.25 369 SER A C 1
ATOM 3085 O O . SER A 1 369 ? -2.972 9.999 34.448 1.00 88.25 369 SER A O 1
ATOM 3087 N N . THR A 1 370 ? -4.545 10.279 36.028 1.00 92.19 370 THR A N 1
ATOM 3088 C CA . THR A 1 370 ? -5.424 9.184 35.603 1.00 92.19 370 THR A CA 1
ATOM 3089 C C . THR A 1 370 ? -6.892 9.555 35.792 1.00 92.19 370 THR A C 1
ATOM 3091 O O . THR A 1 370 ? -7.246 10.260 36.742 1.00 92.19 370 THR A O 1
ATOM 3094 N N . ALA A 1 371 ? -7.745 9.076 34.886 1.00 95.12 371 ALA A N 1
ATOM 3095 C CA . ALA A 1 371 ? -9.195 9.200 35.006 1.00 95.12 371 ALA A CA 1
ATOM 3096 C C . ALA A 1 371 ? -9.753 8.234 36.063 1.00 95.12 371 ALA A C 1
ATOM 3098 O O . ALA A 1 371 ? -9.127 7.223 36.394 1.00 95.12 371 ALA A O 1
ATOM 3099 N N . VAL A 1 372 ? -10.963 8.507 36.566 1.00 96.44 372 VAL A N 1
ATOM 3100 C CA . VAL A 1 372 ? -11.653 7.531 37.421 1.00 96.44 372 VAL A CA 1
ATOM 3101 C C . VAL A 1 372 ? -12.088 6.336 36.578 1.00 96.44 372 VAL A C 1
ATOM 3103 O O . VAL A 1 372 ? -12.695 6.494 35.519 1.00 96.44 372 VAL A O 1
ATOM 3106 N N . SER A 1 373 ? -11.762 5.138 37.057 1.00 96.12 373 SER A N 1
ATOM 3107 C CA . SER A 1 373 ? -12.141 3.875 36.428 1.00 96.12 373 SER A CA 1
ATOM 3108 C C . SER A 1 373 ? -13.303 3.252 37.194 1.00 96.12 373 SER A C 1
ATOM 3110 O O . SER A 1 373 ? -13.208 2.985 38.394 1.00 96.12 373 SER A O 1
ATOM 3112 N N . ILE A 1 374 ? -14.412 3.032 36.495 1.00 96.56 374 ILE A N 1
ATOM 3113 C CA . ILE A 1 374 ? -15.672 2.532 37.041 1.00 96.56 374 ILE A CA 1
ATOM 3114 C C . ILE A 1 374 ? -15.960 1.188 36.383 1.00 96.56 374 ILE A C 1
ATOM 3116 O O . ILE A 1 374 ? -15.953 1.075 35.161 1.00 96.56 374 ILE A O 1
ATOM 3120 N N . HIS A 1 375 ? -16.228 0.159 37.180 1.00 93.88 375 HIS A N 1
ATOM 3121 C CA . HIS A 1 375 ? -16.544 -1.174 36.673 1.00 93.88 375 HIS A CA 1
ATOM 3122 C C . HIS A 1 375 ? -18.010 -1.476 36.955 1.00 93.88 375 HIS A C 1
ATOM 3124 O O . HIS A 1 375 ? -18.391 -1.639 38.115 1.00 93.88 375 HIS A O 1
ATOM 3130 N N . TYR A 1 376 ? -18.830 -1.543 35.905 1.00 93.06 376 TYR A N 1
ATOM 3131 C CA . TYR A 1 376 ? -20.207 -1.993 36.057 1.00 93.06 376 TYR A CA 1
ATOM 3132 C C . TYR A 1 376 ? -20.229 -3.500 36.353 1.00 93.06 376 TYR A C 1
ATOM 3134 O O . TYR A 1 376 ? -19.491 -4.282 35.746 1.00 93.06 376 TYR A O 1
ATOM 3142 N N . SER A 1 377 ? -21.058 -3.898 37.318 1.00 89.25 377 SER A N 1
ATOM 3143 C CA . SER A 1 377 ? -21.319 -5.298 37.655 1.00 89.25 377 SER A CA 1
ATOM 3144 C C . SER A 1 377 ? -22.744 -5.638 37.250 1.00 89.25 377 SER A C 1
ATOM 3146 O O . SER A 1 377 ? -23.656 -4.873 37.546 1.00 89.25 377 SER A O 1
ATOM 3148 N N . TYR A 1 378 ? -22.949 -6.807 36.647 1.00 82.56 378 TYR A N 1
ATOM 3149 C CA . TYR A 1 378 ? -24.274 -7.308 36.261 1.00 82.56 378 TYR A CA 1
ATOM 3150 C C . TYR A 1 378 ? -25.222 -7.507 37.459 1.00 82.56 378 TYR A C 1
ATOM 3152 O O . TYR A 1 378 ? -26.432 -7.585 37.282 1.00 82.56 378 TYR A O 1
ATOM 3160 N N . GLU A 1 379 ? -24.689 -7.580 38.683 1.00 84.31 379 GLU A N 1
ATOM 3161 C CA . GLU A 1 379 ? -25.485 -7.656 39.916 1.00 84.31 379 GLU A CA 1
ATOM 3162 C C . GLU A 1 379 ? -25.959 -6.276 40.407 1.00 84.31 379 GLU A C 1
ATOM 3164 O O . GLU A 1 379 ? -26.797 -6.189 41.304 1.00 84.31 379 GLU A O 1
ATOM 3169 N N . MET A 1 380 ? -25.415 -5.189 39.850 1.00 87.38 380 MET A N 1
ATOM 3170 C CA . MET A 1 380 ? -25.716 -3.822 40.264 1.00 87.38 380 MET A CA 1
ATOM 3171 C C . MET A 1 380 ? -26.975 -3.310 39.564 1.00 87.38 380 MET A C 1
ATOM 3173 O O . MET A 1 380 ? -27.047 -3.260 38.334 1.00 87.38 380 MET A O 1
ATOM 3177 N N . SER A 1 381 ? -27.956 -2.859 40.347 1.00 88.19 381 SER A N 1
ATOM 3178 C CA . SER A 1 381 ? -29.156 -2.239 39.786 1.00 88.19 381 SER A CA 1
ATOM 3179 C C . SER A 1 381 ? -28.840 -0.880 39.148 1.00 88.19 381 SER A C 1
ATOM 3181 O O . SER A 1 381 ? -27.889 -0.197 39.533 1.00 88.19 381 SER A O 1
ATOM 3183 N N . LEU A 1 382 ? -29.682 -0.436 38.209 1.00 87.31 382 LEU A N 1
ATOM 3184 C CA . LEU A 1 382 ? -29.555 0.891 37.592 1.00 87.31 382 LEU A CA 1
ATOM 3185 C C . LEU A 1 382 ? -29.606 2.028 38.634 1.00 87.31 382 LEU A C 1
ATOM 3187 O O . LEU A 1 382 ? -28.940 3.048 38.472 1.00 87.31 382 LEU A O 1
ATOM 3191 N N . ILE A 1 383 ? -30.370 1.844 39.720 1.00 88.69 383 ILE A N 1
ATOM 3192 C CA . ILE A 1 383 ? -30.492 2.812 40.822 1.00 88.69 383 ILE A CA 1
ATOM 3193 C C . ILE A 1 383 ? -29.182 2.898 41.606 1.00 88.69 383 ILE A C 1
ATOM 3195 O O . ILE A 1 383 ? -28.703 3.999 41.875 1.00 88.69 383 ILE A O 1
ATOM 3199 N N . ASP A 1 384 ? -28.592 1.751 41.945 1.00 90.12 384 ASP A N 1
ATOM 3200 C CA . ASP A 1 384 ? -27.326 1.704 42.679 1.00 90.12 384 ASP A CA 1
ATOM 3201 C C . ASP A 1 384 ? -26.190 2.273 41.830 1.00 90.12 384 ASP A C 1
ATOM 3203 O O . ASP A 1 384 ? -25.371 3.049 42.324 1.00 90.12 384 ASP A O 1
ATOM 3207 N N . PHE A 1 385 ? -26.184 1.961 40.530 1.00 92.75 385 PHE A N 1
ATOM 3208 C CA . PHE A 1 385 ? -25.205 2.506 39.598 1.00 92.75 385 PHE A CA 1
ATOM 3209 C C . PHE A 1 385 ? -25.334 4.023 39.471 1.00 92.75 385 PHE A C 1
ATOM 3211 O O . PHE A 1 385 ? -24.346 4.738 39.611 1.00 92.75 385 PHE A O 1
ATOM 3218 N N . LYS A 1 386 ? -26.556 4.542 39.315 1.00 91.69 386 LYS A N 1
ATOM 3219 C CA . LYS A 1 386 ? -26.805 5.985 39.340 1.00 91.69 386 LYS A CA 1
ATOM 3220 C C . LYS A 1 386 ? -26.333 6.621 40.649 1.00 91.69 386 LYS A C 1
ATOM 3222 O O . LYS A 1 386 ? -25.663 7.647 40.618 1.00 91.69 386 LYS A O 1
ATOM 3227 N N . SER A 1 387 ? -26.654 6.015 41.792 1.00 90.81 387 SER A N 1
ATOM 3228 C CA . SER A 1 387 ? -26.213 6.526 43.092 1.00 90.81 387 SER A CA 1
ATOM 3229 C C . SER A 1 387 ? -24.690 6.540 43.215 1.00 90.81 387 SER A C 1
ATOM 3231 O O . SER A 1 387 ? -24.151 7.412 43.892 1.00 90.81 387 SER A O 1
ATOM 3233 N N . LEU A 1 388 ? -23.989 5.592 42.593 1.00 93.50 388 LEU A N 1
ATOM 3234 C CA . LEU A 1 388 ? -22.532 5.599 42.514 1.00 93.50 388 LEU A CA 1
ATOM 3235 C C . LEU A 1 388 ? -22.040 6.779 41.669 1.00 93.50 388 LEU A C 1
ATOM 3237 O O . LEU A 1 388 ? -21.175 7.517 42.134 1.00 93.50 388 LEU A O 1
ATOM 3241 N N . LEU A 1 389 ? -22.615 6.995 40.482 1.00 93.62 389 LEU A N 1
ATOM 3242 C CA . LEU A 1 389 ? -22.244 8.100 39.588 1.00 93.62 389 LEU A CA 1
ATOM 3243 C C . LEU A 1 389 ? -22.509 9.478 40.210 1.00 93.62 389 LEU A C 1
ATOM 3245 O O . LEU A 1 389 ? -21.669 10.368 40.108 1.00 93.62 389 LEU A O 1
ATOM 3249 N N . ASP A 1 390 ? -23.637 9.649 40.904 1.00 91.50 390 ASP A N 1
ATOM 3250 C CA . ASP A 1 390 ? -23.999 10.902 41.582 1.00 91.50 390 ASP A CA 1
ATOM 3251 C C . ASP A 1 390 ? -22.990 11.305 42.675 1.00 91.50 390 ASP A C 1
ATOM 3253 O O . ASP A 1 390 ? -22.866 12.487 42.995 1.00 91.50 390 ASP A O 1
ATOM 3257 N N . ASN A 1 391 ? -22.247 10.341 43.232 1.00 91.69 391 ASN A N 1
ATOM 3258 C CA . ASN A 1 391 ? -21.225 10.582 44.251 1.00 91.69 391 ASN A CA 1
ATOM 3259 C C . ASN A 1 391 ? -19.831 10.896 43.671 1.00 91.69 391 ASN A C 1
ATOM 3261 O O . ASN A 1 391 ? -18.919 11.213 44.438 1.00 91.69 391 ASN A O 1
ATOM 3265 N N . LEU A 1 392 ? -19.642 10.812 42.349 1.00 93.25 392 LEU A N 1
ATOM 3266 C CA . LEU A 1 392 ? -18.361 11.085 41.693 1.00 93.25 392 LEU A CA 1
ATOM 3267 C C . LEU A 1 392 ? -18.260 12.548 41.255 1.00 93.25 392 LEU A C 1
ATOM 3269 O O . LEU A 1 392 ? -19.141 13.087 40.582 1.00 93.25 392 LEU A O 1
ATOM 3273 N N . SER A 1 393 ? -17.147 13.198 41.602 1.00 91.81 393 SER A N 1
ATOM 3274 C CA . SER A 1 393 ? -16.898 14.604 41.257 1.00 91.81 393 SER A CA 1
ATOM 3275 C C . SER A 1 393 ? -15.980 14.768 40.046 1.00 91.81 393 SER A C 1
ATOM 3277 O O . SER A 1 393 ? -16.009 15.812 39.396 1.00 91.81 393 SER A O 1
ATOM 3279 N N . GLU A 1 394 ? -15.221 13.730 39.691 1.00 94.88 394 GLU A N 1
ATOM 3280 C CA . GLU A 1 394 ? -14.273 13.701 38.579 1.00 94.88 394 GLU A CA 1
ATOM 3281 C C . GLU A 1 394 ? -14.904 14.137 37.257 1.00 94.88 394 GLU A C 1
ATOM 3283 O O . GLU A 1 394 ? -16.072 13.854 36.998 1.00 94.88 394 GLU A O 1
ATOM 3288 N N . ARG A 1 395 ? -14.131 14.828 36.413 1.00 94.56 395 ARG A N 1
ATOM 3289 C CA . ARG A 1 395 ? -14.574 15.315 35.098 1.00 94.56 395 ARG A CA 1
ATOM 3290 C C . ARG A 1 395 ? -14.603 14.222 34.029 1.00 94.56 395 ARG A C 1
ATOM 3292 O O . ARG A 1 395 ? -15.529 14.192 33.224 1.00 94.56 395 ARG A O 1
ATOM 3299 N N . VAL A 1 396 ? -13.601 13.341 34.033 1.00 97.44 396 VAL A N 1
ATOM 3300 C CA . VAL A 1 396 ? -13.415 12.284 33.029 1.00 97.44 396 VAL A CA 1
ATOM 3301 C C . VAL A 1 396 ? -13.651 10.920 33.663 1.00 97.44 396 VAL A C 1
ATOM 3303 O O . VAL A 1 396 ? -12.959 10.555 34.617 1.00 97.44 396 VAL A O 1
ATOM 3306 N N . TRP A 1 397 ? -14.619 10.173 33.138 1.00 97.81 397 TRP A N 1
ATOM 3307 C CA . TRP A 1 397 ? -15.016 8.850 33.620 1.00 97.81 397 TRP A CA 1
ATOM 3308 C C . TRP A 1 397 ? -14.684 7.788 32.577 1.00 97.81 397 TRP A C 1
ATOM 3310 O O . TRP A 1 397 ? -15.130 7.881 31.438 1.00 97.81 397 TRP A O 1
ATOM 3320 N N . CYS A 1 398 ? -13.945 6.753 32.967 1.00 97.69 398 CYS A N 1
ATOM 3321 C CA . CYS A 1 398 ? -13.721 5.570 32.144 1.00 97.69 398 CYS A CA 1
ATOM 3322 C C . CYS A 1 398 ? -14.550 4.412 32.708 1.00 97.69 398 CYS A C 1
ATOM 3324 O O . CYS A 1 398 ? -14.296 3.950 33.820 1.00 97.69 398 CYS A O 1
ATOM 3326 N N . ILE A 1 399 ? -15.569 3.972 31.970 1.00 97.81 399 ILE A N 1
ATOM 3327 C CA . ILE A 1 399 ? -16.534 2.971 32.429 1.00 97.81 399 ILE A CA 1
ATOM 3328 C C . ILE A 1 399 ? -16.327 1.664 31.665 1.00 97.81 399 ILE A C 1
ATOM 3330 O O . ILE A 1 399 ? -16.312 1.619 30.432 1.00 97.81 399 ILE A O 1
ATOM 3334 N N . HIS A 1 400 ? -16.172 0.580 32.412 1.00 96.06 400 HIS A N 1
ATOM 3335 C CA . HIS A 1 400 ? -15.953 -0.770 31.911 1.00 96.06 400 HIS A CA 1
ATOM 3336 C C . HIS A 1 400 ? -17.207 -1.630 32.090 1.00 96.06 400 HIS A C 1
ATOM 3338 O O . HIS A 1 400 ? -18.013 -1.392 32.991 1.00 96.06 400 HIS A O 1
ATOM 3344 N N . ASN A 1 401 ? -17.332 -2.661 31.250 1.00 93.44 401 ASN A N 1
ATOM 3345 C CA . ASN A 1 401 ? -18.376 -3.693 31.317 1.00 93.44 401 ASN A CA 1
ATOM 3346 C C . ASN A 1 401 ? -19.821 -3.192 31.143 1.00 93.44 401 ASN A C 1
ATOM 3348 O O . ASN A 1 401 ? -20.758 -3.880 31.535 1.00 93.44 401 ASN A O 1
ATOM 3352 N N . VAL A 1 402 ? -20.021 -2.015 30.540 1.00 93.50 402 VAL A N 1
ATOM 3353 C CA . VAL A 1 402 ? -21.358 -1.583 30.090 1.00 93.50 402 VAL A CA 1
ATOM 3354 C C . VAL A 1 402 ? -21.776 -2.401 28.873 1.00 93.50 402 VAL A C 1
ATOM 3356 O O . VAL A 1 402 ? -22.883 -2.923 28.828 1.00 93.50 402 VAL A O 1
ATOM 3359 N N . ILE A 1 403 ? -20.873 -2.545 27.903 1.00 93.00 403 ILE A N 1
ATOM 3360 C CA . ILE A 1 403 ? -21.087 -3.330 26.688 1.00 93.00 403 ILE A CA 1
ATOM 3361 C C . ILE A 1 403 ? -20.956 -4.823 27.001 1.00 93.00 403 ILE A C 1
ATOM 3363 O O . ILE A 1 403 ? -19.920 -5.256 27.507 1.00 93.00 403 ILE A O 1
ATOM 3367 N N . GLY A 1 404 ? -21.980 -5.607 26.663 1.00 85.62 404 GLY A N 1
ATOM 3368 C CA . GLY A 1 404 ? -22.104 -7.024 27.010 1.00 85.62 404 GLY A CA 1
ATOM 3369 C C . GLY A 1 404 ? -22.849 -7.280 28.327 1.00 85.62 404 GLY A C 1
ATOM 3370 O O . GLY A 1 404 ? -22.860 -8.418 28.793 1.00 85.62 404 GLY A O 1
ATOM 3371 N N . SER A 1 405 ? -23.449 -6.249 28.934 1.00 87.00 405 SER A N 1
ATOM 3372 C CA . SER A 1 405 ? -24.235 -6.351 30.171 1.00 87.00 405 SER A CA 1
ATOM 3373 C C . SER A 1 405 ? -25.695 -6.763 29.957 1.00 87.00 405 SER A C 1
ATOM 3375 O O . SER A 1 405 ? -26.368 -7.065 30.938 1.00 87.00 405 SER A O 1
ATOM 3377 N N . ALA A 1 406 ? -26.185 -6.771 28.710 1.00 84.94 406 ALA A N 1
ATOM 3378 C CA . ALA A 1 406 ? -27.603 -6.886 28.335 1.00 84.94 406 ALA A CA 1
ATOM 3379 C C . ALA A 1 406 ? -28.498 -5.700 28.765 1.00 84.94 406 ALA A C 1
ATOM 3381 O O . ALA A 1 406 ? -29.691 -5.689 28.461 1.00 84.94 406 ALA A O 1
ATOM 3382 N N . GLU A 1 407 ? -27.926 -4.688 29.424 1.00 87.94 407 GLU A N 1
ATOM 3383 C CA . GLU A 1 407 ? -28.584 -3.448 29.856 1.00 87.94 407 GLU A CA 1
ATOM 3384 C C . GLU A 1 407 ? -27.968 -2.216 29.160 1.00 87.94 407 GLU A C 1
ATOM 3386 O O . GLU A 1 407 ? -28.109 -1.082 29.623 1.00 87.94 407 GLU A O 1
ATOM 3391 N N . GLU A 1 408 ? -27.275 -2.416 28.030 1.00 91.69 408 GLU A N 1
ATOM 3392 C CA . GLU A 1 408 ? -26.474 -1.398 27.337 1.00 91.69 408 GLU A CA 1
ATOM 3393 C C . GLU A 1 408 ? -27.280 -0.134 27.048 1.00 91.69 408 GLU A C 1
ATOM 3395 O O . GLU A 1 408 ? -26.824 0.968 27.336 1.00 91.69 408 GLU A O 1
ATOM 3400 N N . LEU A 1 409 ? -28.489 -0.285 26.503 1.00 91.06 409 LEU A N 1
ATOM 3401 C CA . LEU A 1 409 ? -29.341 0.848 26.139 1.00 91.06 409 LEU A CA 1
ATOM 3402 C C . LEU A 1 409 ? -29.777 1.647 27.372 1.00 91.06 409 LEU A C 1
ATOM 3404 O O . LEU A 1 409 ? -29.737 2.876 27.342 1.00 91.06 409 LEU A O 1
ATOM 3408 N N . ASN A 1 410 ? -30.139 0.976 28.468 1.00 90.00 410 ASN A N 1
ATOM 3409 C CA . ASN A 1 410 ? -30.556 1.636 29.708 1.00 90.00 410 ASN A CA 1
ATOM 3410 C C . ASN A 1 410 ? -29.384 2.378 30.362 1.00 90.00 410 ASN A C 1
ATOM 3412 O O . ASN A 1 410 ? -29.532 3.521 30.800 1.00 90.00 410 ASN A O 1
ATOM 3416 N N . LEU A 1 411 ? -28.205 1.752 30.380 1.00 93.06 411 LEU A N 1
ATOM 3417 C CA . LEU A 1 411 ? -26.988 2.342 30.927 1.00 93.06 411 LEU A CA 1
ATOM 3418 C C . LEU A 1 411 ? -26.496 3.517 30.076 1.00 93.06 411 LEU A C 1
ATOM 3420 O O . LEU A 1 411 ? -26.214 4.577 30.622 1.00 93.06 411 LEU A O 1
ATOM 3424 N N . LEU A 1 412 ? -26.437 3.383 28.750 1.00 93.56 412 LEU A N 1
ATOM 3425 C CA . LEU A 1 412 ? -26.029 4.479 27.863 1.00 93.56 412 LEU A CA 1
ATOM 3426 C C . LEU A 1 412 ? -27.022 5.646 27.906 1.00 93.56 412 LEU A C 1
ATOM 3428 O O . LEU A 1 412 ? -26.601 6.802 27.940 1.00 93.56 412 LEU A O 1
ATOM 3432 N N . THR A 1 413 ? -28.324 5.359 28.006 1.00 91.25 413 THR A N 1
ATOM 3433 C CA . THR A 1 413 ? -29.343 6.397 28.220 1.00 91.25 413 THR A CA 1
ATOM 3434 C C . THR A 1 413 ? -29.096 7.135 29.537 1.00 91.25 413 THR A C 1
ATOM 3436 O O . THR A 1 413 ? -29.073 8.364 29.542 1.00 91.25 413 THR A O 1
ATOM 3439 N N . LEU A 1 414 ? -28.821 6.426 30.641 1.00 92.06 414 LEU A N 1
ATOM 3440 C CA . LEU A 1 414 ? -28.442 7.053 31.915 1.00 92.06 414 LEU A CA 1
ATOM 3441 C C . LEU A 1 414 ? -27.206 7.945 31.772 1.00 92.06 414 LEU A C 1
ATOM 3443 O O . LEU A 1 414 ? -27.207 9.072 32.263 1.00 92.06 414 LEU A O 1
ATOM 3447 N N . LEU A 1 415 ? -26.163 7.458 31.102 1.00 94.31 415 LEU A N 1
ATOM 3448 C CA . LEU A 1 415 ? -24.913 8.197 30.935 1.00 94.31 415 LEU A CA 1
ATOM 3449 C C . LEU A 1 415 ? -25.098 9.470 30.097 1.00 94.31 415 LEU A C 1
ATOM 3451 O O . LEU A 1 415 ? -24.482 10.483 30.414 1.00 94.31 415 LEU A O 1
ATOM 3455 N N . SER A 1 416 ? -26.007 9.467 29.115 1.00 90.81 416 SER A N 1
ATOM 3456 C CA . SER A 1 416 ? -26.325 10.649 28.293 1.00 90.81 416 SER A CA 1
ATOM 3457 C C . SER A 1 416 ? -26.886 11.844 29.087 1.00 90.81 416 SER A C 1
ATOM 3459 O O . SER A 1 416 ? -26.894 12.973 28.599 1.00 90.81 416 SER A O 1
ATOM 3461 N N . HIS A 1 417 ? -27.316 11.625 30.335 1.00 91.38 417 HIS A N 1
ATOM 3462 C CA . HIS A 1 417 ? -27.802 12.675 31.233 1.00 91.38 417 HIS A CA 1
ATOM 3463 C C . HIS A 1 417 ? -26.690 13.398 32.021 1.00 91.38 417 HIS A C 1
ATOM 3465 O O . HIS A 1 417 ? -26.933 14.458 32.602 1.00 91.38 417 HIS A O 1
ATOM 3471 N N . TYR A 1 418 ? -25.462 12.873 32.026 1.00 94.25 418 TYR A N 1
ATOM 3472 C CA . TYR A 1 418 ? -24.294 13.481 32.678 1.00 94.25 418 TYR A CA 1
ATOM 3473 C C . TYR A 1 418 ? -23.446 14.272 31.669 1.00 94.25 418 TYR A C 1
ATOM 3475 O O . TYR A 1 418 ? -22.254 14.019 31.505 1.00 94.25 418 TYR A O 1
ATOM 3483 N N . ARG A 1 419 ? -24.067 15.231 30.968 1.00 92.50 419 ARG A N 1
ATOM 3484 C CA . ARG A 1 419 ? -23.423 15.955 29.852 1.00 92.50 419 ARG A CA 1
ATOM 3485 C C . ARG A 1 419 ? -22.228 16.820 30.269 1.00 92.50 419 ARG A C 1
ATOM 3487 O O . ARG A 1 419 ? -21.381 17.109 29.435 1.00 92.50 419 ARG A O 1
ATOM 3494 N N . ASP A 1 420 ? -22.119 17.183 31.548 1.00 93.69 420 ASP A N 1
ATOM 3495 C CA . ASP A 1 420 ? -20.965 17.892 32.122 1.00 93.69 420 ASP A CA 1
ATOM 3496 C C . ASP A 1 420 ? -19.721 17.000 32.265 1.00 93.69 420 ASP A C 1
ATOM 3498 O O . ASP A 1 420 ? -18.671 17.467 32.710 1.00 93.69 420 ASP A O 1
ATOM 3502 N N . LYS A 1 421 ? -19.813 15.702 31.954 1.00 95.31 421 LYS A N 1
ATOM 3503 C CA . LYS A 1 421 ? -18.721 14.727 32.068 1.00 95.31 421 LYS A CA 1
ATOM 3504 C C . LYS A 1 421 ? -18.248 14.266 30.695 1.00 95.31 421 LYS A C 1
ATOM 3506 O O . LYS A 1 421 ? -19.035 14.119 29.768 1.00 95.31 421 LYS A O 1
ATOM 3511 N N . ILE A 1 422 ? -16.948 13.994 30.590 1.00 96.81 422 ILE A N 1
ATOM 3512 C CA . ILE A 1 422 ? -16.392 13.229 29.473 1.00 96.81 422 ILE A CA 1
ATOM 3513 C C . ILE A 1 422 ? -16.473 11.767 29.887 1.00 96.81 422 ILE A C 1
ATOM 3515 O O . ILE A 1 422 ? -15.751 11.325 30.784 1.00 96.81 422 ILE A O 1
ATOM 3519 N N . ILE A 1 423 ? -17.373 11.022 29.257 1.00 97.81 423 ILE A N 1
ATOM 3520 C CA . ILE A 1 423 ? -17.640 9.629 29.606 1.00 97.81 423 ILE A CA 1
ATOM 3521 C C . ILE A 1 423 ? -17.085 8.747 28.502 1.00 97.81 423 ILE A C 1
ATOM 3523 O O . ILE A 1 423 ? -17.553 8.806 27.374 1.00 97.81 423 ILE A O 1
ATOM 3527 N N . ILE A 1 424 ? -16.113 7.905 28.829 1.00 98.31 424 ILE A N 1
ATOM 3528 C CA . ILE A 1 424 ? -15.536 6.924 27.915 1.00 98.31 424 ILE A CA 1
ATOM 3529 C C . ILE A 1 424 ? -16.022 5.547 28.341 1.00 98.31 424 ILE A C 1
ATOM 3531 O O . ILE A 1 424 ? -15.605 5.009 29.366 1.00 98.31 424 ILE A O 1
ATOM 3535 N N . VAL A 1 425 ? -16.912 4.972 27.544 1.00 97.81 425 VAL A N 1
ATOM 3536 C CA . VAL A 1 425 ? -17.405 3.609 27.704 1.00 97.81 425 VAL A CA 1
ATOM 3537 C C . VAL A 1 425 ? -16.506 2.677 26.912 1.00 97.81 425 VAL A C 1
ATOM 3539 O O . VAL A 1 425 ? -16.326 2.832 25.704 1.00 97.81 425 VAL A O 1
ATOM 3542 N N . THR A 1 426 ? -15.940 1.688 27.596 1.00 96.75 426 THR A N 1
ATOM 3543 C CA . THR A 1 426 ? -14.995 0.762 26.977 1.00 96.75 426 THR A CA 1
ATOM 3544 C C . THR A 1 426 ? -15.616 -0.564 26.568 1.00 96.75 426 THR A C 1
ATOM 3546 O O . THR A 1 426 ? -16.470 -1.107 27.271 1.00 96.75 426 THR A O 1
ATOM 3549 N N . TYR A 1 427 ? -15.132 -1.121 25.458 1.00 95.00 427 TYR A N 1
ATOM 3550 C CA . TYR A 1 427 ? -15.456 -2.477 25.007 1.00 95.00 427 TYR A CA 1
ATOM 3551 C C . TYR A 1 427 ? -14.181 -3.287 24.704 1.00 95.00 427 TYR A C 1
ATOM 3553 O O . TYR A 1 427 ? -13.169 -2.713 24.290 1.00 95.00 427 TYR A O 1
ATOM 3561 N N . PRO A 1 428 ? -14.200 -4.619 24.900 1.00 91.31 428 PRO A N 1
ATOM 3562 C CA . PRO A 1 428 ? -12.987 -5.436 24.824 1.00 91.31 428 PRO A CA 1
ATOM 3563 C C . PRO A 1 428 ? -12.507 -5.701 23.388 1.00 91.31 428 PRO A C 1
ATOM 3565 O O . PRO A 1 428 ? -11.303 -5.769 23.147 1.00 91.31 428 PRO A O 1
ATOM 3568 N N . ALA A 1 429 ? -13.421 -5.851 22.425 1.00 90.69 429 ALA A N 1
ATOM 3569 C CA . ALA A 1 429 ? -13.089 -6.093 21.022 1.00 90.69 429 ALA A CA 1
ATOM 3570 C C . ALA A 1 429 ? -14.202 -5.601 20.085 1.00 90.69 429 ALA A C 1
ATOM 3572 O O . ALA A 1 429 ? -15.372 -5.620 20.453 1.00 90.69 429 ALA A O 1
ATOM 3573 N N . GLU A 1 430 ? -13.854 -5.244 18.845 1.00 90.00 430 GLU A N 1
ATOM 3574 C CA . GLU A 1 430 ? -14.815 -4.763 17.831 1.00 90.00 430 GLU A CA 1
ATOM 3575 C C . GLU A 1 430 ? -15.957 -5.750 17.589 1.00 90.00 430 GLU A C 1
ATOM 3577 O O . GLU A 1 430 ? -17.122 -5.381 17.469 1.00 90.00 430 GLU A O 1
ATOM 3582 N N . ARG A 1 431 ? -15.637 -7.048 17.618 1.00 87.62 431 ARG A N 1
ATOM 3583 C CA . ARG A 1 431 ? -16.625 -8.111 17.440 1.00 87.62 431 ARG A CA 1
ATOM 3584 C C . ARG A 1 431 ? -17.657 -8.177 18.566 1.00 87.62 431 ARG A C 1
ATOM 3586 O O . ARG A 1 431 ? -18.710 -8.766 18.363 1.00 87.62 431 ARG A O 1
ATOM 3593 N N . THR A 1 432 ? -17.395 -7.580 19.728 1.00 90.25 432 THR A N 1
ATOM 3594 C CA . THR A 1 432 ? -18.402 -7.442 20.787 1.00 90.25 432 THR A CA 1
ATOM 3595 C C . THR A 1 432 ? -19.526 -6.512 20.340 1.00 90.25 432 THR A C 1
ATOM 3597 O O . THR A 1 432 ? -20.689 -6.828 20.566 1.00 90.25 432 THR A O 1
ATOM 3600 N N . LEU A 1 433 ? -19.200 -5.422 19.638 1.00 92.75 433 LEU A N 1
ATOM 3601 C CA . LEU A 1 433 ? -20.192 -4.467 19.141 1.00 92.75 433 LEU A CA 1
ATOM 3602 C C . LEU A 1 433 ? -21.071 -5.044 18.029 1.00 92.75 433 LEU A C 1
ATOM 3604 O O . LEU A 1 433 ? -22.200 -4.601 17.874 1.00 92.75 433 LEU A O 1
ATOM 3608 N N . PHE A 1 434 ? -20.607 -6.072 17.311 1.00 92.19 434 PHE A N 1
ATOM 3609 C CA . PHE A 1 434 ? -21.416 -6.765 16.302 1.00 92.19 434 PHE A CA 1
ATOM 3610 C C . PHE A 1 434 ? -22.667 -7.431 16.899 1.00 92.19 434 PHE A C 1
ATOM 3612 O O . PHE A 1 434 ? -23.677 -7.581 16.219 1.00 92.19 434 PHE A O 1
ATOM 3619 N N . TYR A 1 435 ? -22.604 -7.844 18.169 1.00 90.62 435 TYR A N 1
ATOM 3620 C CA . TYR A 1 435 ? -23.727 -8.479 18.866 1.00 90.62 435 TYR A CA 1
ATOM 3621 C C . TYR A 1 435 ? -24.647 -7.478 19.570 1.00 90.62 435 TYR A C 1
ATOM 3623 O O . TYR A 1 435 ? -25.648 -7.884 20.160 1.00 90.62 435 TYR A O 1
ATOM 3631 N N . VAL A 1 436 ? -24.313 -6.189 19.521 1.00 90.88 436 VAL A N 1
ATOM 3632 C CA . VAL A 1 436 ? -25.084 -5.115 20.141 1.00 90.88 436 VAL A CA 1
ATOM 3633 C C . VAL A 1 436 ? -25.893 -4.403 19.053 1.00 90.88 436 VAL A C 1
ATOM 3635 O O . VAL A 1 436 ? -25.362 -4.168 17.966 1.00 90.88 436 VAL A O 1
ATOM 3638 N N . PRO A 1 437 ? -27.168 -4.051 19.303 1.00 89.50 437 PRO A N 1
ATOM 3639 C CA . PRO A 1 437 ? -27.968 -3.320 18.327 1.00 89.50 437 PRO A CA 1
ATOM 3640 C C . PRO A 1 437 ? -27.282 -2.000 17.923 1.00 89.50 437 PRO A C 1
ATOM 3642 O O . PRO A 1 437 ? -26.857 -1.263 18.818 1.00 89.50 437 PRO A O 1
ATOM 3645 N N . PRO A 1 438 ? -27.167 -1.663 16.622 1.00 89.62 438 PRO A N 1
ATOM 3646 C CA . PRO A 1 438 ? -26.540 -0.419 16.163 1.00 89.62 438 PRO A CA 1
ATOM 3647 C C . PRO A 1 438 ? -27.142 0.855 16.774 1.00 89.62 438 PRO A C 1
ATOM 3649 O O . PRO A 1 438 ? -26.478 1.886 16.825 1.00 89.62 438 PRO A O 1
ATOM 3652 N N . GLU A 1 439 ? -28.370 0.785 17.286 1.00 89.88 439 GLU A N 1
ATOM 3653 C CA . GLU A 1 439 ? -29.075 1.853 17.997 1.00 89.88 439 GLU A CA 1
ATOM 3654 C C . GLU A 1 439 ? -28.327 2.353 19.243 1.00 89.88 439 GLU A C 1
ATOM 3656 O O . GLU A 1 439 ? -28.572 3.475 19.681 1.00 89.88 439 GLU A O 1
ATOM 3661 N N . VAL A 1 440 ? -27.371 1.595 19.797 1.00 92.00 440 VAL A N 1
ATOM 3662 C CA . VAL A 1 440 ? -26.493 2.118 20.864 1.00 92.00 440 VAL A CA 1
ATOM 3663 C C . VAL A 1 440 ? -25.701 3.348 20.424 1.00 92.00 440 VAL A C 1
ATOM 3665 O O . VAL A 1 440 ? -25.375 4.197 21.252 1.00 92.00 440 VAL A O 1
ATOM 3668 N N . LEU A 1 441 ? -25.447 3.490 19.120 1.00 92.38 441 LEU A N 1
ATOM 3669 C CA . LEU A 1 441 ? -24.771 4.647 18.542 1.00 92.38 441 LEU A CA 1
ATOM 3670 C C . LEU A 1 441 ? -25.618 5.923 18.589 1.00 92.38 441 LEU A C 1
ATOM 3672 O O . LEU A 1 441 ? -25.087 7.009 18.378 1.00 92.38 441 LEU A O 1
ATOM 3676 N N . ASN A 1 442 ? -26.918 5.826 18.880 1.00 90.38 442 ASN A N 1
ATOM 3677 C CA . ASN A 1 442 ? -27.753 6.999 19.149 1.00 90.38 442 ASN A CA 1
ATOM 3678 C C . ASN A 1 442 ? -27.428 7.643 20.504 1.00 90.38 442 ASN A C 1
ATOM 3680 O O . ASN A 1 442 ? -27.760 8.805 20.723 1.00 90.38 442 ASN A O 1
ATOM 3684 N N . TYR A 1 443 ? -26.785 6.894 21.404 1.00 92.50 443 TYR A N 1
ATOM 3685 C CA . TYR A 1 443 ? -26.471 7.317 22.768 1.00 92.50 443 TYR A CA 1
ATOM 3686 C C . TYR A 1 443 ? -24.970 7.468 23.022 1.00 92.50 443 TYR A C 1
ATOM 3688 O O . TYR A 1 443 ? -24.587 7.941 24.088 1.00 92.50 443 TYR A O 1
ATOM 3696 N N . ALA A 1 444 ? -24.121 7.048 22.081 1.00 94.19 444 ALA A N 1
ATOM 3697 C CA . ALA A 1 444 ? -22.675 7.134 22.208 1.00 94.19 444 ALA A CA 1
ATOM 3698 C C . ALA A 1 444 ? -21.983 7.303 20.849 1.00 94.19 444 ALA A C 1
ATOM 3700 O O . ALA A 1 444 ? -22.372 6.685 19.857 1.00 94.19 444 ALA A O 1
ATOM 3701 N N . HIS A 1 445 ? -20.897 8.072 20.819 1.00 94.25 445 HIS A N 1
ATOM 3702 C CA . HIS A 1 445 ? -20.033 8.194 19.652 1.00 94.25 445 HIS A CA 1
ATOM 3703 C C . HIS A 1 445 ? -19.034 7.047 19.613 1.00 94.25 445 HIS A C 1
ATOM 3705 O O . HIS A 1 445 ? -18.131 6.968 20.443 1.00 94.25 445 HIS A O 1
ATOM 3711 N N . TYR A 1 446 ? -19.186 6.155 18.638 1.00 95.31 446 TYR A N 1
ATOM 3712 C CA . TYR A 1 446 ? -18.174 5.144 18.363 1.00 95.31 446 TYR A CA 1
ATOM 3713 C C . TYR A 1 446 ? -16.917 5.780 17.780 1.00 95.31 446 TYR A C 1
ATOM 3715 O O . TYR A 1 446 ? -16.980 6.530 16.802 1.00 95.31 446 TYR A O 1
ATOM 3723 N N . ILE A 1 447 ? -15.780 5.436 18.377 1.00 94.94 447 ILE A N 1
ATOM 3724 C CA . ILE A 1 447 ? -14.473 5.878 17.920 1.00 94.94 447 ILE A CA 1
ATOM 3725 C C . ILE A 1 447 ? -13.518 4.691 17.900 1.00 94.94 447 ILE A C 1
ATOM 3727 O O . ILE A 1 447 ? -13.463 3.893 18.842 1.00 94.94 447 ILE A O 1
ATOM 3731 N N . ASN A 1 448 ? -12.738 4.599 16.829 1.00 93.88 448 ASN A N 1
ATOM 3732 C CA . ASN A 1 448 ? -11.700 3.598 16.666 1.00 93.88 448 ASN A CA 1
ATOM 3733 C C . ASN A 1 448 ? -10.342 4.258 16.402 1.00 93.88 448 ASN A C 1
ATOM 3735 O O . ASN A 1 448 ? -10.208 5.120 15.534 1.00 93.88 448 ASN A O 1
ATOM 3739 N N . PHE A 1 449 ? -9.330 3.790 17.135 1.00 91.75 449 PHE A N 1
ATOM 3740 C CA . PHE A 1 449 ? -7.947 4.246 17.020 1.00 91.75 449 PHE A CA 1
ATOM 3741 C C . PHE A 1 449 ? -6.988 3.098 16.673 1.00 91.75 449 PHE A C 1
ATOM 3743 O O . PHE A 1 449 ? -5.802 3.176 16.984 1.00 91.75 449 PHE A O 1
ATOM 3750 N N . ASP A 1 450 ? -7.467 2.013 16.047 1.00 88.25 450 ASP A N 1
ATOM 3751 C CA . ASP A 1 450 ? -6.627 0.850 15.706 1.00 88.25 450 ASP A CA 1
ATOM 3752 C C . ASP A 1 450 ? -5.517 1.194 14.690 1.00 88.25 450 ASP A C 1
ATOM 3754 O O . ASP A 1 450 ? -4.556 0.440 14.576 1.00 88.25 450 ASP A O 1
ATOM 3758 N N . GLY A 1 451 ? -5.611 2.331 13.987 1.00 84.50 451 GLY A N 1
ATOM 3759 C CA . GLY A 1 451 ? -4.532 2.865 13.145 1.00 84.50 451 GLY A CA 1
ATOM 3760 C C . GLY A 1 451 ? -3.324 3.408 13.924 1.00 84.50 451 GLY A C 1
ATOM 3761 O O . GLY A 1 451 ? -2.297 3.696 13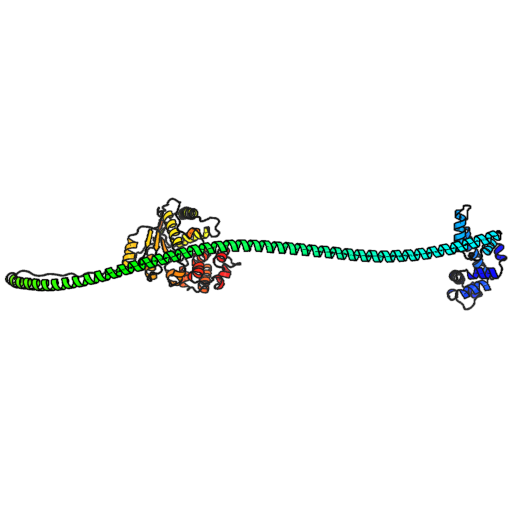.316 1.00 84.50 451 GLY A O 1
ATOM 3762 N N . TYR A 1 452 ? -3.418 3.530 15.254 1.00 89.19 452 TYR A N 1
ATOM 3763 C CA . TYR A 1 452 ? -2.387 4.133 16.097 1.00 89.19 452 TYR A CA 1
ATOM 3764 C C . TYR A 1 452 ? -1.811 3.149 17.120 1.00 89.19 452 TYR A C 1
ATOM 3766 O O . TYR A 1 452 ? -2.350 2.956 18.215 1.00 89.19 452 TYR A O 1
ATOM 3774 N N . ASP A 1 453 ? -0.634 2.599 16.817 1.00 87.50 453 ASP A N 1
ATOM 3775 C CA . ASP A 1 453 ? 0.061 1.634 17.683 1.00 87.50 453 ASP A CA 1
ATOM 3776 C C . ASP A 1 453 ? 0.328 2.163 19.101 1.00 87.50 453 ASP A C 1
ATOM 3778 O O . ASP A 1 453 ? 0.304 1.400 20.072 1.00 87.50 453 ASP A O 1
ATOM 3782 N N . PHE A 1 454 ? 0.547 3.476 19.255 1.00 88.31 454 PHE A N 1
ATOM 3783 C CA . PHE A 1 454 ? 0.804 4.079 20.565 1.00 88.31 454 PHE A CA 1
ATOM 3784 C C . PHE A 1 454 ? -0.395 3.952 21.520 1.00 88.31 454 PHE A C 1
ATOM 3786 O O . PHE A 1 454 ? -0.199 3.875 22.734 1.00 88.31 454 PHE A O 1
ATOM 3793 N N . MET A 1 455 ? -1.619 3.838 20.989 1.00 89.94 455 MET A N 1
ATOM 3794 C CA . MET A 1 455 ? -2.851 3.669 21.767 1.00 89.94 455 MET A CA 1
ATOM 3795 C C . MET A 1 455 ? -3.168 2.200 22.090 1.00 89.94 455 MET A C 1
ATOM 3797 O O . MET A 1 455 ? -4.051 1.930 22.905 1.00 89.94 455 MET A O 1
ATOM 3801 N N . ALA A 1 456 ? -2.471 1.235 21.478 1.00 86.62 456 ALA A N 1
ATOM 3802 C CA . ALA A 1 456 ? -2.822 -0.187 21.546 1.00 86.62 456 ALA A CA 1
ATOM 3803 C C . ALA A 1 456 ? -2.499 -0.866 22.892 1.00 86.62 456 ALA A C 1
ATOM 3805 O O . ALA A 1 456 ? -3.021 -1.943 23.185 1.00 86.62 456 ALA A O 1
ATOM 3806 N N . LYS A 1 457 ? -1.638 -0.263 23.719 1.00 85.56 457 LYS A N 1
ATOM 3807 C CA . LYS A 1 457 ? -1.219 -0.789 25.031 1.00 85.56 457 LYS A CA 1
ATOM 3808 C C . LYS A 1 457 ? -1.404 0.273 26.105 1.00 85.56 457 LYS A C 1
ATOM 3810 O O . LYS A 1 457 ? -1.437 1.456 25.795 1.00 85.56 457 LYS A O 1
ATOM 3815 N N . SER A 1 458 ? -1.493 -0.141 27.368 1.00 81.62 458 SER A N 1
ATOM 3816 C CA . SER A 1 458 ? -1.539 0.804 28.491 1.00 81.62 458 SER A CA 1
ATOM 3817 C C . SER A 1 458 ? -0.286 1.684 28.496 1.00 81.62 458 SER A C 1
ATOM 3819 O O . SER A 1 458 ? 0.831 1.176 28.614 1.00 81.62 458 SER A O 1
ATOM 3821 N N . GLN A 1 459 ? -0.491 2.993 28.365 1.00 84.44 459 GLN A N 1
ATOM 3822 C CA . GLN A 1 459 ? 0.568 3.992 28.401 1.00 84.44 459 GLN A CA 1
ATOM 3823 C C . GLN A 1 459 ? 0.604 4.682 29.762 1.00 84.44 459 GLN A C 1
ATOM 3825 O O . GLN A 1 459 ? -0.423 4.892 30.410 1.00 84.44 459 GLN A O 1
ATOM 3830 N N . LYS A 1 460 ? 1.809 5.061 30.192 1.00 83.75 460 LYS A N 1
ATOM 3831 C CA . LYS A 1 460 ? 1.993 5.983 31.314 1.00 83.75 460 LYS A CA 1
ATOM 3832 C C . LYS A 1 460 ? 2.356 7.347 30.756 1.00 83.75 460 LYS A C 1
ATOM 3834 O O . LYS A 1 460 ? 3.352 7.461 30.044 1.00 83.75 460 LYS A O 1
ATOM 3839 N N . LEU A 1 461 ? 1.571 8.353 31.121 1.00 88.44 461 LEU A N 1
ATOM 3840 C CA . LEU A 1 461 ? 1.872 9.742 30.803 1.00 88.44 461 LEU A CA 1
ATOM 3841 C C . LEU A 1 461 ? 3.140 10.172 31.538 1.00 88.44 461 LEU A C 1
ATOM 3843 O O . LEU A 1 461 ? 3.347 9.807 32.700 1.00 88.44 461 LEU A O 1
ATOM 3847 N N . LYS A 1 462 ? 4.000 10.900 30.827 1.00 88.38 462 LYS A N 1
ATOM 3848 C CA . LYS A 1 462 ? 5.227 11.483 31.385 1.00 88.38 462 LYS A CA 1
ATOM 3849 C C . LYS A 1 462 ? 5.072 12.966 31.700 1.00 88.38 462 LYS A C 1
ATOM 3851 O O . LYS A 1 462 ? 5.870 13.475 32.476 1.00 88.38 462 LYS A O 1
ATOM 3856 N N . GLU A 1 463 ? 4.074 13.612 31.104 1.00 91.31 463 GLU A N 1
ATOM 3857 C CA . GLU A 1 463 ? 3.777 15.021 31.328 1.00 91.31 463 GLU A CA 1
ATOM 3858 C C . GLU A 1 463 ? 3.086 15.237 32.675 1.00 91.31 463 GLU A C 1
ATOM 3860 O O . GLU A 1 463 ? 2.279 14.414 33.137 1.00 91.31 463 GLU A O 1
ATOM 3865 N N . ASP A 1 464 ? 3.417 16.364 33.299 1.00 89.25 464 ASP A N 1
ATOM 3866 C CA . ASP A 1 464 ? 2.812 16.787 34.553 1.00 89.25 464 ASP A CA 1
ATOM 3867 C C . ASP A 1 464 ? 1.334 17.175 34.332 1.00 89.25 464 ASP A C 1
ATOM 3869 O O . ASP A 1 464 ? 1.019 17.856 33.353 1.00 89.25 464 ASP A O 1
ATOM 3873 N N . PRO A 1 465 ? 0.407 16.775 35.226 1.00 92.25 465 PRO A N 1
ATOM 3874 C CA . PRO A 1 465 ? -1.003 17.113 35.077 1.00 92.25 465 PRO A CA 1
ATOM 3875 C C . PRO A 1 465 ? -1.265 18.621 35.072 1.00 92.25 465 PRO A C 1
ATOM 3877 O O . PRO A 1 465 ? -0.776 19.352 35.933 1.00 92.25 465 PRO A O 1
ATOM 3880 N N . SER A 1 466 ? -2.121 19.052 34.153 1.00 92.06 466 SER A N 1
ATOM 3881 C CA . SER A 1 466 ? -2.620 20.420 34.017 1.00 92.06 466 SER A CA 1
ATOM 3882 C C . SER A 1 466 ? -4.070 20.532 34.483 1.00 92.06 466 SER A C 1
ATOM 3884 O O . SER A 1 466 ? -4.793 19.540 34.565 1.00 92.06 466 SER A O 1
ATOM 3886 N N . ALA A 1 467 ? -4.503 21.739 34.833 1.00 92.50 467 ALA A N 1
ATOM 3887 C CA . ALA A 1 467 ? -5.883 22.017 35.209 1.00 92.50 467 ALA A CA 1
ATOM 3888 C C . ALA A 1 467 ? -6.355 23.262 34.464 1.00 92.50 467 ALA A C 1
ATOM 3890 O O . ALA A 1 467 ? -5.695 24.299 34.533 1.00 92.50 467 ALA A O 1
ATOM 3891 N N . LEU A 1 468 ? -7.476 23.138 33.758 1.00 94.25 468 LEU A N 1
ATOM 3892 C CA . LEU A 1 468 ? -8.033 24.202 32.927 1.00 94.25 468 LEU A CA 1
ATOM 3893 C C . LEU A 1 468 ? -9.360 24.682 33.506 1.00 94.25 468 LEU A C 1
ATOM 3895 O O . LEU A 1 468 ? -10.119 23.898 34.077 1.00 94.25 468 LEU A O 1
ATOM 3899 N N . GLU A 1 469 ? -9.634 25.975 33.356 1.00 93.56 469 GLU A N 1
ATOM 3900 C CA . GLU A 1 469 ? -10.956 26.525 33.644 1.00 93.56 469 GLU A CA 1
ATOM 3901 C C . GLU A 1 469 ? -11.908 26.174 32.491 1.00 93.56 469 GLU A C 1
ATOM 3903 O O . GLU A 1 469 ? -11.556 26.299 31.314 1.00 93.56 469 GLU A O 1
ATOM 3908 N N . GLU A 1 470 ? -13.104 25.693 32.831 1.00 93.94 470 GLU A N 1
ATOM 3909 C CA . GLU A 1 470 ? -14.132 25.274 31.877 1.00 93.94 470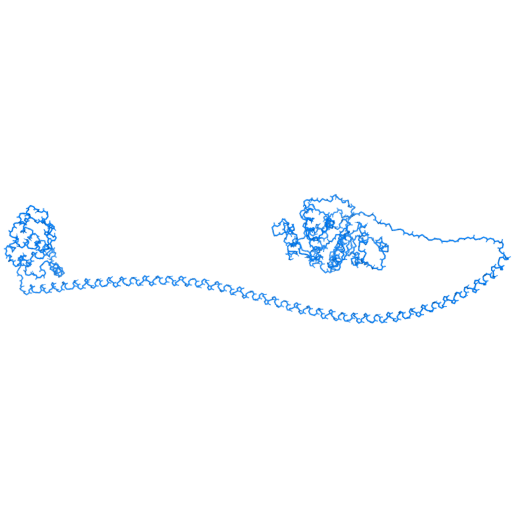 GLU A CA 1
ATOM 3910 C C . GLU A 1 470 ? -15.415 26.084 32.095 1.00 93.94 470 GLU A C 1
ATOM 3912 O O . GLU A 1 470 ? -15.837 26.286 33.236 1.00 93.94 470 GLU A O 1
ATOM 3917 N N . ASP A 1 471 ? -16.062 26.474 30.999 1.00 91.38 471 ASP A N 1
ATOM 3918 C CA . ASP A 1 471 ? -17.363 27.143 31.000 1.00 91.38 471 ASP A CA 1
ATOM 3919 C C . ASP A 1 471 ? -18.444 26.231 30.414 1.00 91.38 471 ASP A C 1
ATOM 3921 O O . ASP A 1 471 ? -18.168 25.280 29.673 1.00 91.38 471 ASP A O 1
ATOM 3925 N N . ILE A 1 472 ? -19.702 26.545 30.739 1.00 90.31 472 ILE A N 1
ATOM 3926 C CA . ILE A 1 472 ? -20.861 25.923 30.098 1.00 90.31 472 ILE A CA 1
ATOM 3927 C C . ILE A 1 472 ? -20.800 26.210 28.600 1.00 90.31 472 ILE A C 1
ATOM 3929 O O . ILE A 1 472 ? -20.657 27.352 28.165 1.00 90.31 472 ILE A O 1
ATOM 3933 N N . TYR A 1 473 ? -20.905 25.142 27.822 1.00 80.25 473 TYR A N 1
ATOM 3934 C CA . TYR A 1 473 ? -20.913 25.188 26.377 1.00 80.25 473 TYR A CA 1
ATOM 3935 C C . TYR A 1 473 ? -22.358 25.147 25.884 1.00 80.25 473 TYR A C 1
ATOM 3937 O O . TYR A 1 473 ? -23.042 24.132 26.012 1.00 80.25 473 TYR A O 1
ATOM 3945 N N . GLU A 1 474 ? -22.832 26.247 25.305 1.00 70.50 474 GLU A N 1
ATOM 3946 C CA . GLU A 1 474 ? -24.030 26.203 24.472 1.00 70.50 474 GLU A CA 1
ATOM 3947 C C . GLU A 1 474 ? -23.615 25.610 23.119 1.00 70.50 474 GLU A C 1
ATOM 3949 O O . GLU A 1 474 ? -22.751 26.167 22.443 1.00 70.50 474 GLU A O 1
ATOM 3954 N N . GLU A 1 475 ? -24.174 24.452 22.745 1.00 61.84 475 GLU A N 1
ATOM 3955 C CA . GLU A 1 475 ? -24.005 23.911 21.391 1.00 61.84 475 GLU A CA 1
ATOM 3956 C C . GLU A 1 475 ? -24.520 24.962 20.397 1.00 61.84 475 GLU A C 1
ATOM 3958 O O . GLU A 1 475 ? -25.731 25.090 20.196 1.00 61.84 475 GLU A O 1
ATOM 3963 N N . ASP A 1 476 ? -23.608 25.712 19.772 1.00 57.09 476 ASP A N 1
ATOM 3964 C CA . ASP A 1 476 ? -23.913 26.465 18.558 1.00 57.09 476 ASP A CA 1
ATOM 3965 C C . ASP A 1 476 ? -24.592 25.496 17.577 1.00 57.09 476 ASP A C 1
ATOM 3967 O O . ASP A 1 476 ? -24.187 24.331 17.483 1.00 57.09 476 ASP A O 1
ATOM 3971 N N . GLU A 1 477 ? -25.654 25.931 16.880 1.00 55.56 477 GLU A N 1
ATOM 3972 C CA . GLU A 1 477 ? -26.369 25.078 15.921 1.00 55.56 477 GLU A CA 1
ATOM 3973 C C . GLU A 1 477 ? -25.352 24.329 15.052 1.00 55.56 477 GLU A C 1
ATOM 3975 O O . GLU A 1 477 ? -24.604 24.959 14.300 1.00 55.56 477 GLU A O 1
ATOM 3980 N N . LYS A 1 478 ? -25.303 22.989 15.191 1.00 62.69 478 LYS A N 1
ATOM 3981 C CA . LYS A 1 478 ? -24.335 22.126 14.502 1.00 62.69 478 LYS A CA 1
ATOM 3982 C C . LYS A 1 478 ? -24.214 22.585 13.056 1.00 62.69 478 LYS A C 1
ATOM 3984 O O . LYS A 1 478 ? -25.170 22.451 12.284 1.00 62.69 478 LYS A O 1
ATOM 3989 N N . THR A 1 479 ? -23.056 23.120 12.676 1.00 64.56 479 THR A N 1
ATOM 3990 C CA . THR A 1 479 ? -22.874 23.642 11.323 1.00 64.56 479 THR A CA 1
ATOM 3991 C C . THR A 1 479 ? -22.664 22.460 10.383 1.00 64.56 479 THR A C 1
ATOM 3993 O O . THR A 1 479 ? -21.562 22.019 10.075 1.00 64.56 479 THR A O 1
ATOM 3996 N N . VAL A 1 480 ? -23.777 21.878 9.945 1.00 73.12 480 VAL A N 1
ATOM 3997 C CA . VAL A 1 480 ? -23.788 20.709 9.072 1.00 73.12 480 VAL A CA 1
ATOM 3998 C C . VAL A 1 480 ? -23.974 21.175 7.637 1.00 73.12 480 VAL A C 1
ATOM 4000 O O . VAL A 1 480 ? -25.060 21.577 7.214 1.00 73.12 480 VAL A O 1
ATOM 4003 N N . VAL A 1 481 ? -22.912 21.080 6.835 1.00 80.75 481 VAL A N 1
ATOM 4004 C CA . VAL A 1 481 ? -23.024 21.352 5.400 1.00 80.75 481 VAL A CA 1
ATOM 4005 C C . VAL A 1 481 ? -23.814 20.221 4.743 1.00 80.75 481 VAL A C 1
ATOM 4007 O O . VAL A 1 481 ? -23.300 19.115 4.564 1.00 80.75 481 VAL A O 1
ATOM 4010 N N . ALA A 1 482 ? -25.042 20.518 4.305 1.00 82.88 482 ALA A N 1
ATOM 4011 C CA . ALA A 1 482 ? -25.988 19.547 3.736 1.00 82.88 482 ALA A CA 1
ATOM 4012 C C . ALA A 1 482 ? -25.371 18.623 2.667 1.00 82.88 482 ALA A C 1
ATOM 4014 O O . ALA A 1 482 ? -25.655 17.428 2.616 1.00 82.88 482 ALA A O 1
ATOM 4015 N N . LYS A 1 483 ? -24.470 19.151 1.828 1.00 87.44 483 LYS A N 1
ATOM 4016 C CA . LYS A 1 483 ? -23.764 18.356 0.812 1.00 87.44 483 LYS A CA 1
ATOM 4017 C C . LYS A 1 483 ? -22.867 17.269 1.419 1.00 87.44 483 LYS A C 1
ATOM 4019 O O . LYS A 1 483 ? -22.809 16.174 0.871 1.00 87.44 483 LYS A O 1
ATOM 4024 N N . LYS A 1 484 ? -22.152 17.567 2.506 1.00 89.56 484 LYS A N 1
ATOM 4025 C CA . LYS A 1 484 ? -21.249 16.618 3.178 1.00 89.56 484 LYS A CA 1
ATOM 4026 C C . LYS A 1 484 ? -22.024 15.598 3.989 1.00 89.56 484 LYS A C 1
ATOM 4028 O O . LYS A 1 484 ? -21.727 14.412 3.913 1.00 89.56 484 LYS A O 1
ATOM 4033 N N . GLN A 1 485 ? -23.086 16.050 4.648 1.00 90.62 485 GLN A N 1
ATOM 4034 C CA . GLN A 1 485 ? -24.052 15.165 5.282 1.00 90.62 485 GLN A CA 1
ATOM 4035 C C . GLN A 1 485 ? -24.634 14.161 4.281 1.00 90.62 485 GLN A C 1
ATOM 4037 O O . GLN A 1 485 ? -24.678 12.974 4.577 1.00 90.62 485 GLN A O 1
ATOM 4042 N N . SER A 1 486 ? -25.013 14.606 3.075 1.00 92.25 486 SER A N 1
ATOM 4043 C CA . SER A 1 486 ? -25.485 13.706 2.010 1.00 92.25 486 SER A CA 1
ATOM 4044 C C . SER A 1 486 ? -24.442 12.650 1.648 1.00 92.25 486 SER A C 1
ATOM 4046 O O . SER A 1 486 ? -24.792 11.485 1.516 1.00 92.25 486 SER A O 1
ATOM 4048 N N . ILE A 1 487 ? -23.161 13.031 1.533 1.00 94.75 487 ILE A N 1
ATOM 4049 C CA . ILE A 1 487 ? -22.069 12.085 1.248 1.00 94.75 487 ILE A CA 1
ATOM 4050 C C . ILE A 1 487 ? -21.981 11.023 2.347 1.00 94.75 487 ILE A C 1
ATOM 4052 O O . ILE A 1 487 ? -22.004 9.837 2.033 1.00 94.75 487 ILE A O 1
ATOM 4056 N N . LEU A 1 488 ? -21.923 11.431 3.618 1.00 94.94 488 LEU A N 1
ATOM 4057 C CA . LEU A 1 488 ? -21.813 10.498 4.741 1.00 94.94 488 LEU A CA 1
ATOM 4058 C C . LEU A 1 488 ? -23.034 9.568 4.834 1.00 94.94 488 LEU A C 1
ATOM 4060 O O . LEU A 1 488 ? -22.878 8.360 4.992 1.00 94.94 488 LEU A O 1
ATOM 4064 N N . LEU A 1 489 ? -24.242 10.121 4.676 1.00 95.19 489 LEU A N 1
ATOM 4065 C CA . LEU A 1 489 ? -25.496 9.363 4.680 1.00 95.19 489 LEU A CA 1
ATOM 4066 C C . LEU A 1 489 ? -25.564 8.341 3.543 1.00 95.19 489 LEU A C 1
ATOM 4068 O O . LEU A 1 489 ? -26.007 7.218 3.763 1.00 95.19 489 LEU A O 1
ATOM 4072 N N . GLU A 1 490 ? -25.152 8.723 2.335 1.00 96.50 490 GLU A N 1
ATOM 4073 C CA . GLU A 1 490 ? -25.082 7.819 1.184 1.00 96.50 490 GLU A CA 1
ATOM 4074 C C . GLU A 1 490 ? -24.087 6.681 1.441 1.00 96.50 490 GLU A C 1
ATOM 4076 O O . GLU A 1 490 ? -24.455 5.523 1.260 1.00 96.50 490 GLU A O 1
ATOM 4081 N N . ILE A 1 491 ? -22.879 6.987 1.935 1.00 97.44 491 ILE A N 1
ATOM 4082 C CA . ILE A 1 491 ? -21.862 5.973 2.265 1.00 97.44 491 ILE A CA 1
ATOM 4083 C C . ILE A 1 491 ? -22.391 5.006 3.326 1.00 97.44 491 ILE A C 1
ATOM 4085 O O . ILE A 1 491 ? -22.354 3.795 3.132 1.00 97.44 491 ILE A O 1
ATOM 4089 N N . GLY A 1 492 ? -22.929 5.521 4.434 1.00 95.88 492 GLY A N 1
ATOM 4090 C CA . GLY A 1 492 ? -23.432 4.680 5.518 1.00 95.88 492 GLY A CA 1
ATOM 4091 C C . GLY A 1 492 ? -24.597 3.785 5.086 1.00 95.88 492 GLY A C 1
ATOM 4092 O O . GLY A 1 492 ? -24.622 2.608 5.442 1.00 95.88 492 GLY A O 1
ATOM 4093 N N . LYS A 1 493 ? -25.515 4.301 4.256 1.00 95.88 493 LYS A N 1
ATOM 4094 C CA . LYS A 1 493 ? -26.617 3.512 3.679 1.00 95.88 493 LYS A CA 1
ATOM 4095 C C . LYS A 1 493 ? -26.127 2.420 2.732 1.00 95.88 493 LYS A C 1
ATOM 4097 O O . LYS A 1 493 ? -26.633 1.304 2.796 1.00 95.88 493 LYS A O 1
ATOM 4102 N N . GLU A 1 494 ? -25.169 2.727 1.857 1.00 97.06 494 GLU A N 1
ATOM 4103 C CA . GLU A 1 494 ? -24.553 1.734 0.963 1.00 97.06 494 GLU A CA 1
ATOM 4104 C C . GLU A 1 494 ? -23.837 0.633 1.762 1.00 97.06 494 GLU A C 1
ATOM 4106 O O . GLU A 1 494 ? -23.909 -0.534 1.395 1.00 97.06 494 GLU A O 1
ATOM 4111 N N . CYS A 1 495 ? -23.258 0.984 2.912 1.00 95.50 495 CYS A N 1
ATOM 4112 C CA . CYS A 1 495 ? -22.667 0.053 3.874 1.00 95.50 495 CYS A CA 1
ATOM 4113 C C . CYS A 1 495 ? -23.687 -0.646 4.805 1.00 95.50 495 CYS A C 1
ATOM 4115 O O . CYS A 1 495 ? -23.290 -1.302 5.767 1.00 95.50 495 CYS A O 1
ATOM 4117 N N . GLY A 1 496 ? -24.996 -0.517 4.561 1.00 91.94 496 GLY A N 1
ATOM 4118 C CA . GLY A 1 496 ? -26.036 -1.257 5.287 1.00 91.94 496 GLY A CA 1
ATOM 4119 C C . GLY A 1 496 ? -26.480 -0.666 6.631 1.00 91.94 496 GLY A C 1
ATOM 4120 O O . GLY A 1 496 ? -27.211 -1.331 7.364 1.00 91.94 496 GLY A O 1
ATOM 4121 N N . LEU A 1 497 ? -26.088 0.567 6.964 1.00 93.62 497 LEU A N 1
ATOM 4122 C CA . LEU A 1 497 ? -26.551 1.263 8.169 1.00 93.62 497 LEU A CA 1
ATOM 4123 C C . LEU A 1 497 ? -27.857 2.030 7.926 1.00 93.62 497 LEU A C 1
ATOM 4125 O O . LEU A 1 497 ? -28.120 2.540 6.833 1.00 93.62 497 LEU A O 1
ATOM 4129 N N . SER A 1 498 ? -28.674 2.151 8.975 1.00 93.31 498 SER A N 1
ATOM 4130 C CA . SER A 1 498 ? -29.876 2.984 8.934 1.00 93.31 498 SER A CA 1
ATOM 4131 C C . SER A 1 498 ? -29.506 4.469 8.907 1.00 93.31 498 SER A C 1
ATOM 4133 O O . SER A 1 498 ? -28.475 4.891 9.429 1.00 93.31 498 SER A O 1
ATOM 4135 N N . GLU A 1 499 ? -30.367 5.295 8.311 1.00 92.50 499 GLU A N 1
ATOM 4136 C CA . GLU A 1 499 ? -30.129 6.741 8.259 1.00 92.50 499 GLU A CA 1
ATOM 4137 C C . GLU A 1 499 ? -30.027 7.368 9.656 1.00 92.50 499 GLU A C 1
ATOM 4139 O O . GLU A 1 499 ? -29.248 8.294 9.851 1.00 92.50 499 GLU A O 1
ATOM 4144 N N . GLU A 1 500 ? -30.795 6.858 10.618 1.00 90.69 500 GLU A N 1
ATOM 4145 C CA . GLU A 1 500 ? -30.790 7.329 12.003 1.00 90.69 500 GLU A CA 1
ATOM 4146 C C . GLU A 1 500 ? -29.427 7.108 12.669 1.00 90.69 500 GLU A C 1
ATOM 4148 O O . GLU A 1 500 ? -28.849 8.056 13.196 1.00 90.69 500 GLU A O 1
ATOM 4153 N N . VAL A 1 501 ? -28.864 5.906 12.524 1.00 91.69 501 VAL A N 1
ATOM 4154 C CA . VAL A 1 501 ? -27.543 5.556 13.064 1.00 91.69 501 VAL A CA 1
ATOM 4155 C C . VAL A 1 501 ? -26.435 6.370 12.395 1.00 91.69 501 VAL A C 1
ATOM 4157 O O . VAL A 1 501 ? -25.527 6.859 13.055 1.00 91.69 501 VAL A O 1
ATOM 4160 N N . VAL A 1 502 ? -26.499 6.588 11.078 1.00 93.12 502 VAL A N 1
ATOM 4161 C CA . VAL A 1 502 ? -25.479 7.414 10.406 1.00 93.12 502 VAL A CA 1
ATOM 4162 C C . VAL A 1 502 ? -25.585 8.878 10.841 1.00 93.12 502 VAL A C 1
ATOM 4164 O O . VAL A 1 502 ? -24.572 9.563 10.949 1.00 93.12 502 VAL A O 1
ATOM 4167 N N . ARG A 1 503 ? -26.796 9.377 11.126 1.00 89.31 503 ARG A N 1
ATOM 4168 C CA . ARG A 1 503 ? -26.984 10.733 11.665 1.00 89.31 503 ARG A CA 1
ATOM 4169 C C . ARG A 1 503 ? -26.445 10.873 13.082 1.00 89.31 503 ARG A C 1
ATOM 4171 O O . ARG A 1 503 ? -25.946 11.948 13.401 1.00 89.31 503 ARG A O 1
ATOM 4178 N N . SER A 1 504 ? -26.522 9.835 13.912 1.00 87.88 504 SER A N 1
ATOM 4179 C CA . SER A 1 504 ? -25.991 9.894 15.277 1.00 87.88 504 SER A CA 1
ATOM 4180 C C . SER A 1 504 ? -24.460 9.951 15.322 1.00 87.88 504 SER A C 1
ATOM 4182 O O . SER A 1 504 ? -23.891 10.502 16.260 1.00 87.88 504 SER A O 1
ATOM 4184 N N . MET A 1 505 ? -23.783 9.477 14.271 1.00 88.69 505 MET A N 1
ATOM 4185 C CA . MET A 1 505 ? -22.331 9.616 14.102 1.00 88.69 505 MET A CA 1
ATOM 4186 C C . MET A 1 505 ? -21.882 11.056 13.786 1.00 88.69 505 MET A C 1
ATOM 4188 O O . MET A 1 505 ? -20.686 11.328 13.788 1.00 88.69 505 MET A O 1
ATOM 4192 N N . ILE A 1 506 ? -22.809 11.978 13.498 1.00 84.12 506 ILE A N 1
ATOM 4193 C CA . ILE A 1 506 ? -22.496 13.358 13.104 1.00 84.12 506 ILE A CA 1
ATOM 4194 C C . ILE A 1 506 ? -22.423 14.269 14.339 1.00 84.12 506 ILE A C 1
ATOM 4196 O O . ILE A 1 506 ? -23.448 14.643 14.926 1.00 84.12 506 ILE A O 1
ATOM 4200 N N . THR A 1 507 ? -21.208 14.695 14.685 1.00 74.69 507 THR A N 1
ATOM 4201 C CA . THR A 1 507 ? -20.960 15.754 15.677 1.00 74.69 507 THR A CA 1
ATOM 4202 C C . THR A 1 507 ? -20.974 17.136 15.028 1.00 74.69 507 THR A C 1
ATOM 4204 O O . THR A 1 507 ? -21.903 17.901 15.281 1.00 74.69 507 THR A O 1
ATOM 4207 N N . SER A 1 508 ? -20.037 17.405 14.113 1.00 74.88 508 SER A N 1
ATOM 4208 C CA . SER A 1 508 ? -19.985 18.586 13.235 1.00 74.88 508 SER A CA 1
ATOM 4209 C C . SER A 1 508 ? -19.552 18.181 11.815 1.00 74.88 508 SER A C 1
ATOM 4211 O O . SER A 1 508 ? -18.853 17.188 11.632 1.00 74.88 508 SER A O 1
ATOM 4213 N N . LEU A 1 509 ? -20.001 18.912 10.785 1.00 79.69 509 LEU A N 1
ATOM 4214 C CA . LEU A 1 509 ? -19.630 18.693 9.373 1.00 79.69 509 LEU A CA 1
ATOM 4215 C C . LEU A 1 509 ? -19.441 20.030 8.634 1.00 79.69 509 LEU A C 1
ATOM 4217 O O . LEU A 1 509 ? -20.017 20.276 7.562 1.00 79.69 509 LEU A O 1
ATOM 4221 N N . GLU A 1 510 ? -18.618 20.892 9.220 1.00 77.50 510 GLU A N 1
ATOM 4222 C CA . GLU A 1 510 ? -18.346 22.261 8.765 1.00 77.50 510 GLU A CA 1
ATOM 4223 C C . GLU A 1 510 ? -17.534 22.321 7.472 1.00 77.50 510 GLU A C 1
ATOM 4225 O O . GLU A 1 510 ? -17.892 23.021 6.519 1.00 77.50 510 GLU A O 1
ATOM 4230 N N . ASP A 1 511 ? -16.503 21.489 7.357 1.00 83.06 511 ASP A N 1
ATOM 4231 C CA . ASP A 1 511 ? -15.524 21.473 6.266 1.00 83.06 511 ASP A CA 1
ATOM 4232 C C . ASP A 1 511 ? -15.262 20.037 5.761 1.00 83.06 511 ASP A C 1
ATOM 4234 O O . ASP A 1 511 ? -16.047 19.123 6.024 1.00 83.06 511 ASP A O 1
ATOM 4238 N N . GLY A 1 512 ? -14.295 19.883 4.854 1.00 85.56 512 GLY A N 1
ATOM 4239 C CA . GLY A 1 512 ? -13.931 18.571 4.314 1.00 85.56 512 GLY A CA 1
ATOM 4240 C C . GLY A 1 512 ? -13.208 17.701 5.338 1.00 85.56 512 GLY A C 1
ATOM 4241 O O . GLY A 1 512 ? -13.393 16.488 5.315 1.00 85.56 512 GLY A O 1
ATOM 4242 N N . ASP A 1 513 ? -12.467 18.321 6.251 1.00 90.25 513 ASP A N 1
ATOM 4243 C CA . ASP A 1 513 ? -11.675 17.635 7.263 1.00 90.25 513 ASP A CA 1
ATOM 4244 C C . ASP A 1 513 ? -12.594 17.003 8.314 1.00 90.25 513 ASP A C 1
ATOM 4246 O O . ASP A 1 513 ? -12.455 15.822 8.604 1.00 90.25 513 ASP A O 1
ATOM 4250 N N . ALA A 1 514 ? -13.659 17.682 8.745 1.00 90.31 514 ALA A N 1
ATOM 4251 C CA . ALA A 1 514 ? -14.686 17.098 9.611 1.00 90.31 514 ALA A CA 1
ATOM 4252 C C . ALA A 1 514 ? -15.360 15.853 8.992 1.00 90.31 514 ALA A C 1
ATOM 4254 O O . ALA A 1 514 ? -15.630 14.860 9.678 1.00 90.31 514 ALA A O 1
ATOM 4255 N N . LEU A 1 515 ? -15.610 15.870 7.673 1.00 93.56 515 LEU A N 1
ATOM 4256 C CA . LEU A 1 515 ? -16.122 14.697 6.955 1.00 93.56 515 LEU A CA 1
ATOM 4257 C C . LEU A 1 515 ? -15.075 13.578 6.906 1.00 93.56 515 LEU A C 1
ATOM 4259 O O . LEU A 1 515 ? -15.409 12.421 7.162 1.00 93.56 515 LEU A O 1
ATOM 4263 N N . ASP A 1 516 ? -13.827 13.918 6.594 1.00 94.56 516 ASP A N 1
ATOM 4264 C CA . ASP A 1 516 ? -12.732 12.956 6.519 1.00 94.56 516 ASP A CA 1
ATOM 4265 C C . ASP A 1 516 ? -12.457 12.312 7.890 1.00 94.56 516 ASP A C 1
ATOM 4267 O O . ASP A 1 516 ? -12.308 11.095 7.968 1.00 94.56 516 ASP A O 1
ATOM 4271 N N . ALA A 1 517 ? -12.497 13.087 8.973 1.00 93.69 517 ALA A N 1
ATOM 4272 C CA . ALA A 1 517 ? -12.354 12.622 10.348 1.00 93.69 517 ALA A CA 1
ATOM 4273 C C . ALA A 1 517 ? -13.482 11.663 10.754 1.00 93.69 517 ALA A C 1
ATOM 4275 O O . ALA A 1 517 ? -13.222 10.560 11.236 1.00 93.69 517 ALA A O 1
ATOM 4276 N N . THR A 1 518 ? -14.740 12.035 10.484 1.00 94.00 518 THR A N 1
ATOM 4277 C CA . THR A 1 518 ? -15.908 11.187 10.788 1.00 94.00 518 THR A CA 1
ATOM 4278 C C . THR A 1 518 ? -15.850 9.861 10.024 1.00 94.00 518 THR A C 1
ATOM 4280 O O . THR A 1 518 ? -16.188 8.800 10.555 1.00 94.00 518 THR A O 1
ATOM 4283 N N . LEU A 1 519 ? -15.393 9.891 8.768 1.00 95.50 519 LEU A N 1
ATOM 4284 C CA . LEU A 1 519 ? -15.163 8.679 7.987 1.00 95.50 519 LEU A CA 1
ATOM 4285 C C . LEU A 1 519 ? -14.048 7.826 8.603 1.00 95.50 519 LEU A C 1
ATOM 4287 O O . LEU A 1 519 ? -14.256 6.634 8.824 1.00 95.50 519 LEU A O 1
ATOM 4291 N N . LEU A 1 520 ? -12.894 8.430 8.884 1.00 95.00 520 LEU A N 1
ATOM 4292 C CA . LEU A 1 520 ? -11.680 7.731 9.295 1.00 95.00 520 LEU A CA 1
ATOM 4293 C C . LEU A 1 520 ? -11.784 7.115 10.697 1.00 95.00 520 LEU A C 1
ATOM 4295 O O . LEU A 1 520 ? -11.313 5.998 10.889 1.00 95.00 520 LEU A O 1
ATOM 4299 N N . PHE A 1 521 ? -12.409 7.813 11.650 1.00 94.88 521 PHE A N 1
ATOM 4300 C CA . PHE A 1 521 ? -12.428 7.420 13.064 1.00 94.88 521 PHE A CA 1
ATOM 4301 C C . PHE A 1 521 ? -13.747 6.792 13.531 1.00 94.88 521 PHE A C 1
ATOM 4303 O O . PHE A 1 521 ? -13.758 6.124 14.565 1.00 94.88 521 PHE A O 1
ATOM 4310 N N . THR A 1 522 ? -14.839 6.933 12.767 1.00 95.06 522 THR A N 1
ATOM 4311 C CA . THR A 1 522 ? -16.158 6.383 13.134 1.00 95.06 522 THR A CA 1
ATOM 4312 C C . THR A 1 522 ? -16.722 5.452 12.068 1.00 95.06 522 THR A C 1
ATOM 4314 O O . THR A 1 522 ? -16.796 4.242 12.288 1.00 95.06 522 THR A O 1
ATOM 4317 N N . LEU A 1 523 ? -17.135 5.980 10.909 1.00 95.56 523 LEU A N 1
ATOM 4318 C CA . LEU A 1 523 ? -17.983 5.229 9.974 1.00 95.56 523 LEU A CA 1
ATOM 4319 C C . LEU A 1 523 ? -17.239 4.062 9.304 1.00 95.56 523 LEU A C 1
ATOM 4321 O O . LEU A 1 523 ? -17.756 2.941 9.261 1.00 95.56 523 LEU A O 1
ATOM 4325 N N . LEU A 1 524 ? -16.036 4.301 8.772 1.00 96.12 524 LEU A N 1
ATOM 4326 C CA . LEU A 1 524 ? -15.264 3.265 8.076 1.00 96.12 524 LEU A CA 1
ATOM 4327 C C . LEU A 1 524 ? -14.745 2.177 9.026 1.00 96.12 524 LEU A C 1
ATOM 4329 O O . LEU A 1 524 ? -14.904 1.001 8.693 1.00 96.12 524 LEU A O 1
ATOM 4333 N N . PRO A 1 525 ? -14.213 2.494 10.223 1.00 95.31 525 PRO A N 1
ATOM 4334 C CA . PRO A 1 525 ? -13.881 1.457 11.189 1.00 95.31 525 PRO A CA 1
ATOM 4335 C C . PRO A 1 525 ? -15.102 0.665 11.655 1.00 95.31 525 PRO A C 1
ATOM 4337 O O . PRO A 1 525 ? -15.015 -0.556 11.732 1.00 95.31 525 PRO A O 1
ATOM 4340 N N . TYR A 1 526 ? -16.254 1.305 11.894 1.00 95.38 526 TYR A N 1
ATOM 4341 C CA . TYR A 1 526 ? -17.455 0.580 12.320 1.00 95.38 526 TYR A CA 1
ATOM 4342 C C . TYR A 1 526 ? -17.905 -0.414 11.242 1.00 95.38 526 TYR A C 1
ATOM 4344 O O . TYR A 1 526 ? -18.086 -1.604 11.490 1.00 95.38 526 TYR A O 1
ATOM 4352 N N . THR A 1 527 ? -18.008 0.048 9.998 1.00 94.94 527 THR A N 1
ATOM 4353 C CA . THR A 1 527 ? -18.396 -0.809 8.870 1.00 94.94 527 THR A CA 1
ATOM 4354 C C . THR A 1 527 ? -17.365 -1.917 8.611 1.00 94.94 527 THR A C 1
ATOM 4356 O O . THR A 1 527 ? -17.727 -3.086 8.498 1.00 94.94 527 THR A O 1
ATOM 4359 N N . SER A 1 528 ? -16.071 -1.601 8.618 1.00 95.38 528 SER A N 1
ATOM 4360 C CA . SER A 1 528 ? -15.016 -2.582 8.345 1.00 95.38 528 SER A CA 1
ATOM 4361 C C . SER A 1 528 ? -14.777 -3.577 9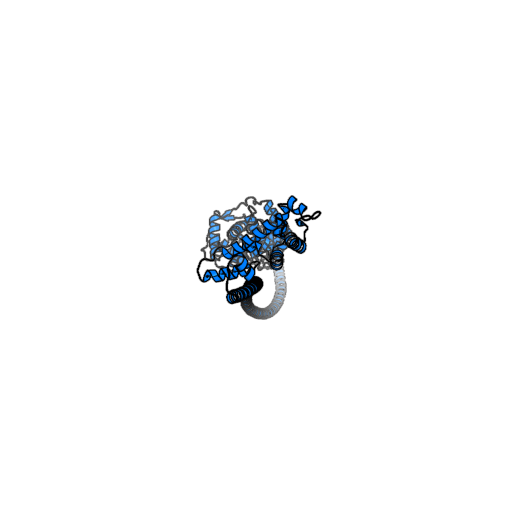.480 1.00 95.38 528 SER A C 1
ATOM 4363 O O . SER A 1 528 ? -14.686 -4.782 9.245 1.00 95.38 528 SER A O 1
ATOM 4365 N N . LYS A 1 529 ? -14.654 -3.095 10.718 1.00 93.69 529 LYS A N 1
ATOM 4366 C CA . LYS A 1 529 ? -14.190 -3.889 11.863 1.00 93.69 529 LYS A CA 1
ATOM 4367 C C . LYS A 1 529 ? -15.329 -4.477 12.685 1.00 93.69 529 LYS A C 1
ATOM 4369 O O . LYS A 1 529 ? -15.176 -5.591 13.186 1.00 93.69 529 LYS A O 1
ATOM 4374 N N . VAL A 1 530 ? -16.449 -3.761 12.816 1.00 94.31 530 VAL A N 1
ATOM 4375 C CA . VAL A 1 530 ? -17.625 -4.254 13.548 1.00 94.31 530 VAL A CA 1
ATOM 4376 C C . VAL A 1 530 ? -18.493 -5.094 12.619 1.00 94.31 530 VAL A C 1
ATOM 4378 O O . VAL A 1 530 ? -18.713 -6.268 12.905 1.00 94.31 530 VAL A O 1
ATOM 4381 N N . LEU A 1 531 ? -18.935 -4.540 11.483 1.00 93.69 531 LEU A N 1
ATOM 4382 C CA . LEU A 1 531 ? -19.825 -5.256 10.554 1.00 93.69 531 LEU A CA 1
ATOM 4383 C C . LEU A 1 531 ? -19.096 -6.269 9.657 1.00 93.69 531 LEU A C 1
ATOM 4385 O O . LEU A 1 531 ? -19.733 -7.171 9.116 1.00 93.69 531 LEU A O 1
ATOM 4389 N N . GLY A 1 532 ? -17.773 -6.150 9.509 1.00 92.81 532 GLY A N 1
ATOM 4390 C CA . GLY A 1 532 ? -16.971 -7.081 8.711 1.00 92.81 532 GLY A CA 1
ATOM 4391 C C . GLY A 1 532 ? -17.164 -6.941 7.199 1.00 92.81 532 GLY A C 1
ATOM 4392 O O . GLY A 1 532 ? -16.897 -7.895 6.469 1.00 92.81 532 GLY A O 1
ATOM 4393 N N . ILE A 1 533 ? -17.645 -5.788 6.726 1.00 93.38 533 ILE A N 1
ATOM 4394 C CA . ILE A 1 533 ? -17.827 -5.494 5.297 1.00 93.38 533 ILE A CA 1
ATOM 4395 C C . ILE A 1 533 ? -16.636 -4.700 4.756 1.00 93.38 533 ILE A C 1
ATOM 4397 O O . ILE A 1 533 ? -16.008 -3.955 5.498 1.00 93.38 533 ILE A O 1
ATOM 4401 N N . SER A 1 534 ? -16.313 -4.822 3.467 1.00 94.88 534 SER A N 1
ATOM 4402 C CA . SER A 1 534 ? -15.273 -3.981 2.852 1.00 94.88 534 SER A CA 1
ATOM 4403 C C . SER A 1 534 ? -15.913 -2.680 2.344 1.00 94.88 534 SER A C 1
ATOM 4405 O O . SER A 1 534 ? -16.641 -2.721 1.346 1.00 94.88 534 SER A O 1
ATOM 4407 N N . PRO A 1 535 ? -15.695 -1.516 2.996 1.00 95.81 535 PRO A N 1
ATOM 4408 C CA . PRO A 1 535 ? -16.467 -0.306 2.698 1.00 95.81 535 PRO A CA 1
ATOM 4409 C C . PRO A 1 535 ? -16.279 0.186 1.258 1.00 95.81 535 PRO A C 1
ATOM 4411 O O . PRO A 1 535 ? -17.214 0.704 0.655 1.00 95.81 535 PRO A O 1
ATOM 4414 N N . TYR A 1 536 ? -15.088 -0.013 0.682 1.00 96.12 536 TYR A N 1
ATOM 4415 C CA . TYR A 1 536 ? -14.783 0.359 -0.704 1.00 96.12 536 TYR A CA 1
ATOM 4416 C C . TYR A 1 536 ? -15.394 -0.590 -1.746 1.00 96.12 536 TYR A C 1
ATOM 4418 O O . TYR A 1 536 ? -15.544 -0.201 -2.904 1.00 96.12 536 TYR A O 1
ATOM 4426 N N . VAL A 1 537 ? -15.760 -1.815 -1.358 1.00 94.88 537 VAL A N 1
ATOM 4427 C CA . VAL A 1 537 ? -16.497 -2.747 -2.227 1.00 94.88 537 VAL A CA 1
ATOM 4428 C C . VAL A 1 537 ? -17.988 -2.415 -2.217 1.00 94.88 537 VAL A C 1
ATOM 4430 O O . VAL A 1 537 ? -18.620 -2.401 -3.274 1.00 94.88 537 VAL A O 1
ATOM 4433 N N . GLU A 1 538 ? -18.538 -2.115 -1.040 1.00 95.88 538 GLU A N 1
ATOM 4434 C CA . GLU A 1 538 ? -19.975 -1.882 -0.863 1.00 95.88 538 GLU A CA 1
ATOM 4435 C C . GLU A 1 538 ? -20.406 -0.460 -1.264 1.00 95.88 538 GLU A C 1
ATOM 4437 O O . GLU A 1 538 ? -21.465 -0.279 -1.869 1.00 95.88 538 GLU A O 1
ATOM 4442 N N . SER A 1 539 ? -19.582 0.561 -0.990 1.00 97.19 539 SER A N 1
ATOM 4443 C CA . SER A 1 539 ? -19.940 1.960 -1.238 1.00 97.19 539 SER A CA 1
ATOM 4444 C C . SER A 1 539 ? -19.267 2.553 -2.477 1.00 97.19 539 SER A C 1
ATOM 4446 O O . SER A 1 539 ? -18.095 2.941 -2.484 1.00 97.19 539 SER A O 1
ATOM 4448 N N . LYS A 1 540 ? -20.069 2.754 -3.529 1.00 96.00 540 LYS A N 1
ATOM 4449 C CA . LYS A 1 540 ? -19.663 3.531 -4.712 1.00 96.00 540 LYS A CA 1
ATOM 4450 C C . LYS A 1 540 ? -19.439 4.993 -4.360 1.00 96.00 540 LYS A C 1
ATOM 4452 O O . LYS A 1 540 ? -18.597 5.653 -4.973 1.00 96.00 540 LYS A O 1
ATOM 4457 N N . ARG A 1 541 ? -20.210 5.524 -3.408 1.00 96.81 541 ARG A N 1
ATOM 4458 C CA . ARG A 1 541 ? -20.060 6.907 -2.971 1.00 96.81 541 ARG A CA 1
ATOM 4459 C C . ARG A 1 541 ? -18.724 7.134 -2.275 1.00 96.81 541 ARG A C 1
ATOM 4461 O O . ARG A 1 541 ? -18.095 8.165 -2.528 1.00 96.81 541 ARG A O 1
ATOM 4468 N N . LEU A 1 542 ? -18.271 6.170 -1.475 1.00 97.25 542 LEU A N 1
ATOM 4469 C CA . LEU A 1 542 ? -16.960 6.204 -0.841 1.00 97.25 542 LEU A CA 1
ATOM 4470 C C . LEU A 1 542 ? -15.847 6.200 -1.888 1.00 97.25 542 LEU A C 1
ATOM 4472 O O . LEU A 1 542 ? -14.985 7.071 -1.835 1.00 97.25 542 LEU A O 1
ATOM 4476 N N . ASP A 1 543 ? -15.894 5.310 -2.883 1.00 95.38 543 ASP A N 1
ATOM 4477 C CA . ASP A 1 543 ? -14.883 5.279 -3.954 1.00 95.38 543 ASP A CA 1
ATOM 4478 C C . ASP A 1 543 ? -14.833 6.600 -4.752 1.00 95.38 543 ASP A C 1
ATOM 4480 O O . ASP A 1 543 ? -13.764 7.137 -5.047 1.00 95.38 543 ASP A O 1
ATOM 4484 N N . GLN A 1 544 ? -15.984 7.225 -5.016 1.00 95.69 544 GLN A N 1
ATOM 4485 C CA . GLN A 1 544 ? -16.023 8.542 -5.665 1.00 95.69 544 GLN A CA 1
ATOM 4486 C C . GLN A 1 544 ? -15.423 9.666 -4.809 1.00 95.69 544 GLN A C 1
ATOM 4488 O O . GLN A 1 544 ? -14.849 10.616 -5.351 1.00 95.69 544 GLN A O 1
ATOM 4493 N N . TYR A 1 545 ? -15.615 9.617 -3.490 1.00 96.00 545 TYR A N 1
ATOM 4494 C CA . TYR A 1 545 ? -15.192 10.679 -2.579 1.00 96.00 545 TYR A CA 1
ATOM 4495 C C . TYR A 1 545 ? -13.742 10.506 -2.106 1.00 96.00 545 TYR A C 1
ATOM 4497 O O . TYR A 1 545 ? -12.957 11.454 -2.195 1.00 96.00 545 TYR A O 1
ATOM 4505 N N . ALA A 1 546 ? -13.384 9.301 -1.668 1.00 95.88 546 ALA A N 1
ATOM 4506 C CA . ALA A 1 546 ? -12.113 8.935 -1.050 1.00 95.88 546 ALA A CA 1
ATOM 4507 C C . ALA A 1 546 ? -11.424 7.723 -1.716 1.00 95.88 546 ALA A C 1
ATOM 4509 O O . ALA A 1 546 ? -10.529 7.123 -1.124 1.00 95.88 546 ALA A O 1
ATOM 4510 N N . GLY A 1 547 ? -11.804 7.349 -2.943 1.00 93.06 547 GLY A N 1
ATOM 4511 C CA . GLY A 1 547 ? -11.025 6.428 -3.780 1.00 93.06 547 GLY A CA 1
ATOM 4512 C C . GLY A 1 547 ? -9.815 7.108 -4.426 1.00 93.06 547 GLY A C 1
ATOM 4513 O O . GLY A 1 547 ? -9.515 8.276 -4.170 1.00 93.06 547 GLY A O 1
ATOM 4514 N N . VAL A 1 548 ? -9.111 6.400 -5.316 1.00 91.31 548 VAL A N 1
ATOM 4515 C CA . VAL A 1 548 ? -7.837 6.862 -5.922 1.00 91.31 548 VAL A CA 1
ATOM 4516 C C . VAL A 1 548 ? -7.970 8.259 -6.554 1.00 91.31 548 VAL A C 1
ATOM 4518 O O . VAL A 1 548 ? -7.140 9.150 -6.338 1.00 91.31 548 VAL A O 1
ATOM 4521 N N . ASN A 1 549 ? -9.077 8.484 -7.266 1.00 91.00 549 ASN A N 1
ATOM 4522 C CA . ASN A 1 549 ? -9.397 9.746 -7.943 1.00 91.00 549 ASN A CA 1
ATOM 4523 C C . ASN A 1 549 ? -10.304 10.676 -7.114 1.00 91.00 549 ASN A C 1
ATOM 4525 O O . ASN A 1 549 ? -10.789 11.685 -7.626 1.00 91.00 549 ASN A O 1
ATOM 4529 N N . GLY A 1 550 ? -10.530 10.338 -5.843 1.00 90.94 550 GLY A N 1
ATOM 4530 C CA . GLY A 1 550 ? -11.368 11.081 -4.914 1.00 90.94 550 GLY A CA 1
ATOM 4531 C C . GLY A 1 550 ? -10.799 12.448 -4.526 1.00 90.94 550 GLY A C 1
ATOM 4532 O O . GLY A 1 550 ? -9.622 12.754 -4.764 1.00 90.94 550 GLY A O 1
ATOM 4533 N N . LYS A 1 551 ? -11.670 13.265 -3.924 1.00 90.56 551 LYS A N 1
ATOM 4534 C CA . LYS A 1 551 ? -11.400 14.643 -3.481 1.00 90.56 551 LYS A CA 1
ATOM 4535 C C . LYS A 1 551 ? -10.976 14.757 -2.016 1.00 90.56 551 LYS A C 1
ATOM 4537 O O . LYS A 1 551 ? -10.483 15.819 -1.657 1.00 90.56 551 LYS A O 1
ATOM 4542 N N . SER A 1 552 ? -11.181 13.716 -1.207 1.00 92.94 552 SER A N 1
ATOM 4543 C CA . SER A 1 552 ? -10.719 13.678 0.186 1.00 92.94 552 SER A CA 1
ATOM 4544 C C . SER A 1 552 ? -9.204 13.898 0.263 1.00 92.94 552 SER A C 1
ATOM 4546 O O . SER A 1 552 ? -8.448 13.357 -0.556 1.00 92.94 552 SER A O 1
ATOM 4548 N N . LEU A 1 553 ? -8.769 14.690 1.246 1.00 90.38 553 LEU A N 1
ATOM 4549 C CA . LEU A 1 553 ? -7.350 14.920 1.528 1.00 90.38 553 LEU A CA 1
ATOM 4550 C C . LEU A 1 553 ? -6.734 13.696 2.217 1.00 90.38 553 LEU A C 1
ATOM 4552 O O . LEU A 1 553 ? -5.575 13.364 1.971 1.00 90.38 553 LEU A O 1
ATOM 4556 N N . GLN A 1 554 ? -7.553 12.961 2.971 1.00 93.56 554 GLN A N 1
ATOM 4557 C CA . GLN A 1 554 ? -7.167 11.777 3.739 1.00 93.56 554 GLN A CA 1
ATOM 4558 C C . GLN A 1 554 ? -7.374 10.451 2.993 1.00 93.56 554 GLN A C 1
ATOM 4560 O O . GLN A 1 554 ? -7.205 9.368 3.558 1.00 93.56 554 GLN A O 1
ATOM 4565 N N . LYS A 1 555 ? -7.663 10.502 1.685 1.00 93.81 555 LYS A N 1
ATOM 4566 C CA . LYS A 1 555 ? -7.912 9.310 0.855 1.00 93.81 555 LYS A CA 1
ATOM 4567 C C . LYS A 1 555 ? -6.795 8.266 0.888 1.00 93.81 555 LYS A C 1
ATOM 4569 O O . LYS A 1 555 ? -7.074 7.083 0.748 1.00 93.81 555 LYS A O 1
ATOM 4574 N N . LYS A 1 556 ? -5.530 8.680 1.050 1.00 92.81 556 LYS A N 1
ATOM 4575 C CA . LYS A 1 556 ? -4.398 7.741 1.133 1.00 92.81 556 LYS A CA 1
ATOM 4576 C C . LYS A 1 556 ? -4.490 6.895 2.402 1.00 92.81 556 LYS A C 1
ATOM 4578 O O . LYS A 1 556 ? -4.465 5.675 2.292 1.00 92.81 556 LYS A O 1
ATOM 4583 N N . SER A 1 557 ? -4.673 7.543 3.552 1.00 92.69 557 SER A N 1
ATOM 4584 C CA . SER A 1 557 ? -4.837 6.895 4.856 1.00 92.69 557 SER A CA 1
ATOM 4585 C C . SER A 1 557 ? -6.077 5.995 4.867 1.00 92.69 557 SER A C 1
ATOM 4587 O O . SER A 1 557 ? -6.001 4.835 5.259 1.00 92.69 557 SER A O 1
ATOM 4589 N N . MET A 1 558 ? -7.205 6.473 4.326 1.00 94.88 558 MET A N 1
ATOM 4590 C CA . MET A 1 558 ? -8.433 5.671 4.226 1.00 94.88 558 MET A CA 1
ATOM 4591 C C . MET A 1 558 ? -8.269 4.430 3.335 1.00 94.88 558 MET A C 1
ATOM 4593 O O . MET A 1 558 ? -8.711 3.346 3.713 1.00 94.88 558 MET A O 1
ATOM 4597 N N . LEU A 1 559 ? -7.621 4.555 2.171 1.00 93.69 559 LEU A N 1
ATOM 4598 C CA . LEU A 1 559 ? -7.351 3.418 1.283 1.00 93.69 559 LEU A CA 1
ATOM 4599 C C . LEU A 1 559 ? -6.373 2.421 1.910 1.00 93.69 559 LEU A C 1
ATOM 4601 O O . LEU A 1 559 ? -6.541 1.215 1.747 1.00 93.69 559 LEU A O 1
ATOM 4605 N N . GLU A 1 560 ? -5.359 2.907 2.623 1.00 92.25 560 GLU A N 1
ATOM 4606 C CA . GLU A 1 560 ? -4.398 2.054 3.319 1.00 92.25 560 GLU A CA 1
ATOM 4607 C C . GLU A 1 560 ? -5.074 1.221 4.416 1.00 92.25 560 GLU A C 1
ATOM 4609 O O . GLU A 1 560 ? -4.807 0.021 4.531 1.00 92.25 560 GLU A O 1
ATOM 4614 N N . TRP A 1 561 ? -5.977 1.837 5.184 1.00 91.75 561 TRP A N 1
ATOM 4615 C CA . TRP A 1 561 ? -6.620 1.205 6.337 1.00 91.75 561 TRP A CA 1
ATOM 4616 C C . TRP A 1 561 ? -7.851 0.366 5.971 1.00 91.75 561 TRP A C 1
ATOM 4618 O O . TRP A 1 561 ? -8.089 -0.666 6.604 1.00 91.75 561 TRP A O 1
ATOM 4628 N N . PHE A 1 562 ? -8.618 0.772 4.952 1.00 94.25 562 PHE A N 1
ATOM 4629 C CA . PHE A 1 562 ? -9.930 0.185 4.634 1.00 94.25 562 PHE A CA 1
ATOM 4630 C C . PHE A 1 562 ? -10.104 -0.254 3.174 1.00 94.25 562 PHE A C 1
ATOM 4632 O O . PHE A 1 562 ? -11.142 -0.817 2.839 1.00 94.25 562 PHE A O 1
ATOM 4639 N N . GLY A 1 563 ? -9.130 -0.011 2.293 1.00 86.44 563 GLY A N 1
ATOM 4640 C CA . GLY A 1 563 ? -9.240 -0.300 0.856 1.00 86.44 563 GLY A CA 1
ATOM 4641 C C . GLY A 1 563 ? -9.011 -1.760 0.448 1.00 86.44 563 GLY A C 1
ATOM 4642 O O . GLY A 1 563 ? -8.898 -2.023 -0.749 1.00 86.44 563 GLY A O 1
ATOM 4643 N N . LYS A 1 564 ? -8.883 -2.688 1.406 1.00 73.81 564 LYS A N 1
ATOM 4644 C CA . LYS A 1 564 ? -8.598 -4.112 1.163 1.00 73.81 564 LYS A CA 1
ATOM 4645 C C . LYS A 1 564 ? -9.824 -5.007 1.313 1.00 73.81 564 LYS A C 1
ATOM 4647 O O . LYS A 1 564 ? -10.737 -4.671 2.105 1.00 73.81 564 LYS A O 1
#

Mean predicted aligned error: 19.54 Å